Protein AF-0000000067843555 (afdb_homodimer)

Secondary structure (DSSP, 8-state):
----S--HHHHHHHH---GGG-EE--S-S-SSPPPPPPPPHHHHHSPP-SSSSHHHHHHHHHT-SSEEEESSHHHHHHHGGGGS-S-EEEEESS--THHHHHHHHTT-EEEEE-HHHHHHHGGG-SEEEEESS-TTT-----HHHHHHHHHHHHTTT-EEEEE-TT-TT-GGG--GGGTTSTTEEEEEEHHHHTT-GGG--EEEE--HHHHHHHHHHH-S--S-HHHHHHHHHHHT-HHHHHHHHHHHHHHHHHHHHHHHHTT---SEEETTEEEEE-TTHHHHHHHHHTTTEE-EEETTTTEEEEE--SSHHHHHHHHHHHHHHHHHH-/----S--HHHHHHHH---GGG-EE--S-S-SSPPPPPPPPHHHHHSPP-SSSSHHHHHHHHHT-SSEEEESSHHHHHHHGGGGS-S-EEEEESS--THHHHHHHHTT-EEEEE-HHHHHHHGGG-SEEEEESS-TTT-----HHHHHHHHHHHHTTT-EEEEE-TTGGG-GGG--GGGTTSTTEEEEEEHHHHTT-GGG--EEEE--HHHHHHHHHHH-S--S-HHHHHHHHHHHT-HHHHHHHHHHHHHHHHHHHHHHHHTT---SEEETTEEEEE-TTHHHHHHHHHTTTEE-EEETTTTEEEEE--SSHHHHHHHHHHHHHHHHHH-

Sequence (660 aa):
MLEHGGRLLRAVQQYGIPREQWLDLSSGIAPWPFPVPPIPVDAWARLPETEDGLEDAARAYYGARQLLPVAGSQAAIQALPLLRTTARVGVLTPCYAEHPYAWQRAGHQLLALDEAQVEAALDGLDVLVLVNPNNPTGQRVSRERLLAWHARLAARGGWLLVDEAFMDNTPADSVVDCAERPGLIVLRSFGKFFGLAGVRLGFVAAEHSLLLRLAELLGPWTVNGPTRVLAQASLSDETAQRAQAQRCAAASQRLAHVLRSAGLAPSGGCDLFQYVRSEHAARLHEFLARRGILVRLFEQPAAVRLGLPACAADEQRLAQALAAYQKETAMLEHGGRLLRAVQQYGIPREQWLDLSSGIAPWPFPVPPIPVDAWARLPETEDGLEDAARAYYGARQLLPVAGSQAAIQALPLLRTTARVGVLTPCYAEHPYAWQRAGHQLLALDEAQVEAALDGLDVLVLVNPNNPTGQRVSRERLLAWHARLAARGGWLLVDEAFMDNTPADSVVDCAERPGLIVLRSFGKFFGLAGVRLGFVAAEHSLLLRLAELLGPWTVNGPTRVLAQASLSDETAQRAQAQRCAAASQRLAHVLRSAGLAPSGGCDLFQYVRSEHAARLHEFLARRGILVRLFEQPAAVRLGLPACAADEQRLAQALAAYQKETA

Foldseek 3Di:
DDDAFPVLVVLCVVQVPDSVQFAGFADLAQQDADDQDDADPCLVVDFDDPPPQLQVLVCVLLVFPDKDKFLACLLVLQQVLLVDDAWEEEEEPDADPSNVVNNVVNPHHYDYDHPVCCVVCLLVGQEYEAEACGVPFRDHDALVVQVVSQVNNVVVQGAYEYEDQPCLLPSVRDPNNVQLPRRYKYKYGPCHLNVNVVQRIIMIHHHPVSSVVSDVRSDPRRHGRSSSVRSSVSSPCVVVSVVSSVVLQVQQVLLQVLCVVLVFHFSHDDSFKTKGQDPCLVVLQVLCSSSNYHWHFDVVRTITMTGGGNDPVSSVSVSVSSNVVSVVVD/DDDAFPVLVVLCVVQVDDSVQFAGFADLAQQDADDQDDADPCLVVDFDDPPPQLQVLVCVLLVFPDKDKFLACLLVLQQVLLVDDAWEEEEEPDADPSNVVNNVVNPHHYDYDHPVCCVVCLLRGQEYEAEACGVPFRDHDALVVQVVSQVNNVVPQGAYEYEDQPCLLPSVRDPNNVQLPRRYKYKYGPCHLNVNVVQRIIMIHHHPVSSVVSDVRSDPRRHGRSSSVRSSVSSPCVVVSVVSSVVLQVQQVLLQVLCVVLVFHFSHDDSFKTKGQDPCLVVLQVLCSSSNYHWHFDVVRTITMTGGGNDPVSSVSVSVSSNVVSVVVD

Nearest PDB structures (foldseek):
  1uu1-assembly1_A  TM=8.199E-01  e=1.561E-18  Thermotoga maritima
  3fkd-assembly2_B  TM=8.463E-01  e=7.974E-18  Porphyromonas gingivalis
  3cq5-assembly2_C  TM=8.116E-01  e=1.473E-18  unclassified
  3fkd-assembly1_D  TM=8.065E-01  e=1.467E-16  Porphyromonas gingivalis
  1uu0-assembly2_C  TM=7.820E-01  e=4.186E-16  Thermotoga maritima

InterPro domains:
  IPR004839 Aminotransferase, class I/classII, large domain [PF00155] (54-311)
  IPR005860 L-threonine-O-3-phosphate decarboxylase [TIGR01140] (4-323)
  IPR015421 Pyridoxal phosphate-dependent transferase, major domain [G3DSA:3.40.640.10] (34-237)
  IPR015422 Pyridoxal phosphate-dependent transferase, small domain [G3DSA:3.90.1150.10] (23-299)
  IPR015424 Pyridoxal phosphate-dependent transferase [SSF53383] (3-323)

Structure (mmCIF, N/CA/C/O backbone):
data_AF-0000000067843555-model_v1
#
loop_
_entity.id
_entity.type
_entity.pdbx_description
1 polymer 'threonine-phosphate decarboxylase'
#
loop_
_atom_site.group_PDB
_atom_site.id
_atom_site.type_symbol
_atom_site.label_atom_id
_atom_site.label_alt_id
_atom_site.label_comp_id
_atom_site.label_asym_id
_atom_site.label_entity_id
_atom_site.label_seq_id
_atom_site.pdbx_PDB_ins_code
_atom_site.Cartn_x
_atom_site.Cartn_y
_atom_site.Cartn_z
_atom_site.occupancy
_atom_site.B_iso_or_equiv
_atom_site.auth_seq_id
_atom_site.auth_comp_id
_atom_site.auth_asym_id
_atom_site.auth_atom_id
_atom_site.pdbx_PDB_model_num
ATOM 1 N N . MET A 1 1 ? -11.102 -4.434 -13.625 1 67.75 1 MET A N 1
ATOM 2 C CA . MET A 1 1 ? -10.203 -5.242 -12.805 1 67.75 1 MET A CA 1
ATOM 3 C C . MET A 1 1 ? -10.297 -6.715 -13.18 1 67.75 1 MET A C 1
ATOM 5 O O . MET A 1 1 ? -11.383 -7.219 -13.477 1 67.75 1 MET A O 1
ATOM 9 N N . LEU A 1 2 ? -9.07 -7.293 -13.234 1 77.88 2 LEU A N 1
ATOM 10 C CA . LEU A 1 2 ? -8.961 -8.703 -13.578 1 77.88 2 LEU A CA 1
ATOM 11 C C . LEU A 1 2 ? -9.484 -9.586 -12.445 1 77.88 2 LEU A C 1
ATOM 13 O O . LEU A 1 2 ? -9.508 -9.156 -11.289 1 77.88 2 LEU A O 1
ATOM 17 N N . GLU A 1 3 ? -10.016 -10.688 -12.797 1 77.06 3 GLU A N 1
ATOM 18 C CA . GLU A 1 3 ? -10.438 -11.664 -11.797 1 77.06 3 GLU A CA 1
ATOM 19 C C . GLU A 1 3 ? -9.234 -12.414 -11.219 1 77.06 3 GLU A C 1
ATOM 21 O O . GLU A 1 3 ? -8.312 -12.781 -11.945 1 77.06 3 GLU A O 1
ATOM 26 N N . HIS A 1 4 ? -9.273 -12.531 -9.883 1 81.31 4 HIS A N 1
ATOM 27 C CA . HIS A 1 4 ? -8.188 -13.219 -9.195 1 81.31 4 HIS A CA 1
ATOM 28 C C . HIS A 1 4 ? -8.711 -14.359 -8.336 1 81.31 4 HIS A C 1
ATOM 30 O O . HIS A 1 4 ? -9.922 -14.461 -8.102 1 81.31 4 HIS A O 1
ATOM 36 N N . GLY A 1 5 ? -7.816 -15.234 -8.023 1 79.25 5 GLY A N 1
ATOM 37 C CA . GLY A 1 5 ? -8.148 -16.234 -7.031 1 79.25 5 GLY A CA 1
ATOM 38 C C . GLY A 1 5 ? -8.305 -15.672 -5.633 1 79.25 5 GLY A C 1
ATOM 39 O O . GLY A 1 5 ? -7.961 -14.516 -5.387 1 79.25 5 GLY A O 1
ATOM 40 N N . GLY A 1 6 ? -8.922 -16.531 -4.762 1 80.81 6 GLY A N 1
ATOM 41 C CA . GLY A 1 6 ? -9.023 -16.156 -3.365 1 80.81 6 GLY A CA 1
ATOM 42 C C . GLY A 1 6 ? -10.258 -15.312 -3.064 1 80.81 6 GLY A C 1
ATOM 43 O O . GLY A 1 6 ? -10.398 -14.789 -1.96 1 80.81 6 GLY A O 1
ATOM 44 N N . ARG A 1 7 ? -11.125 -15.344 -4.035 1 83 7 ARG A N 1
ATOM 45 C CA . ARG A 1 7 ? -12.336 -14.555 -3.812 1 83 7 ARG A CA 1
ATOM 46 C C . ARG A 1 7 ? -13.383 -15.367 -3.061 1 83 7 ARG A C 1
ATOM 48 O O . ARG A 1 7 ? -14.461 -15.633 -3.59 1 83 7 ARG A O 1
ATOM 55 N N . LEU A 1 8 ? -13.023 -15.578 -1.836 1 88.25 8 LEU A N 1
ATOM 56 C CA . LEU A 1 8 ? -13.828 -16.453 -0.982 1 88.25 8 LEU A CA 1
ATOM 57 C C . LEU A 1 8 ? -15.172 -15.805 -0.653 1 88.25 8 LEU A C 1
ATOM 59 O O . LEU A 1 8 ? -16.203 -16.484 -0.64 1 88.25 8 LEU A O 1
ATOM 63 N N . LEU A 1 9 ? -15.148 -14.477 -0.426 1 87.5 9 LEU A N 1
ATOM 64 C CA . LEU A 1 9 ? -16.391 -13.797 -0.094 1 87.5 9 LEU A CA 1
ATOM 65 C C . LEU A 1 9 ? -17.391 -13.891 -1.247 1 87.5 9 LEU A C 1
ATOM 67 O O . LEU A 1 9 ? -18.594 -14.055 -1.024 1 87.5 9 LEU A O 1
ATOM 71 N N . ARG A 1 10 ? -16.891 -13.812 -2.408 1 88.12 10 ARG A N 1
ATOM 72 C CA . ARG A 1 10 ? -17.75 -13.977 -3.572 1 88.12 10 ARG A CA 1
ATOM 73 C C . ARG A 1 10 ? -18.344 -15.383 -3.619 1 88.12 10 ARG A C 1
ATOM 75 O O . ARG A 1 10 ? -19.531 -15.562 -3.924 1 88.12 10 ARG A O 1
ATOM 82 N N . ALA A 1 11 ? -17.531 -16.391 -3.367 1 91.81 11 ALA A N 1
ATOM 83 C CA . ALA A 1 11 ? -17.984 -17.766 -3.359 1 91.81 11 ALA A CA 1
ATOM 84 C C . ALA A 1 11 ? -19.047 -18 -2.285 1 91.81 11 ALA A C 1
ATOM 86 O O . ALA A 1 11 ? -20.047 -18.688 -2.518 1 91.81 11 ALA A O 1
ATOM 87 N N . VAL A 1 12 ? -18.812 -17.391 -1.133 1 93.38 12 VAL A N 1
ATOM 88 C CA . VAL A 1 12 ? -19.75 -17.484 -0.026 1 93.38 12 VAL A CA 1
ATOM 89 C C . VAL A 1 12 ? -21.125 -16.969 -0.47 1 93.38 12 VAL A C 1
ATOM 91 O O . VAL A 1 12 ? -22.141 -17.609 -0.238 1 93.38 12 VAL A O 1
ATOM 94 N N . GLN A 1 13 ? -21.125 -15.867 -1.104 1 92.31 13 GLN A N 1
ATOM 95 C CA . GLN A 1 13 ? -22.375 -15.266 -1.56 1 92.31 13 GLN A CA 1
ATOM 96 C C . GLN A 1 13 ? -23 -16.078 -2.688 1 92.31 13 GLN A C 1
ATOM 98 O O . GLN A 1 13 ? -24.203 -16.344 -2.672 1 92.31 13 GLN A O 1
ATOM 103 N N . GLN A 1 14 ? -22.281 -16.516 -3.615 1 93.62 14 GLN A N 1
ATOM 104 C CA . GLN A 1 14 ? -22.75 -17.188 -4.816 1 93.62 14 GLN A CA 1
ATOM 105 C C . GLN A 1 14 ? -23.359 -18.547 -4.484 1 93.62 14 GLN A C 1
ATOM 107 O O . GLN A 1 14 ? -24.391 -18.938 -5.047 1 93.62 14 GLN A O 1
ATOM 112 N N . TYR A 1 15 ? -22.766 -19.281 -3.549 1 96.31 15 TYR A N 1
ATOM 113 C CA . TYR A 1 15 ? -23.172 -20.656 -3.34 1 96.31 15 TYR A CA 1
ATOM 114 C C . TYR A 1 15 ? -23.938 -20.812 -2.031 1 96.31 15 TYR A C 1
ATOM 116 O O . TYR A 1 15 ? -24.469 -21.891 -1.732 1 96.31 15 TYR A O 1
ATOM 124 N N . GLY A 1 16 ? -23.922 -19.766 -1.219 1 96.38 16 GLY A N 1
ATOM 125 C CA . GLY A 1 16 ? -24.703 -19.781 0.008 1 96.38 16 GLY A CA 1
ATOM 126 C C . GLY A 1 16 ? -24.109 -20.672 1.08 1 96.38 16 GLY A C 1
ATOM 127 O O . GLY A 1 16 ? -24.828 -21.203 1.927 1 96.38 16 GLY A O 1
ATOM 128 N N . ILE A 1 17 ? -22.891 -21 0.956 1 97 17 ILE A N 1
ATOM 129 C CA . ILE A 1 17 ? -22.156 -21.781 1.954 1 97 17 ILE A CA 1
ATOM 130 C C . ILE A 1 17 ? -21.422 -20.844 2.9 1 97 17 ILE A C 1
ATOM 132 O O . ILE A 1 17 ? -20.703 -19.938 2.455 1 97 17 ILE A O 1
ATOM 136 N N . PRO A 1 18 ? -21.594 -21.062 4.207 1 96.06 18 PRO A N 1
ATOM 137 C CA . PRO A 1 18 ? -20.906 -20.172 5.16 1 96.06 18 PRO A CA 1
ATOM 138 C C . PRO A 1 18 ? -19.391 -20.188 5 1 96.06 18 PRO A C 1
ATOM 140 O O . PRO A 1 18 ? -18.812 -21.234 4.691 1 96.06 18 PRO A O 1
ATOM 143 N N . ARG A 1 19 ? -18.797 -19.062 5.238 1 93.12 19 ARG A N 1
ATOM 144 C CA . ARG A 1 19 ? -17.375 -18.844 5.039 1 93.12 19 ARG A CA 1
ATOM 145 C C . ARG A 1 19 ? -16.547 -19.922 5.734 1 93.12 19 ARG A C 1
ATOM 147 O O . ARG A 1 19 ? -15.578 -20.438 5.168 1 93.12 19 ARG A O 1
ATOM 154 N N . GLU A 1 20 ? -16.922 -20.328 6.902 1 93.25 20 GLU A N 1
ATOM 155 C CA . GLU A 1 20 ? -16.172 -21.219 7.754 1 93.25 20 GLU A CA 1
ATOM 156 C C . GLU A 1 20 ? -16.203 -22.656 7.215 1 93.25 20 GLU A C 1
ATOM 158 O O . GLU A 1 20 ? -15.422 -23.5 7.648 1 93.25 20 GLU A O 1
ATOM 163 N N . GLN A 1 21 ? -17.047 -22.906 6.266 1 95.94 21 GLN A N 1
ATOM 164 C CA . GLN A 1 21 ? -17.203 -24.25 5.742 1 95.94 21 GLN A CA 1
ATOM 165 C C . GLN A 1 21 ? -16.469 -24.422 4.418 1 95.94 21 GLN A C 1
ATOM 167 O O . GLN A 1 21 ? -16.5 -25.5 3.828 1 95.94 21 GLN A O 1
ATOM 172 N N . TRP A 1 22 ? -15.812 -23.422 4.035 1 96.69 22 TRP A N 1
ATOM 173 C CA . TRP A 1 22 ? -15.117 -23.484 2.756 1 96.69 22 TRP A CA 1
ATOM 174 C C . TRP A 1 22 ? -13.703 -24.031 2.932 1 96.69 22 TRP A C 1
ATOM 176 O O . TRP A 1 22 ? -13.016 -23.688 3.896 1 96.69 22 TRP A O 1
ATOM 186 N N . LEU A 1 23 ? -13.312 -24.922 2.039 1 97.69 23 LEU A N 1
ATOM 187 C CA . LEU A 1 23 ? -11.914 -25.25 1.776 1 97.69 23 LEU A CA 1
ATOM 188 C C . LEU A 1 23 ? -11.391 -24.484 0.573 1 97.69 23 LEU A C 1
ATOM 190 O O . LEU A 1 23 ? -11.719 -24.797 -0.571 1 97.69 23 LEU A O 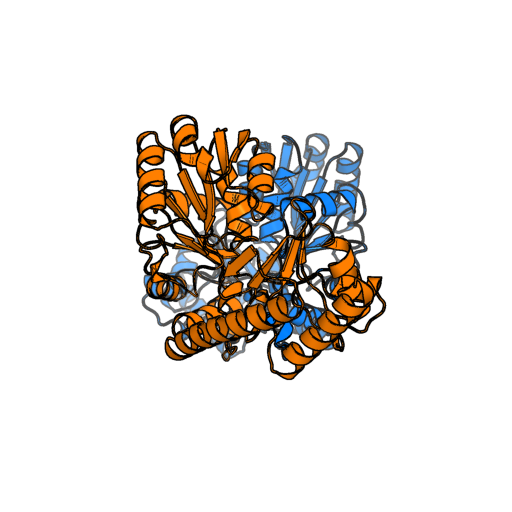1
ATOM 194 N N . ASP A 1 24 ? -10.625 -23.453 0.823 1 96.94 24 ASP A N 1
ATOM 195 C CA . ASP A 1 24 ? -10.125 -22.594 -0.251 1 96.94 24 ASP A CA 1
ATOM 196 C C . ASP A 1 24 ? -8.781 -23.094 -0.77 1 96.94 24 ASP A C 1
ATOM 198 O O . ASP A 1 24 ? -7.758 -22.953 -0.098 1 96.94 24 ASP A O 1
ATOM 202 N N . LEU A 1 25 ? -8.781 -23.672 -1.912 1 98.06 25 LEU A N 1
ATOM 203 C CA . LEU A 1 25 ? -7.582 -24.141 -2.6 1 98.06 25 LEU A CA 1
ATOM 204 C C . LEU A 1 25 ? -7.332 -23.328 -3.871 1 98.06 25 LEU A C 1
ATOM 206 O O . LEU A 1 25 ? -6.688 -23.828 -4.801 1 98.06 25 LEU A O 1
ATOM 210 N N . SER A 1 26 ? -7.93 -22.156 -3.902 1 96.5 26 SER A N 1
ATOM 211 C CA . SER A 1 26 ? -7.918 -21.406 -5.145 1 96.5 26 SER A CA 1
ATOM 212 C C . SER A 1 26 ? -6.68 -20.516 -5.242 1 96.5 26 SER A C 1
ATOM 214 O O . SER A 1 26 ? -6.418 -19.906 -6.285 1 96.5 26 SER A O 1
ATOM 216 N N . SER A 1 27 ? -5.965 -20.531 -4.129 1 91.94 27 SER A N 1
ATOM 217 C CA . SER A 1 27 ? -4.789 -19.672 -4.133 1 91.94 27 SER A CA 1
ATOM 218 C C . SER A 1 27 ? -3.504 -20.5 -4.125 1 91.94 27 SER A C 1
ATOM 220 O O . SER A 1 27 ? -3.52 -21.672 -3.777 1 91.94 27 SER A O 1
ATOM 222 N N . GLY A 1 28 ? -2.418 -20.203 -4.789 1 95.62 28 GLY A N 1
ATOM 223 C CA . GLY A 1 28 ? -1.102 -20.812 -4.715 1 95.62 28 GLY A CA 1
ATOM 224 C C . GLY A 1 28 ? -0.281 -20.328 -3.537 1 95.62 28 GLY A C 1
ATOM 225 O O . GLY A 1 28 ? 0.924 -20.094 -3.664 1 95.62 28 GLY A O 1
ATOM 226 N N . ILE A 1 29 ? -0.987 -20.172 -2.299 1 97.81 29 ILE A N 1
ATOM 227 C CA . ILE A 1 29 ? -0.351 -19.672 -1.082 1 97.81 29 ILE A CA 1
ATOM 228 C C . ILE A 1 29 ? -0.157 -20.828 -0.097 1 97.81 29 ILE A C 1
ATOM 230 O O . ILE A 1 29 ? -1.049 -21.656 0.076 1 97.81 29 ILE A O 1
ATOM 234 N N . ALA A 1 30 ? 1.048 -20.922 0.501 1 98.69 30 ALA A N 1
ATOM 235 C CA . ALA A 1 30 ? 1.253 -21.922 1.544 1 98.69 30 ALA A CA 1
ATOM 236 C C . ALA A 1 30 ? 0.198 -21.797 2.639 1 98.69 30 ALA A C 1
ATOM 238 O O . ALA A 1 30 ? -0.02 -20.719 3.18 1 98.69 30 ALA A O 1
ATOM 239 N N . PRO A 1 31 ? -0.479 -22.906 2.965 1 98.06 31 PRO A N 1
ATOM 240 C CA . PRO A 1 31 ? -1.595 -22.797 3.908 1 98.06 31 PRO A CA 1
ATOM 241 C C . PRO A 1 31 ? -1.134 -22.719 5.359 1 98.06 31 PRO A C 1
ATOM 243 O O . PRO A 1 31 ? -1.962 -22.641 6.273 1 98.06 31 PRO A O 1
ATOM 246 N N . TRP A 1 32 ? 0.145 -22.719 5.637 1 98.44 32 TRP A N 1
ATOM 247 C CA . TRP A 1 32 ? 0.722 -22.609 6.973 1 98.44 32 TRP A CA 1
ATOM 248 C C . TRP A 1 32 ? 1.45 -21.281 7.148 1 98.44 32 TRP A C 1
ATOM 250 O O . TRP A 1 32 ? 2.662 -21.203 6.938 1 98.44 32 TRP A O 1
ATOM 260 N N . PRO A 1 33 ? 0.768 -20.25 7.574 1 98.62 33 PRO A N 1
ATOM 261 C CA . PRO A 1 33 ? 1.437 -18.969 7.723 1 98.62 33 PRO A CA 1
ATOM 262 C C . PRO A 1 33 ? 2.549 -18.984 8.766 1 98.62 33 PRO A C 1
ATOM 264 O O . PRO A 1 33 ? 2.424 -19.656 9.789 1 98.62 33 PRO A O 1
ATOM 267 N N . PHE A 1 34 ? 3.619 -18.297 8.461 1 98.69 34 PHE A N 1
ATOM 268 C CA . PHE A 1 34 ? 4.652 -18.078 9.461 1 98.69 34 PHE A CA 1
ATOM 269 C C . PHE A 1 34 ? 4.09 -17.344 10.672 1 98.69 34 PHE A C 1
ATOM 271 O O . PHE A 1 34 ? 3.117 -16.594 10.547 1 98.69 34 PHE A O 1
ATOM 278 N N . PRO A 1 35 ? 4.656 -17.578 11.836 1 97.31 35 PRO A N 1
ATOM 279 C CA . PRO A 1 35 ? 4.164 -16.906 13.031 1 97.31 35 PRO A CA 1
ATOM 280 C C . PRO A 1 35 ? 4.305 -15.383 12.953 1 97.31 35 PRO A C 1
ATOM 282 O O . PRO A 1 35 ? 5.305 -14.883 12.43 1 97.31 35 PRO A O 1
ATOM 285 N N . VAL A 1 36 ? 3.305 -14.695 13.406 1 97.75 36 VAL A N 1
ATOM 286 C CA . VAL A 1 36 ? 3.375 -13.25 13.539 1 97.75 36 VAL A CA 1
ATOM 287 C C . VAL A 1 36 ? 4.062 -12.883 14.852 1 97.75 36 VAL A C 1
ATOM 289 O O . VAL A 1 36 ? 3.561 -13.203 15.938 1 97.75 36 VAL A O 1
ATOM 292 N N . PRO A 1 37 ? 5.18 -12.242 14.758 1 97.81 37 PRO A N 1
ATOM 293 C CA . PRO A 1 37 ? 5.848 -11.82 15.992 1 97.81 37 PRO A CA 1
ATOM 294 C C . PRO A 1 37 ? 5.125 -10.68 16.688 1 97.81 37 PRO A C 1
ATOM 296 O O . PRO A 1 37 ? 4.223 -10.062 16.125 1 97.81 37 PRO A O 1
ATOM 299 N N . PRO A 1 38 ? 5.48 -10.5 18 1 97.06 38 PRO A N 1
ATOM 300 C CA . PRO A 1 38 ? 5.012 -9.242 18.562 1 97.06 38 PRO A CA 1
ATOM 301 C C . PRO A 1 38 ? 5.445 -8.023 17.75 1 97.06 38 PRO A C 1
ATOM 303 O O . PRO A 1 38 ? 6.617 -7.914 17.375 1 97.06 38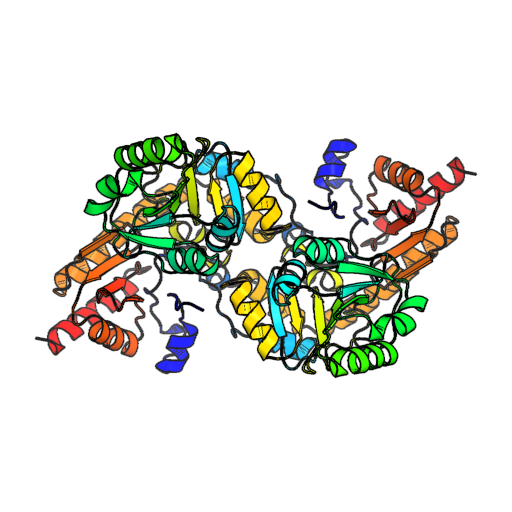 PRO A O 1
ATOM 306 N N . ILE A 1 39 ? 4.535 -7.199 17.422 1 98.06 39 ILE A N 1
ATOM 307 C CA . ILE A 1 39 ? 4.824 -5.988 16.672 1 98.06 39 ILE A CA 1
ATOM 308 C C . ILE A 1 39 ? 4.824 -4.781 17.594 1 98.06 39 ILE A C 1
ATOM 310 O O . ILE A 1 39 ? 3.818 -4.496 18.25 1 98.06 39 ILE A O 1
ATOM 314 N N . PRO A 1 40 ? 5.938 -4.082 17.656 1 97.31 40 PRO A N 1
ATOM 315 C CA . PRO A 1 40 ? 5.992 -2.904 18.531 1 97.31 40 PRO A CA 1
ATOM 316 C C . PRO A 1 40 ? 4.977 -1.835 18.141 1 97.31 40 PRO A C 1
ATOM 318 O O . PRO A 1 40 ? 4.707 -1.636 16.953 1 97.31 40 PRO A O 1
ATOM 321 N N . VAL A 1 41 ? 4.484 -1.129 19.109 1 97 41 VAL A N 1
ATOM 322 C CA . VAL A 1 41 ? 3.471 -0.095 18.906 1 97 41 VAL A CA 1
ATOM 323 C C . VAL A 1 41 ? 3.98 0.946 17.922 1 97 41 VAL A C 1
ATOM 325 O O . VAL A 1 41 ? 3.209 1.473 17.109 1 97 41 VAL A O 1
ATOM 328 N N . ASP A 1 42 ? 5.258 1.259 17.922 1 95.94 42 ASP A N 1
ATOM 329 C CA . ASP A 1 42 ? 5.848 2.271 17.047 1 95.94 42 ASP A CA 1
ATOM 330 C C . ASP A 1 42 ? 5.66 1.904 15.57 1 95.94 42 ASP A C 1
ATOM 332 O O . ASP A 1 42 ? 5.516 2.783 14.719 1 95.94 42 ASP A O 1
ATOM 336 N N . ALA A 1 43 ? 5.664 0.607 15.273 1 97.56 43 ALA A N 1
ATOM 337 C CA . ALA A 1 43 ? 5.496 0.161 13.891 1 97.56 43 ALA A CA 1
ATOM 338 C C . ALA A 1 43 ? 4.105 0.512 13.367 1 97.56 43 ALA A C 1
ATOM 340 O O . ALA A 1 43 ? 3.932 0.764 12.172 1 97.56 43 ALA A O 1
ATOM 341 N N . TRP A 1 44 ? 3.121 0.494 14.273 1 98.44 44 TRP A N 1
ATOM 342 C CA . TRP A 1 44 ? 1.756 0.87 13.922 1 98.44 44 TRP A CA 1
ATOM 343 C C . TRP A 1 44 ? 1.592 2.387 13.922 1 98.44 44 TRP A C 1
ATOM 345 O O . TRP A 1 44 ? 0.871 2.938 13.086 1 98.44 44 TRP A O 1
ATOM 355 N N . ALA A 1 45 ? 2.301 3.078 14.781 1 97.69 45 ALA A N 1
ATOM 356 C CA . ALA A 1 45 ? 2.006 4.465 15.141 1 97.69 45 ALA A CA 1
ATOM 357 C C . ALA A 1 45 ? 2.801 5.434 14.273 1 97.69 45 ALA A C 1
ATOM 359 O O . ALA A 1 45 ? 2.32 6.52 13.945 1 97.69 45 ALA A O 1
ATOM 360 N N . ARG A 1 46 ? 3.986 5.098 13.906 1 95.94 46 ARG A N 1
ATOM 361 C CA . ARG A 1 46 ? 4.883 6.027 13.227 1 95.94 46 ARG A CA 1
ATOM 362 C C . ARG A 1 46 ? 4.93 5.742 11.727 1 95.94 46 ARG A C 1
ATOM 364 O O . ARG A 1 46 ? 4.742 4.602 11.297 1 95.94 46 ARG A O 1
ATOM 371 N N . LEU A 1 47 ? 5.223 6.781 10.992 1 95.75 47 LEU A N 1
ATOM 372 C CA . LEU A 1 47 ? 5.469 6.59 9.57 1 95.75 47 LEU A CA 1
ATOM 373 C C . LEU A 1 47 ? 6.633 5.629 9.344 1 95.75 47 LEU A C 1
ATOM 375 O O . LEU A 1 47 ? 7.652 5.707 10.039 1 95.75 47 LEU A O 1
ATOM 379 N N . PRO A 1 48 ? 6.441 4.73 8.406 1 96.06 48 PRO A N 1
ATOM 380 C CA . PRO A 1 48 ? 7.539 3.793 8.148 1 96.06 48 PRO A CA 1
ATOM 381 C C . PRO A 1 48 ? 8.781 4.477 7.574 1 96.06 48 PRO A C 1
ATOM 383 O O . PRO A 1 48 ? 8.664 5.508 6.906 1 96.06 48 PRO A O 1
ATOM 386 N N . GLU A 1 49 ? 9.867 3.957 7.867 1 92.88 49 GLU A N 1
ATOM 387 C CA . GLU A 1 49 ? 11.133 4.43 7.316 1 92.88 49 GLU A CA 1
ATOM 388 C C . GLU A 1 49 ? 11.852 3.318 6.547 1 92.88 49 GLU A C 1
ATOM 390 O O . GLU A 1 49 ? 11.68 2.137 6.859 1 92.88 49 GLU A O 1
ATOM 395 N N . THR A 1 50 ? 12.555 3.693 5.559 1 91.19 50 THR A N 1
ATOM 396 C CA . THR A 1 50 ? 13.375 2.74 4.824 1 91.19 50 THR A CA 1
ATOM 397 C C . THR A 1 50 ? 14.68 2.461 5.57 1 91.19 50 THR A C 1
ATOM 399 O O . THR A 1 50 ? 15.062 3.215 6.465 1 91.19 50 THR A O 1
ATOM 402 N N . GLU A 1 51 ? 15.328 1.371 5.215 1 91.31 51 GLU A N 1
ATOM 403 C CA . GLU A 1 51 ? 16.594 0.938 5.789 1 91.31 51 GLU A CA 1
ATOM 404 C C . GLU A 1 51 ? 16.484 0.754 7.301 1 91.31 51 GLU A C 1
ATOM 406 O O . GLU A 1 51 ? 17.391 1.13 8.047 1 91.31 51 GLU A O 1
ATOM 411 N N . ASP A 1 52 ? 15.352 0.316 7.723 1 94.19 52 ASP A N 1
ATOM 412 C CA . ASP A 1 52 ? 15.094 0.004 9.125 1 94.19 52 ASP A CA 1
ATOM 413 C C . ASP A 1 52 ? 15.523 -1.423 9.461 1 94.19 52 ASP A C 1
ATOM 415 O O . ASP A 1 52 ? 15.328 -1.89 10.578 1 94.19 52 ASP A O 1
ATOM 419 N N . GLY A 1 53 ? 16.047 -2.105 8.492 1 96.69 53 GLY A N 1
ATOM 420 C CA . GLY A 1 53 ? 16.453 -3.49 8.672 1 96.69 53 GLY A CA 1
ATOM 421 C C . GLY A 1 53 ? 15.805 -4.434 7.676 1 96.69 53 GLY A C 1
ATOM 422 O O . GLY A 1 53 ? 16.328 -5.512 7.395 1 96.69 53 GLY A O 1
ATOM 423 N N . LEU A 1 54 ? 14.672 -4.055 7.09 1 98.31 54 LEU A N 1
ATOM 424 C CA . LEU A 1 54 ? 13.938 -4.914 6.168 1 98.31 54 LEU A CA 1
ATOM 425 C C . LEU A 1 54 ? 14.758 -5.195 4.918 1 98.31 54 LEU A C 1
ATOM 427 O O . LEU A 1 54 ? 14.867 -6.348 4.488 1 98.31 54 LEU A O 1
ATOM 431 N N . GLU A 1 55 ? 15.328 -4.129 4.355 1 98.25 55 GLU A N 1
ATOM 432 C CA . GLU A 1 55 ? 16.109 -4.289 3.135 1 98.25 55 GLU A CA 1
ATOM 433 C C . GLU A 1 55 ? 17.297 -5.223 3.363 1 98.25 55 GLU A C 1
ATOM 435 O O . GLU A 1 55 ? 17.578 -6.09 2.535 1 98.25 55 GLU A O 1
ATOM 440 N N . ASP A 1 56 ? 17.938 -5.09 4.492 1 98.19 56 ASP A N 1
ATOM 441 C CA . ASP A 1 56 ? 19.062 -5.961 4.82 1 98.19 56 ASP A CA 1
ATOM 442 C C . ASP A 1 56 ? 18.609 -7.414 4.949 1 98.19 56 ASP A C 1
ATOM 444 O O . ASP A 1 56 ? 19.266 -8.32 4.426 1 98.19 56 ASP A O 1
ATOM 448 N N . ALA A 1 57 ? 17.547 -7.637 5.652 1 98.62 57 ALA A N 1
ATOM 449 C CA . ALA A 1 57 ? 17.016 -8.984 5.816 1 98.62 57 ALA A CA 1
ATOM 450 C C . ALA A 1 57 ? 16.656 -9.602 4.469 1 98.62 57 ALA A C 1
ATOM 452 O O . ALA A 1 57 ? 16.938 -10.773 4.223 1 98.62 57 ALA A O 1
ATOM 453 N N . ALA A 1 58 ? 16.062 -8.82 3.615 1 98.69 58 ALA A N 1
ATOM 454 C CA . ALA A 1 58 ? 15.648 -9.305 2.299 1 98.69 58 ALA A CA 1
ATOM 455 C C . ALA A 1 58 ? 16.859 -9.625 1.427 1 98.69 58 ALA A C 1
ATOM 457 O O . ALA A 1 58 ? 16.875 -10.648 0.739 1 98.69 58 ALA A O 1
ATOM 458 N N . ARG A 1 59 ? 17.828 -8.719 1.408 1 98.31 59 ARG A N 1
ATOM 459 C CA . ARG A 1 59 ? 19.047 -8.977 0.642 1 98.31 59 ARG A CA 1
ATOM 460 C C . ARG A 1 59 ? 19.719 -10.266 1.09 1 98.31 59 ARG A C 1
ATOM 462 O O . ARG A 1 59 ? 20.172 -11.062 0.26 1 98.31 59 ARG A O 1
ATOM 469 N N . ALA A 1 60 ? 19.797 -10.445 2.371 1 98.25 60 ALA A N 1
ATOM 470 C CA . ALA A 1 60 ? 20.391 -11.656 2.916 1 98.25 60 ALA A CA 1
ATOM 471 C C . ALA A 1 60 ? 19.594 -12.891 2.523 1 98.25 60 ALA A C 1
ATOM 473 O O . ALA A 1 60 ? 20.172 -13.914 2.135 1 98.25 60 ALA A O 1
ATOM 474 N N . TYR A 1 61 ? 18.359 -12.859 2.586 1 98.69 61 TYR A N 1
ATOM 475 C CA . TYR A 1 61 ? 17.484 -14 2.307 1 98.69 61 TYR A CA 1
ATOM 476 C C . TYR A 1 61 ? 17.531 -14.367 0.829 1 98.69 61 TYR A C 1
ATOM 478 O O . TYR A 1 61 ? 17.688 -15.547 0.479 1 98.69 61 TYR A O 1
ATOM 486 N N . TYR A 1 62 ? 17.375 -13.359 -0.056 1 98.38 62 TYR A N 1
ATOM 487 C CA . TYR A 1 62 ? 17.234 -13.617 -1.485 1 98.38 62 TYR A CA 1
ATOM 488 C C . TYR A 1 62 ? 18.609 -13.727 -2.152 1 98.38 62 TYR A C 1
ATOM 490 O O . TYR A 1 62 ? 18.719 -14.25 -3.262 1 98.38 62 TYR A O 1
ATOM 498 N N . GLY A 1 63 ? 19.594 -13.195 -1.525 1 97.75 63 GLY A N 1
ATOM 499 C CA . GLY A 1 63 ? 20.922 -13.172 -2.125 1 97.75 63 GLY A CA 1
ATOM 500 C C . GLY A 1 63 ? 21.062 -12.117 -3.209 1 97.75 63 GLY A C 1
ATOM 501 O O . GLY A 1 63 ? 21.828 -12.305 -4.16 1 97.75 63 GLY A O 1
ATOM 502 N N . ALA A 1 64 ? 20.266 -11.133 -3.197 1 97.69 64 ALA A N 1
ATOM 503 C CA . ALA A 1 64 ? 20.328 -10.023 -4.145 1 97.69 64 ALA A CA 1
ATOM 504 C C . ALA A 1 64 ? 21.172 -8.883 -3.586 1 97.69 64 ALA A C 1
ATOM 506 O O . ALA A 1 64 ? 21.125 -8.594 -2.389 1 97.69 64 ALA A O 1
ATOM 507 N N . ARG A 1 65 ? 21.891 -8.203 -4.383 1 96.38 65 ARG A N 1
ATOM 508 C CA . ARG A 1 65 ? 22.719 -7.078 -3.949 1 96.38 65 ARG A CA 1
ATOM 509 C C . ARG A 1 65 ? 21.875 -5.836 -3.703 1 96.38 65 ARG A C 1
ATOM 511 O O . ARG A 1 65 ? 22.109 -5.09 -2.752 1 96.38 65 ARG A O 1
ATOM 518 N N . GLN A 1 66 ? 20.984 -5.66 -4.613 1 96.81 66 GLN A N 1
ATOM 519 C CA . GLN A 1 66 ? 20.078 -4.516 -4.535 1 96.81 66 GLN A CA 1
ATOM 520 C C . GLN A 1 66 ? 18.625 -4.945 -4.684 1 96.81 66 GLN A C 1
ATOM 522 O O . GLN A 1 66 ? 18.312 -5.816 -5.5 1 96.81 66 GLN A O 1
ATOM 527 N N . LEU A 1 67 ? 17.797 -4.395 -3.836 1 97.88 67 LEU A N 1
ATOM 528 C CA . LEU A 1 67 ? 16.375 -4.711 -3.953 1 97.88 67 LEU A CA 1
ATOM 529 C C . LEU A 1 67 ? 15.523 -3.584 -3.385 1 97.88 67 LEU A C 1
ATOM 531 O O . LEU A 1 67 ? 16.016 -2.74 -2.635 1 97.88 67 LEU A O 1
ATOM 535 N N . LEU A 1 68 ? 14.312 -3.48 -3.766 1 98.62 68 LEU A N 1
ATOM 536 C CA . LEU A 1 68 ? 13.305 -2.514 -3.334 1 98.62 68 LEU A CA 1
ATOM 537 C C . LEU A 1 68 ? 12.062 -3.223 -2.816 1 98.62 68 LEU A C 1
ATOM 539 O O . LEU A 1 68 ? 11.422 -3.98 -3.551 1 98.62 68 LEU A O 1
ATOM 543 N N . PRO A 1 69 ? 11.781 -3.084 -1.46 1 98.69 69 PRO A N 1
ATOM 544 C CA . PRO A 1 69 ? 10.469 -3.564 -1.014 1 98.69 69 PRO A CA 1
ATOM 545 C C . PRO A 1 69 ? 9.312 -2.801 -1.653 1 98.69 69 PRO A C 1
ATOM 547 O O . PRO A 1 69 ? 9.398 -1.584 -1.835 1 98.69 69 PRO A O 1
ATOM 550 N N . VAL A 1 70 ? 8.297 -3.5 -2.023 1 98.44 70 VAL A N 1
ATOM 551 C CA . VAL A 1 70 ? 7.125 -2.898 -2.654 1 98.44 70 VAL A CA 1
ATOM 552 C C . VAL A 1 70 ? 5.852 -3.488 -2.049 1 98.44 70 VAL A C 1
ATOM 554 O O . VAL A 1 70 ? 5.895 -4.531 -1.391 1 98.44 70 VAL A O 1
ATOM 557 N N . ALA A 1 71 ? 4.707 -2.838 -2.186 1 97.56 71 ALA A N 1
ATOM 558 C CA . ALA A 1 71 ? 3.412 -3.258 -1.65 1 97.56 71 ALA A CA 1
ATOM 559 C C . ALA A 1 71 ? 2.844 -4.43 -2.447 1 97.56 71 ALA A C 1
ATOM 561 O O . ALA A 1 71 ? 1.829 -4.289 -3.133 1 97.56 71 ALA A O 1
ATOM 562 N N . GLY A 1 72 ? 3.463 -5.566 -2.209 1 97.25 72 GLY A N 1
ATOM 563 C CA . GLY A 1 72 ? 3.182 -6.672 -3.107 1 97.25 72 GLY A CA 1
ATOM 564 C C . GLY A 1 72 ? 3.863 -6.535 -4.457 1 97.25 72 GLY A C 1
ATOM 565 O O . GLY A 1 72 ? 4.023 -5.422 -4.965 1 97.25 72 GLY A O 1
ATOM 566 N N . SER A 1 73 ? 4.191 -7.684 -5.051 1 97.06 73 SER A N 1
ATOM 567 C CA . SER A 1 73 ? 4.793 -7.602 -6.379 1 97.06 73 SER A CA 1
ATOM 568 C C . SER A 1 73 ? 3.846 -6.934 -7.371 1 97.06 73 SER A C 1
ATOM 570 O O . SER A 1 73 ? 4.281 -6.449 -8.414 1 97.06 73 SER A O 1
ATOM 572 N N . GLN A 1 74 ? 2.576 -6.883 -7.004 1 96.06 74 GLN A N 1
ATOM 573 C CA . GLN A 1 74 ? 1.558 -6.238 -7.828 1 96.06 74 GLN A CA 1
ATOM 574 C C . GLN A 1 74 ? 1.941 -4.797 -8.148 1 96.06 74 GLN A C 1
ATOM 576 O O . GLN A 1 74 ? 1.765 -4.336 -9.273 1 96.06 74 GLN A O 1
ATOM 581 N N . ALA A 1 75 ? 2.463 -4.078 -7.133 1 97.38 75 ALA A N 1
ATOM 582 C CA . ALA A 1 75 ? 2.857 -2.686 -7.332 1 97.38 75 ALA A CA 1
ATOM 583 C C . ALA A 1 75 ? 3.932 -2.568 -8.406 1 97.38 75 ALA A C 1
ATOM 585 O O . ALA A 1 75 ? 3.887 -1.66 -9.242 1 97.38 75 ALA A O 1
ATOM 586 N N . ALA A 1 76 ? 4.875 -3.457 -8.414 1 98.31 76 ALA A N 1
ATOM 587 C CA . ALA A 1 76 ? 5.953 -3.447 -9.398 1 98.31 76 ALA A CA 1
ATOM 588 C C . ALA A 1 76 ? 5.43 -3.82 -10.789 1 98.31 76 ALA A C 1
ATOM 590 O O . ALA A 1 76 ? 5.836 -3.23 -11.789 1 98.31 76 ALA A O 1
ATOM 591 N N . ILE A 1 77 ? 4.547 -4.801 -10.828 1 98.5 77 ILE A N 1
ATOM 592 C CA . ILE A 1 77 ? 3.955 -5.258 -12.078 1 98.5 77 ILE A CA 1
ATOM 593 C C . ILE A 1 77 ? 3.264 -4.086 -12.781 1 98.5 77 ILE A C 1
ATOM 595 O O . ILE A 1 77 ? 3.375 -3.93 -14 1 98.5 77 ILE A O 1
ATOM 599 N N . GLN A 1 78 ? 2.646 -3.252 -12.039 1 97.69 78 GLN A N 1
ATOM 600 C CA . GLN A 1 78 ? 1.903 -2.121 -12.586 1 97.69 78 GLN A CA 1
ATOM 601 C C . GLN A 1 78 ? 2.84 -0.976 -12.961 1 97.69 78 GLN A C 1
ATOM 603 O O . GLN A 1 78 ? 2.566 -0.222 -13.891 1 97.69 78 GLN A O 1
ATOM 608 N N . ALA A 1 79 ? 3.938 -0.797 -12.227 1 98.19 79 ALA A N 1
ATOM 609 C CA . ALA A 1 79 ? 4.766 0.4 -12.336 1 98.19 79 ALA A CA 1
ATOM 610 C C . ALA A 1 79 ? 5.855 0.223 -13.391 1 98.19 79 ALA A C 1
ATOM 612 O O . ALA A 1 79 ? 6.191 1.167 -14.109 1 98.19 79 ALA A O 1
ATOM 613 N N . LEU A 1 80 ? 6.387 -0.967 -13.539 1 98.69 80 LEU A N 1
ATOM 614 C CA . LEU A 1 80 ? 7.578 -1.198 -14.352 1 98.69 80 LEU A CA 1
ATOM 615 C C . LEU A 1 80 ? 7.32 -0.822 -15.805 1 98.69 80 LEU A C 1
ATOM 617 O O . LEU A 1 80 ? 8.164 -0.198 -16.453 1 98.69 80 LEU A O 1
ATOM 621 N N . PRO A 1 81 ? 6.133 -1.122 -16.359 1 98.62 81 PRO A N 1
ATOM 622 C CA . PRO A 1 81 ? 5.887 -0.754 -17.75 1 98.62 81 PRO A CA 1
ATOM 623 C C . PRO A 1 81 ? 6 0.75 -18 1 98.62 81 PRO A C 1
ATOM 625 O O . PRO A 1 81 ? 6.309 1.177 -19.109 1 98.62 81 PRO A O 1
ATOM 628 N N . LEU A 1 82 ? 5.793 1.533 -16.984 1 97.56 82 LEU A N 1
ATOM 629 C CA . LEU A 1 82 ? 5.781 2.986 -17.109 1 97.56 82 LEU A CA 1
ATOM 630 C C . LEU A 1 82 ? 7.203 3.537 -17.156 1 97.56 82 LEU A C 1
ATOM 632 O O . LEU A 1 82 ? 7.406 4.719 -17.438 1 97.56 82 LEU A O 1
ATOM 636 N N . LEU A 1 83 ? 8.164 2.734 -16.906 1 98 83 LEU A N 1
ATOM 637 C CA . LEU A 1 83 ? 9.555 3.182 -16.844 1 98 83 LEU A CA 1
ATOM 638 C C . LEU A 1 83 ? 10.258 2.963 -18.172 1 98 83 LEU A C 1
ATOM 640 O O . LEU A 1 83 ? 11.477 3.133 -18.266 1 98 83 LEU A O 1
ATOM 644 N N . ARG A 1 84 ? 9.508 2.543 -19.125 1 96.12 84 ARG A N 1
ATOM 645 C CA . ARG A 1 84 ? 10.039 2.342 -20.469 1 96.12 84 ARG A CA 1
ATOM 646 C C . ARG A 1 84 ? 9.172 3.031 -21.516 1 96.12 84 ARG A C 1
ATOM 648 O O . ARG A 1 84 ? 7.949 3.084 -21.375 1 96.12 84 ARG A O 1
ATOM 655 N N . THR A 1 85 ? 9.828 3.572 -22.484 1 95.5 85 THR A N 1
ATOM 656 C CA . THR A 1 85 ? 9.086 4.078 -23.641 1 95.5 85 THR A CA 1
ATOM 657 C C . THR A 1 85 ? 8.453 2.932 -24.422 1 95.5 85 THR A C 1
ATOM 659 O O . THR A 1 85 ? 8.75 1.763 -24.172 1 95.5 85 THR A O 1
ATOM 662 N N . THR A 1 86 ? 7.617 3.213 -25.328 1 96.25 86 THR A N 1
ATOM 663 C CA . THR A 1 86 ? 6.898 2.197 -26.078 1 96.25 86 THR A CA 1
ATOM 664 C C . THR A 1 86 ? 7.855 1.115 -26.578 1 96.25 86 THR A C 1
ATOM 666 O O . THR A 1 86 ? 8.883 1.42 -27.188 1 96.25 86 THR A O 1
ATOM 669 N N . ALA A 1 87 ? 7.457 -0.081 -26.312 1 97.75 87 ALA A N 1
ATOM 670 C CA . ALA A 1 87 ? 8.336 -1.219 -26.562 1 97.75 87 ALA A CA 1
ATOM 671 C C . ALA A 1 87 ? 7.555 -2.414 -27.094 1 97.75 87 ALA A C 1
ATOM 673 O O . ALA A 1 87 ? 6.328 -2.475 -26.953 1 97.75 87 ALA A O 1
ATOM 674 N N . ARG A 1 88 ? 8.312 -3.279 -27.781 1 98.5 88 ARG A N 1
ATOM 675 C CA . ARG A 1 88 ? 7.805 -4.605 -28.125 1 98.5 88 ARG A CA 1
ATOM 676 C C . ARG A 1 88 ? 8.062 -5.59 -26.984 1 98.5 88 ARG A C 1
ATOM 678 O O . ARG A 1 88 ? 9.211 -5.883 -26.656 1 98.5 88 ARG A O 1
ATOM 685 N N . VAL A 1 89 ? 6.988 -6.055 -26.391 1 98.81 89 VAL A N 1
ATOM 686 C CA . VAL A 1 89 ? 7.074 -6.863 -25.188 1 98.81 89 VAL A CA 1
ATOM 687 C C . VAL A 1 89 ? 6.57 -8.273 -25.469 1 98.81 89 VAL A C 1
ATOM 689 O O . VAL A 1 89 ? 5.402 -8.469 -25.812 1 98.81 89 VAL A O 1
ATOM 692 N N . GLY A 1 90 ? 7.492 -9.281 -25.391 1 98.75 90 GLY A N 1
ATOM 693 C CA . GLY A 1 90 ? 7.066 -10.672 -25.391 1 98.75 90 GLY A CA 1
ATOM 694 C C . GLY A 1 90 ? 6.637 -11.156 -24.016 1 98.75 90 GLY A C 1
ATOM 695 O O . GLY A 1 90 ? 7.297 -10.867 -23.016 1 98.75 90 GLY A O 1
ATOM 696 N N . VAL A 1 91 ? 5.523 -11.812 -23.953 1 98.44 91 VAL A N 1
ATOM 697 C CA . VAL A 1 91 ? 5.039 -12.414 -22.703 1 98.44 91 VAL A CA 1
ATOM 698 C C . VAL A 1 91 ? 4.844 -13.914 -22.891 1 98.44 91 VAL A C 1
ATOM 700 O O . VAL A 1 91 ? 4.137 -14.344 -23.812 1 98.44 91 VAL A O 1
ATOM 703 N N . LEU A 1 92 ? 5.52 -14.656 -22.094 1 97.31 92 LEU A N 1
ATOM 704 C CA . LEU A 1 92 ? 5.262 -16.094 -22.109 1 97.31 92 LEU A CA 1
ATOM 705 C C . LEU A 1 92 ? 3.869 -16.406 -21.562 1 97.31 92 LEU A C 1
ATOM 707 O O . LEU A 1 92 ? 3.537 -16.016 -20.438 1 97.31 92 LEU A O 1
ATOM 711 N N . THR A 1 93 ? 3.039 -17.094 -22.328 1 94.69 93 THR A N 1
ATOM 712 C CA . THR A 1 93 ? 1.655 -17.375 -21.969 1 94.69 93 THR A CA 1
ATOM 713 C C . THR A 1 93 ? 1.413 -18.875 -21.906 1 94.69 93 THR A C 1
ATOM 715 O O . THR A 1 93 ? 2.09 -19.656 -22.594 1 94.69 93 THR A O 1
ATOM 718 N N . PRO A 1 94 ? 0.46 -19.391 -21.172 1 94.06 94 PRO A N 1
ATOM 719 C CA . PRO A 1 94 ? -0.331 -18.594 -20.234 1 94.06 94 PRO A CA 1
ATOM 720 C C . PRO A 1 94 ? 0.483 -18.109 -19.031 1 94.06 94 PRO A C 1
ATOM 722 O O . PRO A 1 94 ? 1.554 -18.656 -18.75 1 94.06 94 PRO A O 1
ATOM 725 N N . CYS A 1 95 ? 0.106 -17 -18.469 1 94.06 95 CYS A N 1
ATOM 726 C CA . CYS A 1 95 ? 0.765 -16.516 -17.266 1 94.06 95 CYS A CA 1
ATOM 727 C C . CYS A 1 95 ? -0.191 -15.695 -16.406 1 94.06 95 CYS A C 1
ATOM 729 O O . CYS A 1 95 ? -1.388 -15.633 -16.703 1 94.06 95 CYS A O 1
ATOM 731 N N . TYR A 1 96 ? 0.298 -15.242 -15.305 1 94.44 96 TYR A N 1
ATOM 732 C CA . TYR A 1 96 ? -0.447 -14.32 -14.461 1 94.44 96 TYR A CA 1
ATOM 733 C C . TYR A 1 96 ? -0.934 -13.117 -15.258 1 94.44 96 TYR A C 1
ATOM 735 O O . TYR A 1 96 ? -0.128 -12.336 -15.766 1 94.44 96 TYR A O 1
ATOM 743 N N . ALA A 1 97 ? -2.168 -12.844 -15.312 1 93.75 97 ALA A N 1
ATOM 744 C CA . ALA A 1 97 ? -2.832 -11.969 -16.281 1 93.75 97 ALA A CA 1
ATOM 745 C C . ALA A 1 97 ? -2.486 -10.508 -16.031 1 93.75 97 ALA A C 1
ATOM 747 O O . ALA A 1 97 ? -2.633 -9.664 -16.922 1 93.75 97 ALA A O 1
ATOM 748 N N . GLU A 1 98 ? -2.02 -10.18 -14.836 1 94.69 98 GLU A N 1
ATOM 749 C CA . GLU A 1 98 ? -1.674 -8.797 -14.508 1 94.69 98 GLU A CA 1
ATOM 750 C C . GLU A 1 98 ? -0.484 -8.32 -15.336 1 94.69 98 GLU A C 1
ATOM 752 O O . GLU A 1 98 ? -0.331 -7.117 -15.57 1 94.69 98 GLU A O 1
ATOM 757 N N . HIS A 1 99 ? 0.354 -9.227 -15.789 1 97.56 99 HIS A N 1
ATOM 758 C CA . HIS A 1 99 ? 1.541 -8.828 -16.547 1 97.56 99 HIS A CA 1
ATOM 759 C C . HIS A 1 99 ? 1.168 -8.273 -17.906 1 97.56 99 HIS A C 1
ATOM 761 O O . HIS A 1 99 ? 1.398 -7.098 -18.203 1 97.56 99 HIS A O 1
ATOM 767 N N . PRO A 1 100 ? 0.516 -9.133 -18.781 1 97.19 100 PRO A N 1
ATOM 768 C CA . PRO A 1 100 ? 0.134 -8.539 -20.062 1 97.19 100 PRO A CA 1
ATOM 769 C C . PRO A 1 100 ? -0.817 -7.355 -19.922 1 97.19 100 PRO A C 1
ATOM 771 O O . PRO A 1 100 ? -0.726 -6.383 -20.672 1 97.19 100 PRO A O 1
ATOM 774 N N . TYR A 1 101 ? -1.691 -7.387 -18.938 1 96.31 101 TYR A N 1
ATOM 775 C CA . TYR A 1 101 ? -2.643 -6.305 -18.703 1 96.31 101 TYR A CA 1
ATOM 776 C C . TYR A 1 101 ? -1.92 -4.992 -18.438 1 96.31 101 TYR A C 1
ATOM 778 O O . TYR A 1 101 ? -2.246 -3.963 -19.031 1 96.31 101 TYR A O 1
ATOM 786 N N . ALA A 1 102 ? -0.945 -4.965 -17.562 1 97.31 102 ALA A N 1
ATOM 787 C CA . ALA A 1 102 ? -0.221 -3.758 -17.172 1 97.31 102 ALA A CA 1
ATOM 788 C C . ALA A 1 102 ? 0.573 -3.189 -18.344 1 97.31 102 ALA A C 1
ATOM 790 O O . ALA A 1 102 ? 0.593 -1.976 -18.562 1 97.31 102 ALA A O 1
ATOM 791 N N . TRP A 1 103 ? 1.229 -4.027 -19.094 1 98.12 103 TRP A N 1
ATOM 792 C CA . TRP A 1 103 ? 2.025 -3.576 -20.234 1 98.12 103 TRP A CA 1
ATOM 793 C C . TRP A 1 103 ? 1.132 -3.012 -21.328 1 98.12 103 TRP A C 1
ATOM 795 O O . TRP A 1 103 ? 1.462 -1.996 -21.953 1 98.12 103 TRP A O 1
ATOM 805 N N . GLN A 1 104 ? 0.01 -3.691 -21.547 1 97.06 104 GLN A N 1
ATOM 806 C CA . GLN A 1 104 ? -0.949 -3.197 -22.531 1 97.06 104 GLN A CA 1
ATOM 807 C C . GLN A 1 104 ? -1.511 -1.84 -22.109 1 97.06 104 GLN A C 1
ATOM 809 O O . GLN A 1 104 ? -1.602 -0.923 -22.938 1 97.06 104 GLN A O 1
ATOM 814 N N . ARG A 1 105 ? -1.844 -1.722 -20.891 1 95 105 ARG A N 1
ATOM 815 C CA . ARG A 1 105 ? -2.406 -0.485 -20.359 1 95 105 ARG A CA 1
ATOM 816 C C . ARG A 1 105 ? -1.427 0.673 -20.516 1 95 105 ARG A C 1
ATOM 818 O O . ARG A 1 105 ? -1.837 1.814 -20.734 1 95 105 ARG A O 1
ATOM 825 N N . ALA A 1 106 ? -0.165 0.428 -20.422 1 96.56 106 ALA A N 1
ATOM 826 C CA . ALA A 1 106 ? 0.875 1.45 -20.5 1 96.56 106 ALA A CA 1
ATOM 827 C C . ALA A 1 106 ? 1.182 1.795 -21.969 1 96.56 106 ALA A C 1
ATOM 829 O O . ALA A 1 106 ? 2.008 2.668 -22.234 1 96.56 106 ALA A O 1
ATOM 830 N N . GLY A 1 107 ? 0.595 1.033 -22.969 1 97.12 107 GLY A N 1
ATOM 831 C CA . GLY A 1 107 ? 0.698 1.417 -24.359 1 97.12 107 GLY A CA 1
ATOM 832 C C . GLY A 1 107 ? 1.765 0.646 -25.125 1 97.12 107 GLY A C 1
ATOM 833 O O . GLY A 1 107 ? 2.135 1.018 -26.234 1 97.12 107 GLY A O 1
ATOM 834 N N . HIS A 1 108 ? 2.244 -0.443 -24.578 1 98.5 108 HIS A N 1
ATOM 835 C CA . HIS A 1 108 ? 3.271 -1.246 -25.219 1 98.5 108 HIS A CA 1
ATOM 836 C C . HIS A 1 108 ? 2.654 -2.262 -26.188 1 98.5 108 HIS A C 1
ATOM 838 O O . HIS A 1 108 ? 1.453 -2.535 -26.109 1 98.5 108 HIS A O 1
ATOM 844 N N . GLN A 1 109 ? 3.445 -2.713 -27.094 1 98.31 109 GLN A N 1
ATOM 845 C CA . GLN A 1 109 ? 3.02 -3.758 -28.016 1 98.31 109 GLN A CA 1
ATOM 846 C C . GLN A 1 109 ? 3.316 -5.145 -27.453 1 98.31 109 GLN A C 1
ATOM 848 O O . GLN A 1 109 ? 4.473 -5.473 -27.188 1 98.31 109 GLN A O 1
ATOM 853 N N . LEU A 1 110 ? 2.328 -5.953 -27.406 1 98.19 110 LEU A N 1
ATOM 854 C CA . LEU A 1 110 ? 2.477 -7.262 -26.766 1 98.19 110 LEU A CA 1
ATOM 855 C C . LEU A 1 110 ? 2.543 -8.367 -27.812 1 98.19 110 LEU A C 1
ATOM 857 O O . LEU A 1 110 ? 1.836 -8.312 -28.828 1 98.19 110 LEU A O 1
ATOM 861 N N . LEU A 1 111 ? 3.359 -9.289 -27.531 1 98.12 111 LEU A N 1
ATOM 862 C CA . LEU A 1 111 ? 3.455 -10.539 -28.281 1 98.12 111 LEU A CA 1
ATOM 863 C C . LEU A 1 111 ? 3.377 -11.742 -27.344 1 98.12 111 LEU A C 1
ATOM 865 O O . LEU A 1 111 ? 4.27 -11.953 -26.516 1 98.12 111 LEU A O 1
ATOM 869 N N . ALA A 1 112 ? 2.307 -12.516 -27.484 1 97.5 112 ALA A N 1
ATOM 870 C CA . ALA A 1 112 ? 2.191 -13.758 -26.719 1 97.5 112 ALA A CA 1
ATOM 871 C C . ALA A 1 112 ? 3.092 -14.844 -27.297 1 97.5 112 ALA A C 1
ATOM 873 O O . ALA A 1 112 ? 3.092 -15.078 -28.516 1 97.5 112 ALA A O 1
ATOM 874 N N . LEU A 1 113 ? 3.877 -15.445 -26.422 1 97.75 113 LEU A N 1
ATOM 875 C CA . LEU A 1 113 ? 4.848 -16.438 -26.875 1 97.75 113 LEU A CA 1
ATOM 876 C C . LEU A 1 113 ? 4.734 -17.719 -26.062 1 97.75 113 LEU A C 1
ATOM 878 O O . LEU A 1 113 ? 4.531 -17.672 -24.844 1 97.75 113 LEU A O 1
ATOM 882 N N . ASP A 1 114 ? 4.859 -18.797 -26.734 1 94.75 114 ASP A N 1
ATOM 883 C CA . ASP A 1 114 ? 5.215 -20.031 -26.031 1 94.75 114 ASP A CA 1
ATOM 884 C C . ASP A 1 114 ? 6.727 -20.156 -25.859 1 94.75 114 ASP A C 1
ATOM 886 O O . ASP A 1 114 ? 7.492 -19.469 -26.531 1 94.75 114 ASP A O 1
ATOM 890 N N . GLU A 1 115 ? 7.051 -20.984 -24.938 1 94.44 115 GLU A N 1
ATOM 891 C CA . GLU A 1 115 ? 8.469 -21.109 -24.609 1 94.44 115 GLU A CA 1
ATOM 892 C C . GLU A 1 115 ? 9.289 -21.438 -25.844 1 94.44 115 GLU A C 1
ATOM 894 O O . GLU A 1 115 ? 10.391 -20.906 -26.031 1 94.44 115 GLU A O 1
ATOM 899 N N . ALA A 1 116 ? 8.828 -22.219 -26.703 1 94.69 116 ALA A N 1
ATOM 900 C CA . ALA A 1 116 ? 9.547 -22.672 -27.891 1 94.69 116 ALA A CA 1
ATOM 901 C C . ALA A 1 116 ? 9.766 -21.531 -28.875 1 94.69 116 ALA A C 1
ATOM 903 O O . ALA A 1 116 ? 10.633 -21.609 -29.75 1 94.69 116 ALA A O 1
ATOM 904 N N . GLN A 1 117 ? 9 -20.516 -28.766 1 97.44 117 GLN A N 1
ATOM 905 C CA . GLN A 1 117 ? 9.047 -19.406 -29.719 1 97.44 117 GLN A CA 1
ATOM 906 C C . GLN A 1 117 ? 9.992 -18.312 -29.234 1 97.44 117 GLN A C 1
ATOM 908 O O . GLN A 1 117 ? 10.352 -17.406 -30 1 97.44 117 GLN A O 1
ATOM 913 N N . VAL A 1 118 ? 10.406 -18.375 -28 1 97.44 118 VAL A N 1
ATOM 914 C CA . VAL A 1 118 ? 11.102 -17.266 -27.359 1 97.44 118 VAL A CA 1
ATOM 915 C C . VAL A 1 118 ? 12.422 -17 -28.078 1 97.44 118 VAL A C 1
ATOM 917 O O . VAL A 1 118 ? 12.703 -15.859 -28.453 1 97.44 118 VAL A O 1
ATOM 920 N N . GLU A 1 119 ? 13.18 -17.984 -28.328 1 96.44 119 GLU A N 1
ATOM 921 C CA . GLU A 1 119 ? 14.508 -17.812 -28.906 1 96.44 119 GLU A CA 1
ATOM 922 C C . GLU A 1 119 ? 14.438 -17.109 -30.25 1 96.44 119 GLU A C 1
ATOM 924 O O . GLU A 1 119 ? 15.25 -16.219 -30.547 1 96.44 119 GLU A O 1
ATOM 929 N N . ALA A 1 120 ? 13.531 -17.531 -31 1 96.81 120 ALA A N 1
ATOM 930 C CA . ALA A 1 120 ? 13.391 -16.969 -32.344 1 96.81 120 ALA A CA 1
ATOM 931 C C . ALA A 1 120 ? 12.898 -15.531 -32.281 1 96.81 120 ALA A C 1
ATOM 933 O O . ALA A 1 120 ? 13.172 -14.734 -33.188 1 96.81 120 ALA A O 1
ATOM 934 N N . ALA A 1 121 ? 12.219 -15.18 -31.219 1 97.44 121 ALA A N 1
ATOM 935 C CA . ALA A 1 121 ? 11.57 -13.875 -31.141 1 97.44 121 ALA A CA 1
ATOM 936 C C . ALA A 1 121 ? 12.469 -12.859 -30.438 1 97.44 121 ALA A C 1
ATOM 938 O O . ALA A 1 121 ? 12.25 -11.648 -30.547 1 97.44 121 ALA A O 1
ATOM 939 N N . LEU A 1 122 ? 13.477 -13.25 -29.781 1 97.44 122 LEU A N 1
ATOM 940 C CA . LEU A 1 122 ? 14.234 -12.453 -28.828 1 97.44 122 LEU A CA 1
ATOM 941 C C . LEU A 1 122 ? 14.82 -11.219 -29.5 1 97.44 122 LEU A C 1
ATOM 943 O O . LEU A 1 122 ? 14.812 -10.133 -28.922 1 97.44 122 LEU A O 1
ATOM 947 N N . ASP A 1 123 ? 15.297 -11.352 -30.688 1 96.12 123 ASP A N 1
ATOM 948 C CA . ASP A 1 123 ? 16 -10.258 -31.344 1 96.12 123 ASP A CA 1
ATOM 949 C C . ASP A 1 123 ? 15.023 -9.156 -31.766 1 96.12 123 ASP A C 1
ATOM 951 O O . ASP A 1 123 ? 15.438 -8.039 -32.062 1 96.12 123 ASP A O 1
ATOM 955 N N . GLY A 1 124 ? 13.781 -9.461 -31.797 1 96.94 124 GLY A N 1
ATOM 956 C CA . GLY A 1 124 ? 12.766 -8.477 -32.125 1 96.94 124 GLY A CA 1
ATOM 957 C C . GLY A 1 124 ? 12.07 -7.883 -30.922 1 96.94 124 GLY A C 1
ATOM 958 O O . GLY A 1 124 ? 11.172 -7.055 -31.062 1 96.94 124 GLY A O 1
ATOM 959 N N . LEU A 1 125 ? 12.484 -8.281 -29.75 1 98.38 125 LEU A N 1
ATOM 960 C CA . LEU A 1 125 ? 11.828 -7.844 -28.516 1 98.38 125 LEU A CA 1
ATOM 961 C C . LEU A 1 125 ? 12.672 -6.801 -27.797 1 98.38 125 LEU A C 1
ATOM 963 O O . LEU A 1 125 ? 13.906 -6.855 -27.828 1 98.38 125 LEU A O 1
ATOM 967 N N . ASP A 1 126 ? 12.008 -5.828 -27.125 1 98.69 126 ASP A N 1
ATOM 968 C CA . ASP A 1 126 ? 12.648 -4.914 -26.188 1 98.69 126 ASP A CA 1
ATOM 969 C C . ASP A 1 126 ? 12.578 -5.457 -24.766 1 98.69 126 ASP A C 1
ATOM 971 O O . ASP A 1 126 ? 13.43 -5.145 -23.938 1 98.69 126 ASP A O 1
ATOM 975 N N . VAL A 1 127 ? 11.531 -6.199 -24.5 1 98.88 127 VAL A N 1
ATOM 976 C CA . VAL A 1 127 ? 11.281 -6.754 -23.172 1 98.88 127 VAL A CA 1
ATOM 977 C C . VAL A 1 127 ? 10.734 -8.172 -23.297 1 98.88 127 VAL A C 1
ATOM 979 O O . VAL A 1 127 ? 9.914 -8.453 -24.172 1 98.88 127 VAL A O 1
ATOM 982 N N . LEU A 1 128 ? 11.195 -9.055 -22.531 1 98.88 128 LEU A N 1
ATOM 983 C CA . LEU A 1 128 ? 10.594 -10.375 -22.328 1 98.88 128 LEU A CA 1
ATOM 984 C C . LEU A 1 128 ? 10.125 -10.531 -20.891 1 98.88 128 LEU A C 1
ATOM 986 O O . LEU A 1 128 ? 10.883 -10.273 -19.953 1 98.88 128 LEU A O 1
ATOM 990 N N . VAL A 1 129 ? 8.859 -10.891 -20.688 1 98.88 129 VAL A N 1
ATOM 991 C CA . VAL A 1 129 ? 8.242 -11.086 -19.375 1 98.88 129 VAL A CA 1
ATOM 992 C C . VAL A 1 129 ? 7.855 -12.555 -19.203 1 98.88 129 VAL A C 1
ATOM 994 O O . VAL A 1 129 ? 7.211 -13.141 -20.078 1 98.88 129 VAL A O 1
ATOM 997 N N . LEU A 1 130 ? 8.211 -13.141 -18.141 1 98.38 130 LEU A N 1
ATOM 998 C CA . LEU A 1 130 ? 7.715 -14.477 -17.844 1 98.38 130 LEU A CA 1
ATOM 999 C C . LEU A 1 130 ? 7.613 -14.688 -16.328 1 98.38 130 LEU A C 1
ATOM 1001 O O . LEU A 1 130 ? 8.297 -14.016 -15.562 1 98.38 130 LEU A O 1
ATOM 1005 N N . VAL A 1 131 ? 6.754 -15.539 -15.961 1 98.44 131 VAL A N 1
ATOM 1006 C CA . VAL A 1 131 ? 6.594 -16.031 -14.594 1 98.44 131 VAL A CA 1
ATOM 1007 C C . VAL A 1 131 ? 7.301 -17.375 -14.445 1 98.44 131 VAL A C 1
ATOM 1009 O O . VAL A 1 131 ? 7.094 -18.281 -15.25 1 98.44 131 VAL A O 1
ATOM 1012 N N . ASN A 1 132 ? 8.172 -17.5 -13.438 1 98.5 132 ASN A N 1
ATOM 1013 C CA . ASN A 1 132 ? 9.023 -18.672 -13.297 1 98.5 132 ASN A CA 1
ATOM 1014 C C . ASN A 1 132 ? 9.258 -19.016 -11.828 1 98.5 132 ASN A C 1
ATOM 1016 O O . ASN A 1 132 ? 10.016 -18.344 -11.133 1 98.5 132 ASN A O 1
ATOM 1020 N N . PRO A 1 133 ? 8.68 -20.188 -11.32 1 98 133 PRO A N 1
ATOM 1021 C CA . PRO A 1 133 ? 7.77 -21.109 -11.977 1 98 133 PRO A CA 1
ATOM 1022 C C . PRO A 1 133 ? 6.492 -20.438 -12.477 1 98 133 PRO A C 1
ATOM 1024 O O . PRO A 1 133 ? 5.984 -19.516 -11.836 1 98 133 PRO A O 1
ATOM 1027 N N . ASN A 1 134 ? 6.059 -20.953 -13.578 1 97.69 134 ASN A N 1
ATOM 1028 C CA . ASN A 1 134 ? 4.93 -20.344 -14.266 1 97.69 134 ASN A CA 1
ATOM 1029 C C . ASN A 1 134 ? 3.635 -20.5 -13.469 1 97.69 134 ASN A C 1
ATOM 1031 O O . ASN A 1 134 ? 3.41 -21.531 -12.844 1 97.69 134 ASN A O 1
ATOM 1035 N N . ASN A 1 135 ? 2.855 -19.531 -13.375 1 96 135 ASN A N 1
ATOM 1036 C CA . ASN A 1 135 ? 1.46 -19.547 -12.953 1 96 135 ASN A CA 1
ATOM 1037 C C . ASN A 1 135 ? 0.512 -19.406 -14.141 1 96 135 ASN A C 1
ATOM 1039 O O . ASN A 1 135 ? 0.438 -18.344 -14.758 1 96 135 ASN A O 1
ATOM 1043 N N . PRO A 1 136 ? -0.077 -20.469 -14.562 1 96.12 136 PRO A N 1
ATOM 1044 C CA . PRO A 1 136 ? -0.586 -21.5 -13.664 1 96.12 136 PRO A CA 1
ATOM 1045 C C . PRO A 1 136 ? 0.095 -22.859 -13.875 1 96.12 136 PRO A C 1
ATOM 1047 O O . PRO A 1 136 ? -0.156 -23.797 -13.125 1 96.12 136 PRO A O 1
ATOM 1050 N N . THR A 1 137 ? 1.026 -22.984 -14.766 1 96.62 137 THR A N 1
ATOM 1051 C CA . THR A 1 137 ? 1.428 -24.297 -15.242 1 96.62 137 THR A CA 1
ATOM 1052 C C . THR A 1 137 ? 2.488 -24.906 -14.32 1 96.62 137 THR A C 1
ATOM 1054 O O . THR A 1 137 ? 2.699 -26.125 -14.32 1 96.62 137 THR A O 1
ATOM 1057 N N . GLY A 1 138 ? 3.213 -24.047 -13.68 1 97.12 138 GLY A N 1
ATOM 1058 C CA . GLY A 1 138 ? 4.305 -24.516 -12.844 1 97.12 138 GLY A CA 1
ATOM 1059 C C . GLY A 1 138 ? 5.574 -24.812 -13.617 1 97.12 138 GLY A C 1
ATOM 1060 O O . GLY A 1 138 ? 6.605 -25.141 -13.031 1 97.12 138 GLY A O 1
ATOM 1061 N N . GLN A 1 139 ? 5.516 -24.641 -14.883 1 95.62 139 GLN A N 1
ATOM 1062 C CA . GLN A 1 139 ? 6.684 -24.891 -15.727 1 95.62 139 GLN A CA 1
ATOM 1063 C C . GLN A 1 139 ? 7.836 -23.953 -15.367 1 95.62 139 GLN A C 1
ATOM 1065 O O . GLN A 1 139 ? 7.617 -22.797 -15.023 1 95.62 139 GLN A O 1
ATOM 1070 N N . ARG A 1 140 ? 9.086 -24.547 -15.523 1 97.12 140 ARG A N 1
ATOM 1071 C CA . ARG A 1 140 ? 10.273 -23.781 -15.172 1 97.12 140 ARG A CA 1
ATOM 1072 C C . ARG A 1 140 ? 11.211 -23.656 -16.375 1 97.12 140 ARG A C 1
ATOM 1074 O O . ARG A 1 140 ? 11.414 -24.609 -17.109 1 97.12 140 ARG A O 1
ATOM 1081 N N . VAL A 1 141 ? 11.68 -22.5 -16.609 1 97.94 141 VAL A N 1
ATOM 1082 C CA . VAL A 1 141 ? 12.805 -22.25 -17.5 1 97.94 141 VAL A CA 1
ATOM 1083 C C . VAL A 1 141 ? 14.109 -22.266 -16.703 1 97.94 141 VAL A C 1
ATOM 1085 O O . VAL A 1 141 ? 14.188 -21.656 -15.625 1 97.94 141 VAL A O 1
ATOM 1088 N N . SER A 1 142 ? 15.094 -22.953 -17.188 1 97.94 142 SER A N 1
ATOM 1089 C CA . SER A 1 142 ? 16.344 -23.109 -16.438 1 97.94 142 SER A CA 1
ATOM 1090 C C . SER A 1 142 ? 17.062 -21.781 -16.266 1 97.94 142 SER A C 1
ATOM 1092 O O . SER A 1 142 ? 16.891 -20.859 -17.078 1 97.94 142 SER A O 1
ATOM 1094 N N . ARG A 1 143 ? 17.797 -21.703 -15.219 1 98.06 143 ARG A N 1
ATOM 1095 C CA . ARG A 1 143 ? 18.625 -20.531 -14.938 1 98.06 143 ARG A CA 1
ATOM 1096 C C . ARG A 1 143 ? 19.531 -20.203 -16.125 1 98.06 143 ARG A C 1
ATOM 1098 O O . ARG A 1 143 ? 19.641 -19.047 -16.516 1 98.06 143 ARG A O 1
ATOM 1105 N N . GLU A 1 144 ? 20.141 -21.188 -16.672 1 97.88 144 GLU A N 1
ATOM 1106 C CA . GLU A 1 144 ? 21.062 -21.016 -17.797 1 97.88 144 GLU A CA 1
ATOM 1107 C C . GLU A 1 144 ? 20.344 -20.406 -19 1 97.88 144 GLU A C 1
ATOM 1109 O O . GLU A 1 144 ? 20.859 -19.469 -19.625 1 97.88 144 GLU A O 1
ATOM 1114 N N . ARG A 1 145 ? 19.234 -20.906 -19.281 1 98.12 145 ARG A N 1
ATOM 1115 C CA . ARG A 1 145 ? 18.453 -20.391 -20.406 1 98.12 145 ARG A CA 1
ATOM 1116 C C . ARG A 1 145 ? 18 -18.969 -20.172 1 98.12 145 ARG A C 1
ATOM 1118 O O . ARG A 1 145 ? 18.094 -18.125 -21.062 1 98.12 145 ARG A O 1
ATOM 1125 N N . LEU A 1 146 ? 17.547 -18.641 -19 1 98.69 146 LEU A N 1
ATOM 1126 C CA . LEU A 1 146 ? 17.125 -17.297 -18.656 1 98.69 146 LEU A CA 1
ATOM 1127 C C . LEU A 1 146 ? 18.266 -16.297 -18.812 1 98.69 146 LEU A C 1
ATOM 1129 O O . LEU A 1 146 ? 18.078 -15.227 -19.391 1 98.69 146 LEU A O 1
ATOM 1133 N N . LEU A 1 147 ? 19.422 -16.672 -18.312 1 98.62 147 LEU A N 1
ATOM 1134 C CA . LEU A 1 147 ? 20.578 -15.766 -18.375 1 98.62 147 LEU A CA 1
ATOM 1135 C C . LEU A 1 147 ? 21.047 -15.586 -19.812 1 98.62 147 LEU A C 1
ATOM 1137 O O . LEU A 1 147 ? 21.516 -14.508 -20.188 1 98.62 147 LEU A O 1
ATOM 1141 N N . ALA A 1 148 ? 20.906 -16.641 -20.609 1 98.44 148 ALA A N 1
ATOM 1142 C CA . ALA A 1 148 ? 21.203 -16.516 -22.031 1 98.44 148 ALA A CA 1
ATOM 1143 C C . ALA A 1 148 ? 20.25 -15.562 -22.719 1 98.44 148 ALA A C 1
ATOM 1145 O O . ALA A 1 148 ? 20.656 -14.727 -23.531 1 98.44 148 ALA A O 1
ATOM 1146 N N . TRP A 1 149 ? 18.922 -15.742 -22.453 1 98.62 149 TRP A N 1
ATOM 1147 C CA . TRP A 1 149 ? 17.922 -14.82 -23 1 98.62 149 TRP A CA 1
ATOM 1148 C C . TRP A 1 149 ? 18.219 -13.391 -22.578 1 98.62 149 TRP A C 1
ATOM 1150 O O . TRP A 1 149 ? 18.125 -12.469 -23.391 1 98.62 149 TRP A O 1
ATOM 1160 N N . HIS A 1 150 ? 18.594 -13.18 -21.297 1 98.75 150 HIS A N 1
ATOM 1161 C CA . HIS A 1 150 ? 18.922 -11.859 -20.781 1 98.75 150 HIS A CA 1
ATOM 1162 C C . HIS A 1 150 ? 20.078 -11.234 -21.547 1 98.75 150 HIS A C 1
ATOM 1164 O O . HIS A 1 150 ? 20.016 -10.055 -21.922 1 98.75 150 HIS A O 1
ATOM 1170 N N . ALA A 1 151 ? 21.125 -11.992 -21.703 1 98.19 151 ALA A N 1
ATOM 1171 C CA . ALA A 1 151 ? 22.312 -11.477 -22.391 1 98.19 151 ALA A CA 1
ATOM 1172 C C . ALA A 1 151 ? 21.969 -10.961 -23.781 1 98.19 151 ALA A C 1
ATOM 1174 O O . ALA A 1 151 ? 22.453 -9.906 -24.203 1 98.19 151 ALA A O 1
ATOM 1175 N N . ARG A 1 152 ? 21.172 -11.648 -24.469 1 97.88 152 ARG A N 1
ATOM 1176 C CA . ARG A 1 152 ? 20.766 -11.266 -25.828 1 97.88 152 ARG A CA 1
ATOM 1177 C C . ARG A 1 152 ? 19.922 -10.008 -25.812 1 97.88 152 ARG A C 1
ATOM 1179 O O . ARG A 1 152 ? 20.094 -9.125 -26.656 1 97.88 152 ARG A O 1
ATOM 1186 N N . LEU A 1 153 ? 19.016 -9.922 -24.875 1 98.25 153 LEU A N 1
ATOM 1187 C CA . LEU A 1 153 ? 18.172 -8.734 -24.719 1 98.25 153 LEU A CA 1
ATOM 1188 C C . LEU A 1 153 ? 19 -7.523 -24.312 1 98.25 153 LEU A C 1
ATOM 1190 O O . LEU A 1 153 ? 18.859 -6.445 -24.906 1 98.25 153 LEU A O 1
ATOM 1194 N N . ALA A 1 154 ? 19.859 -7.723 -23.328 1 96.88 154 ALA A N 1
ATOM 1195 C CA . ALA A 1 154 ? 20.641 -6.645 -22.734 1 96.88 154 ALA A CA 1
ATOM 1196 C C . ALA A 1 154 ? 21.594 -6.027 -23.766 1 96.88 154 ALA A C 1
ATOM 1198 O O . ALA A 1 154 ? 21.906 -4.836 -23.703 1 96.88 154 ALA A O 1
ATOM 1199 N N . ALA A 1 155 ? 22.047 -6.809 -24.672 1 95.69 155 ALA A N 1
ATOM 1200 C CA . ALA A 1 155 ? 22.953 -6.344 -25.719 1 95.69 155 ALA A CA 1
ATOM 1201 C C . ALA A 1 155 ? 22.344 -5.195 -26.516 1 95.69 155 ALA A C 1
ATOM 1203 O O . ALA A 1 155 ? 23.062 -4.383 -27.094 1 95.69 155 ALA A O 1
ATOM 1204 N N . ARG A 1 156 ? 21.078 -5.066 -26.484 1 95 156 ARG A N 1
ATOM 1205 C CA . ARG A 1 156 ? 20.406 -4.004 -27.219 1 95 156 ARG A CA 1
ATOM 1206 C C . ARG A 1 156 ? 19.594 -3.117 -26.281 1 95 156 ARG A C 1
ATOM 1208 O O . ARG A 1 156 ? 18.625 -2.48 -26.703 1 95 156 ARG A O 1
ATOM 1215 N N . GLY A 1 157 ? 19.875 -3.199 -25.031 1 96.25 157 GLY A N 1
ATOM 1216 C CA . GLY A 1 157 ? 19.234 -2.338 -24.062 1 96.25 157 GLY A CA 1
ATOM 1217 C C . GLY A 1 157 ? 17.875 -2.861 -23.609 1 96.25 157 GLY A C 1
ATOM 1218 O O . GLY A 1 157 ? 17.047 -2.098 -23.125 1 96.25 157 GLY A O 1
ATOM 1219 N N . GLY A 1 158 ? 17.609 -4.172 -23.844 1 98.19 158 GLY A N 1
ATOM 1220 C CA . GLY A 1 158 ? 16.328 -4.773 -23.516 1 98.19 158 GLY A CA 1
ATOM 1221 C C . GLY A 1 158 ? 16.266 -5.246 -22.078 1 98.19 158 GLY A C 1
ATOM 1222 O O . GLY A 1 158 ? 17.234 -5.156 -21.328 1 98.19 158 GLY A O 1
ATOM 1223 N N . TRP A 1 159 ? 15.031 -5.621 -21.656 1 98.81 159 TRP A N 1
ATOM 1224 C CA . TRP A 1 159 ? 14.773 -6.109 -20.312 1 98.81 159 TRP A CA 1
ATOM 1225 C C . TRP A 1 159 ? 14.352 -7.574 -20.328 1 98.81 159 TRP A C 1
ATOM 1227 O O . TRP A 1 159 ? 13.609 -7.996 -21.219 1 98.81 159 TRP A O 1
ATOM 1237 N N . LEU A 1 160 ? 14.828 -8.336 -19.469 1 98.94 160 LEU A N 1
ATOM 1238 C CA . LEU A 1 160 ? 14.203 -9.594 -19.062 1 98.94 160 LEU A CA 1
ATOM 1239 C C . LEU A 1 160 ? 13.555 -9.445 -17.688 1 98.94 160 LEU A C 1
ATOM 1241 O O . LEU A 1 160 ? 14.242 -9.195 -16.688 1 98.94 160 LEU A O 1
ATOM 1245 N N . LEU A 1 161 ? 12.281 -9.516 -17.625 1 98.94 161 LEU A N 1
ATOM 1246 C CA . LEU A 1 161 ? 11.523 -9.477 -16.375 1 98.94 161 LEU A CA 1
ATOM 1247 C C . LEU A 1 161 ? 11.086 -10.875 -15.969 1 98.94 161 LEU A C 1
ATOM 1249 O O . LEU A 1 161 ? 10.289 -11.508 -16.656 1 98.94 161 LEU A O 1
ATOM 1253 N N . VAL A 1 162 ? 11.562 -11.344 -14.875 1 98.94 162 VAL A N 1
ATOM 1254 C CA . VAL A 1 162 ? 11.242 -12.68 -14.375 1 98.94 162 VAL A CA 1
ATOM 1255 C C . VAL A 1 162 ? 10.469 -12.57 -13.062 1 98.94 162 VAL A C 1
ATOM 1257 O O . VAL A 1 162 ? 11.023 -12.148 -12.039 1 98.94 162 VAL A O 1
ATOM 1260 N N . ASP A 1 163 ? 9.25 -12.914 -13.102 1 98.88 163 ASP A N 1
ATOM 1261 C CA . ASP A 1 163 ? 8.445 -12.992 -11.883 1 98.88 163 ASP A CA 1
ATOM 1262 C C . ASP A 1 163 ? 8.641 -14.328 -11.18 1 98.88 163 ASP A C 1
ATOM 1264 O O . ASP A 1 163 ? 8.133 -15.359 -11.633 1 98.88 163 ASP A O 1
ATOM 1268 N N . GLU A 1 164 ? 9.289 -14.281 -10.07 1 98.81 164 GLU A N 1
ATOM 1269 C CA . GLU A 1 164 ? 9.617 -15.477 -9.297 1 98.81 164 GLU A CA 1
ATOM 1270 C C . GLU A 1 164 ? 8.766 -15.578 -8.039 1 98.81 164 GLU A C 1
ATOM 1272 O O . GLU A 1 164 ? 9.266 -15.914 -6.969 1 98.81 164 GLU A O 1
ATOM 1277 N N . ALA A 1 165 ? 7.508 -15.328 -8.172 1 98.25 165 ALA A N 1
ATOM 1278 C CA . ALA A 1 165 ? 6.574 -15.344 -7.047 1 98.25 165 ALA A CA 1
ATOM 1279 C C . ALA A 1 165 ? 6.566 -16.703 -6.352 1 98.25 165 ALA A C 1
ATOM 1281 O O . ALA A 1 165 ? 6.336 -16.781 -5.145 1 98.25 165 ALA A O 1
ATOM 1282 N N . PHE A 1 166 ? 6.891 -17.781 -7.07 1 98.31 166 PHE A N 1
ATOM 1283 C CA . PHE A 1 166 ? 6.77 -19.141 -6.523 1 98.31 166 PHE A CA 1
ATOM 1284 C C . PHE A 1 166 ? 8.141 -19.781 -6.359 1 98.31 166 PHE A C 1
ATOM 1286 O O . PHE A 1 166 ? 8.25 -21 -6.246 1 98.31 166 PHE A O 1
ATOM 1293 N N . MET A 1 167 ? 9.203 -19 -6.285 1 98.5 167 MET A N 1
ATOM 1294 C CA . MET A 1 167 ? 10.562 -19.516 -6.383 1 98.5 167 MET A CA 1
ATOM 1295 C C . MET A 1 167 ? 11.109 -19.875 -5 1 98.5 167 MET A C 1
ATOM 1297 O O . MET A 1 167 ? 12.141 -20.531 -4.891 1 98.5 167 MET A O 1
ATOM 1301 N N . ASP A 1 168 ? 10.492 -19.438 -3.898 1 98.44 168 ASP A N 1
ATOM 1302 C CA . ASP A 1 168 ? 11.055 -19.578 -2.561 1 98.44 168 ASP A CA 1
ATOM 1303 C C . ASP A 1 168 ? 11.219 -21.047 -2.189 1 98.44 168 ASP A C 1
ATOM 1305 O O . ASP A 1 168 ? 12.086 -21.406 -1.389 1 98.44 168 ASP A O 1
ATOM 1309 N N . ASN A 1 169 ? 10.461 -21.891 -2.801 1 97.94 169 ASN A N 1
ATOM 1310 C CA . ASN A 1 169 ? 10.555 -23.328 -2.516 1 97.94 169 ASN A CA 1
ATOM 1311 C C . ASN A 1 169 ? 11.766 -23.953 -3.203 1 97.94 169 ASN A C 1
ATOM 1313 O O . ASN A 1 169 ? 12.203 -25.047 -2.82 1 97.94 169 ASN A O 1
ATOM 1317 N N . THR A 1 170 ? 12.25 -23.312 -4.273 1 96.69 170 THR A N 1
ATOM 1318 C CA . THR A 1 170 ? 13.383 -23.812 -5.047 1 96.69 170 THR A CA 1
ATOM 1319 C C . THR A 1 170 ? 14.383 -22.688 -5.324 1 96.69 170 THR A C 1
ATOM 1321 O O . THR A 1 170 ? 14.672 -22.391 -6.484 1 96.69 170 THR A O 1
ATOM 1324 N N . PRO A 1 171 ? 14.992 -22.141 -4.281 1 96 171 PRO A N 1
ATOM 1325 C CA . PRO A 1 171 ? 15.797 -20.922 -4.418 1 96 171 PRO A CA 1
ATOM 1326 C C . PRO A 1 171 ? 17.016 -21.125 -5.316 1 96 171 PRO A C 1
ATOM 1328 O O . PRO A 1 171 ? 17.531 -20.172 -5.895 1 96 171 PRO A O 1
ATOM 1331 N N . ALA A 1 172 ? 17.5 -22.375 -5.504 1 95.38 172 ALA A N 1
ATOM 1332 C CA . ALA A 1 172 ? 18.672 -22.656 -6.32 1 95.38 172 ALA A CA 1
ATOM 1333 C C . ALA A 1 172 ? 18.406 -22.344 -7.793 1 95.38 172 ALA A C 1
ATOM 1335 O O . ALA A 1 172 ? 19.344 -22.141 -8.562 1 95.38 172 ALA A O 1
ATOM 1336 N N . ASP A 1 173 ? 17.172 -22.266 -8.18 1 97.44 173 ASP A N 1
ATOM 1337 C CA . ASP A 1 173 ? 16.797 -22.047 -9.578 1 97.44 173 ASP A CA 1
ATOM 1338 C C . ASP A 1 173 ? 16.625 -20.562 -9.867 1 97.44 173 ASP A C 1
ATOM 1340 O O . ASP A 1 173 ? 16.406 -20.172 -11.023 1 97.44 173 ASP A O 1
ATOM 1344 N N . SER A 1 174 ? 16.734 -19.719 -8.891 1 98.56 174 SER A N 1
ATOM 1345 C CA . SER A 1 174 ? 16.484 -18.281 -9.031 1 98.56 174 SER A CA 1
ATOM 1346 C C . SER A 1 174 ? 17.641 -17.578 -9.75 1 98.56 174 SER A C 1
ATOM 1348 O O . SER A 1 174 ? 18.781 -18.031 -9.68 1 98.56 174 SER A O 1
ATOM 1350 N N . VAL A 1 175 ? 17.297 -16.531 -10.445 1 98.81 175 VAL A N 1
ATOM 1351 C CA . VAL A 1 175 ? 18.328 -15.695 -11.055 1 98.81 175 VAL A CA 1
ATOM 1352 C C . VAL A 1 175 ? 18.438 -14.375 -10.305 1 98.81 175 VAL A C 1
ATOM 1354 O O . VAL A 1 175 ? 19.047 -13.422 -10.797 1 98.81 175 VAL A O 1
ATOM 1357 N N . VAL A 1 176 ? 17.922 -14.281 -9.094 1 98.81 176 VAL A N 1
ATOM 1358 C CA . VAL A 1 176 ? 17.828 -13.039 -8.344 1 98.81 176 VAL A CA 1
ATOM 1359 C C . VAL A 1 176 ? 19.219 -12.555 -7.965 1 98.81 176 VAL A C 1
ATOM 1361 O O . VAL A 1 176 ? 19.469 -11.352 -7.859 1 98.81 176 VAL A O 1
ATOM 1364 N N . ASP A 1 177 ? 20.141 -13.453 -7.793 1 98.25 177 ASP A N 1
ATOM 1365 C CA . ASP A 1 177 ? 21.516 -13.109 -7.43 1 98.25 177 ASP A CA 1
ATOM 1366 C C . ASP A 1 177 ? 22.219 -12.383 -8.57 1 98.25 177 ASP A C 1
ATOM 1368 O O . ASP A 1 177 ? 23.281 -11.773 -8.367 1 98.25 177 ASP A O 1
ATOM 1372 N N . CYS A 1 178 ? 21.656 -12.398 -9.797 1 98.5 178 CYS A N 1
ATOM 1373 C CA . CYS A 1 178 ? 22.25 -11.758 -10.969 1 98.5 178 CYS A CA 1
ATOM 1374 C C . CYS A 1 178 ? 21.5 -10.477 -11.328 1 98.5 178 CYS A C 1
ATOM 1376 O O . CYS A 1 178 ? 21.812 -9.844 -12.336 1 98.5 178 CYS A O 1
ATOM 1378 N N . ALA A 1 179 ? 20.578 -10.086 -10.477 1 98.5 179 ALA A N 1
ATOM 1379 C CA . ALA A 1 179 ? 19.625 -9.047 -10.852 1 98.5 179 ALA A CA 1
ATOM 1380 C C . ALA A 1 179 ? 20.281 -7.68 -10.922 1 98.5 179 ALA A C 1
ATOM 1382 O O . ALA A 1 179 ? 19.719 -6.727 -11.461 1 98.5 179 ALA A O 1
ATOM 1383 N N . GLU A 1 180 ? 21.5 -7.535 -10.43 1 97.5 180 GLU A N 1
ATOM 1384 C CA . GLU A 1 180 ? 22.219 -6.266 -10.531 1 97.5 180 GLU A CA 1
ATOM 1385 C C . GLU A 1 180 ? 22.609 -5.973 -11.977 1 97.5 180 GLU A C 1
ATOM 1387 O O . GLU A 1 180 ? 22.969 -4.844 -12.312 1 97.5 180 GLU A O 1
ATOM 1392 N N . ARG A 1 181 ? 22.625 -7.051 -12.852 1 97.81 181 ARG A N 1
ATOM 1393 C CA . ARG A 1 181 ? 22.969 -6.871 -14.266 1 97.81 181 ARG A CA 1
ATOM 1394 C C . ARG A 1 181 ? 21.922 -5.992 -14.961 1 97.81 181 ARG A C 1
ATOM 1396 O O . ARG A 1 181 ? 20.719 -6.176 -14.773 1 97.81 181 ARG A O 1
ATOM 1403 N N . PRO A 1 182 ? 22.438 -5.066 -15.734 1 97.88 182 PRO A N 1
ATOM 1404 C CA . PRO A 1 182 ? 21.484 -4.184 -16.422 1 97.88 182 PRO A CA 1
ATOM 1405 C C . PRO A 1 182 ? 20.469 -4.949 -17.266 1 97.88 182 PRO A C 1
ATOM 1407 O O . PRO A 1 182 ? 20.828 -5.879 -17.984 1 97.88 182 PRO A O 1
ATOM 1410 N N . GLY A 1 183 ? 19.25 -4.621 -17.062 1 98.31 183 GLY A N 1
ATOM 1411 C CA . GLY A 1 183 ? 18.188 -5.184 -17.875 1 98.31 183 GLY A CA 1
ATOM 1412 C C . GLY A 1 183 ? 17.547 -6.422 -17.266 1 98.31 183 GLY A C 1
ATOM 1413 O O . GLY A 1 183 ? 16.547 -6.922 -17.781 1 98.31 183 GLY A O 1
ATOM 1414 N N . LEU A 1 184 ? 18.125 -6.965 -16.234 1 98.88 184 LEU A N 1
ATOM 1415 C CA . LEU A 1 184 ? 17.516 -8.094 -15.547 1 98.88 184 LEU A CA 1
ATOM 1416 C C . LEU A 1 184 ? 16.688 -7.613 -14.359 1 98.88 184 LEU A C 1
ATOM 1418 O O . LEU A 1 184 ? 17.203 -6.949 -13.461 1 98.88 184 LEU A O 1
ATOM 1422 N N . ILE A 1 185 ? 15.422 -7.871 -14.359 1 98.94 185 ILE A N 1
ATOM 1423 C CA . ILE A 1 185 ? 14.5 -7.496 -13.289 1 98.94 185 ILE A CA 1
ATOM 1424 C C . ILE A 1 185 ? 13.836 -8.75 -12.719 1 98.94 185 ILE A C 1
ATOM 1426 O O . ILE A 1 185 ? 13.227 -9.523 -13.461 1 98.94 185 ILE A O 1
ATOM 1430 N N . VAL A 1 186 ? 13.961 -8.992 -11.422 1 98.94 186 VAL A N 1
ATOM 1431 C CA . VAL A 1 186 ? 13.398 -10.172 -10.773 1 98.94 186 VAL A CA 1
ATOM 1432 C C . VAL A 1 186 ? 12.398 -9.742 -9.695 1 98.94 186 VAL A C 1
ATOM 1434 O O . VAL A 1 186 ? 12.727 -8.914 -8.836 1 98.94 186 VAL A O 1
ATOM 1437 N N . LEU A 1 187 ? 11.219 -10.219 -9.773 1 98.88 187 LEU A N 1
ATOM 1438 C CA . LEU A 1 187 ? 10.195 -9.969 -8.766 1 98.88 187 LEU A CA 1
ATOM 1439 C C . LEU A 1 187 ? 10.086 -11.148 -7.801 1 98.88 187 LEU A C 1
ATOM 1441 O O . LEU A 1 187 ? 10.18 -12.305 -8.219 1 98.88 187 LEU A O 1
ATOM 1445 N N . ARG A 1 188 ? 9.922 -10.867 -6.57 1 98.69 188 ARG A N 1
ATOM 1446 C CA . ARG A 1 188 ? 9.664 -11.859 -5.531 1 98.69 188 ARG A CA 1
ATOM 1447 C C . ARG A 1 188 ? 8.398 -11.516 -4.754 1 98.69 188 ARG A C 1
ATOM 1449 O O . ARG A 1 188 ? 8.172 -10.352 -4.414 1 98.69 188 ARG A O 1
ATOM 1456 N N . SER A 1 189 ? 7.586 -12.484 -4.5 1 97.88 189 SER A N 1
ATOM 1457 C CA . SER A 1 189 ? 6.383 -12.344 -3.688 1 97.88 189 SER A CA 1
ATOM 1458 C C . SER A 1 189 ? 6.586 -12.945 -2.297 1 97.88 189 SER A C 1
ATOM 1460 O O . SER A 1 189 ? 6.918 -14.117 -2.162 1 97.88 189 SER A O 1
ATOM 1462 N N . PHE A 1 190 ? 6.383 -12.188 -1.309 1 98.5 190 PHE A N 1
ATOM 1463 C CA . PHE A 1 190 ? 6.555 -12.617 0.075 1 98.5 190 PHE A CA 1
ATOM 1464 C C . PHE A 1 190 ? 5.398 -13.5 0.518 1 98.5 190 PHE A C 1
ATOM 1466 O O . PHE A 1 190 ? 5.605 -14.5 1.208 1 98.5 190 PHE A O 1
ATOM 1473 N N . GLY A 1 191 ? 4.273 -13.289 0.079 1 97.94 191 GLY A N 1
ATOM 1474 C CA . GLY A 1 191 ? 3.043 -13.828 0.63 1 97.94 191 GLY A CA 1
ATOM 1475 C C . GLY A 1 191 ? 2.826 -15.289 0.277 1 97.94 191 GLY A C 1
ATOM 1476 O O . GLY A 1 191 ? 2.074 -15.992 0.954 1 97.94 191 GLY A O 1
ATOM 1477 N N . LYS A 1 192 ? 3.51 -15.812 -0.839 1 98.31 192 LYS A N 1
ATOM 1478 C CA . LYS A 1 192 ? 3.246 -17.156 -1.33 1 98.31 192 LYS A CA 1
ATOM 1479 C C . LYS A 1 192 ? 3.873 -18.203 -0.417 1 98.31 192 LYS A C 1
ATOM 1481 O O . LYS A 1 192 ? 3.164 -18.922 0.301 1 98.31 192 LYS A O 1
ATOM 1486 N N . PHE A 1 193 ? 5.137 -18.234 -0.287 1 98.75 193 PHE A N 1
ATOM 1487 C CA . PHE A 1 193 ? 5.906 -19.219 0.462 1 98.75 193 PHE A CA 1
ATOM 1488 C C . PHE A 1 193 ? 5.68 -19.062 1.96 1 98.75 193 PHE A C 1
ATOM 1490 O O . PHE A 1 193 ? 5.512 -20.047 2.678 1 98.75 193 PHE A O 1
ATOM 1497 N N . PHE A 1 194 ? 5.586 -17.812 2.422 1 98.88 194 PHE A N 1
ATOM 1498 C CA . PHE A 1 194 ? 5.504 -17.531 3.852 1 98.88 194 PHE A CA 1
ATOM 1499 C C . PHE A 1 194 ? 4.062 -17.641 4.34 1 98.88 194 PHE A C 1
ATOM 1501 O O . PHE A 1 194 ? 3.807 -17.594 5.547 1 98.88 194 PHE A O 1
ATOM 1508 N N . GLY A 1 195 ? 3.109 -17.797 3.418 1 98.62 195 GLY A N 1
ATOM 1509 C CA . GLY A 1 195 ? 1.709 -17.922 3.789 1 98.62 195 GLY A CA 1
ATOM 1510 C C . GLY A 1 195 ? 1.141 -16.641 4.395 1 98.62 195 GLY A C 1
ATOM 1511 O O . GLY A 1 195 ? 0.345 -16.703 5.332 1 98.62 195 GLY A O 1
ATOM 1512 N N . LEU A 1 196 ? 1.623 -15.57 3.957 1 98.62 196 LEU A N 1
ATOM 1513 C CA . LEU A 1 196 ? 1.259 -14.273 4.52 1 98.62 196 LEU A CA 1
ATOM 1514 C C . LEU A 1 196 ? 0.873 -13.297 3.42 1 98.62 196 LEU A C 1
ATOM 1516 O O . LEU A 1 196 ? 1.399 -12.18 3.363 1 98.62 196 LEU A O 1
ATOM 1520 N N . ALA A 1 197 ? -0.07 -13.719 2.568 1 98.06 197 ALA A N 1
ATOM 1521 C CA . ALA A 1 197 ? -0.457 -12.922 1.409 1 98.06 197 ALA A CA 1
ATOM 1522 C C . ALA A 1 197 ? -1.157 -11.633 1.839 1 98.06 197 ALA A C 1
ATOM 1524 O O . ALA A 1 197 ? -1.156 -10.648 1.104 1 98.06 197 ALA A O 1
ATOM 1525 N N . GLY A 1 198 ? -1.707 -11.602 3.055 1 98.12 198 GLY A N 1
ATOM 1526 C CA . GLY A 1 198 ? -2.465 -10.461 3.529 1 98.12 198 GLY A CA 1
ATOM 1527 C C . GLY A 1 198 ? -1.594 -9.258 3.852 1 98.12 198 GLY A C 1
ATOM 1528 O O . GLY A 1 198 ? -2.092 -8.141 3.975 1 98.12 198 GLY A O 1
ATOM 1529 N N . VAL A 1 199 ? -0.283 -9.445 3.998 1 98.31 199 VAL A N 1
ATOM 1530 C CA . VAL A 1 199 ? 0.597 -8.367 4.434 1 98.31 199 VAL A CA 1
ATOM 1531 C C . VAL A 1 199 ? 0.956 -7.48 3.244 1 98.31 199 VAL A C 1
ATOM 1533 O O . VAL A 1 199 ? 1.444 -6.359 3.42 1 98.31 199 VAL A O 1
ATOM 1536 N N . ARG A 1 200 ? 0.756 -8.016 1.985 1 98.12 200 ARG A N 1
ATOM 1537 C CA . ARG A 1 200 ? 0.971 -7.285 0.74 1 98.12 200 ARG A CA 1
ATOM 1538 C C . ARG A 1 200 ? 2.402 -6.77 0.649 1 98.12 200 ARG A C 1
ATOM 1540 O O . ARG A 1 200 ? 2.627 -5.559 0.552 1 98.12 200 ARG A O 1
ATOM 1547 N N . LEU A 1 201 ? 3.312 -7.684 0.607 1 98.75 201 LEU A N 1
ATOM 1548 C CA . LEU A 1 201 ? 4.73 -7.367 0.499 1 98.75 201 LEU A CA 1
ATOM 1549 C C . LEU A 1 201 ? 5.367 -8.117 -0.664 1 98.75 201 LEU A C 1
ATOM 1551 O O . LEU A 1 201 ? 5.047 -9.289 -0.905 1 98.75 201 LEU A O 1
ATOM 1555 N N . GLY A 1 202 ? 6.164 -7.488 -1.401 1 98.62 202 GLY A N 1
ATOM 1556 C CA . GLY A 1 202 ? 7.027 -8.055 -2.424 1 98.62 202 GLY A CA 1
ATOM 1557 C C . GLY A 1 202 ? 8.367 -7.348 -2.533 1 98.62 202 GLY A C 1
ATOM 1558 O O . GLY A 1 202 ? 8.648 -6.418 -1.777 1 98.62 202 GLY A O 1
ATOM 1559 N N . PHE A 1 203 ? 9.188 -7.816 -3.424 1 98.88 203 PHE A N 1
ATOM 1560 C CA . PHE A 1 203 ? 10.508 -7.227 -3.648 1 98.88 203 PHE A CA 1
ATOM 1561 C C . PHE A 1 203 ? 10.844 -7.207 -5.133 1 98.88 203 PHE A C 1
ATOM 1563 O O . PHE A 1 203 ? 10.406 -8.078 -5.887 1 98.88 203 PHE A O 1
ATOM 1570 N N . VAL A 1 204 ? 11.555 -6.215 -5.504 1 98.94 204 VAL A N 1
ATOM 1571 C CA . VAL A 1 204 ? 12.125 -6.109 -6.844 1 98.94 204 VAL A CA 1
ATOM 1572 C C . VAL A 1 204 ? 13.648 -6.059 -6.762 1 98.94 204 VAL A C 1
ATOM 1574 O O . VAL A 1 204 ? 14.203 -5.223 -6.051 1 98.94 204 VAL A O 1
ATOM 1577 N N . ALA A 1 205 ? 14.297 -6.969 -7.363 1 98.88 205 ALA A N 1
ATOM 1578 C CA . ALA A 1 205 ? 15.742 -6.926 -7.531 1 98.88 205 ALA A CA 1
ATOM 1579 C C . ALA A 1 205 ? 16.109 -6.512 -8.953 1 98.88 205 ALA A C 1
ATOM 1581 O O . ALA A 1 205 ? 15.578 -7.051 -9.922 1 98.88 205 ALA A O 1
ATOM 1582 N N . ALA A 1 206 ? 16.969 -5.605 -9.141 1 98.81 206 ALA A N 1
ATOM 1583 C CA . ALA A 1 206 ? 17.406 -5.043 -10.414 1 98.81 206 ALA A CA 1
ATOM 1584 C C . ALA A 1 206 ? 18.625 -4.141 -10.219 1 98.81 206 ALA A C 1
ATOM 1586 O O . ALA A 1 206 ? 19.141 -4.027 -9.109 1 98.81 206 ALA A O 1
ATOM 1587 N N . GLU A 1 207 ? 19.094 -3.607 -11.32 1 98.38 207 GLU A N 1
ATOM 1588 C CA . GLU A 1 207 ? 20.156 -2.619 -11.219 1 98.38 207 GLU A CA 1
ATOM 1589 C C . GLU A 1 207 ? 19.703 -1.388 -10.445 1 98.38 207 GLU A C 1
ATOM 1591 O O . GLU A 1 207 ? 18.531 -1.023 -10.484 1 98.38 207 GLU A O 1
ATOM 1596 N N . HIS A 1 208 ? 20.625 -0.718 -9.812 1 97.81 208 HIS A N 1
ATOM 1597 C CA . HIS A 1 208 ? 20.375 0.35 -8.859 1 97.81 208 HIS A CA 1
ATOM 1598 C C . HIS A 1 208 ? 19.609 1.499 -9.508 1 97.81 208 HIS A C 1
ATOM 1600 O O . HIS A 1 208 ? 18.656 2.027 -8.922 1 97.81 208 HIS A O 1
ATOM 1606 N N . SER A 1 209 ? 20 1.931 -10.641 1 97.94 209 SER A N 1
ATOM 1607 C CA . SER A 1 209 ? 19.391 3.068 -11.312 1 97.94 209 SER A CA 1
ATOM 1608 C C . SER A 1 209 ? 17.906 2.814 -11.578 1 97.94 209 SER A C 1
ATOM 1610 O O . SER A 1 209 ? 17.078 3.719 -11.438 1 97.94 209 SER A O 1
ATOM 1612 N N . LEU A 1 210 ? 17.547 1.604 -12.008 1 98.31 210 LEU A N 1
ATOM 1613 C CA . LEU A 1 210 ? 16.156 1.265 -12.258 1 98.31 210 LEU A CA 1
ATOM 1614 C C . LEU A 1 210 ? 15.352 1.267 -10.961 1 98.31 210 LEU A C 1
ATOM 1616 O O . LEU A 1 210 ? 14.211 1.736 -10.93 1 98.31 210 LEU A O 1
ATOM 1620 N N . LEU A 1 211 ? 15.945 0.73 -9.883 1 98.62 211 LEU A N 1
ATOM 1621 C CA . LEU A 1 211 ? 15.258 0.684 -8.594 1 98.62 211 LEU A CA 1
ATOM 1622 C C . LEU A 1 211 ? 14.969 2.09 -8.078 1 98.62 211 LEU A C 1
ATOM 1624 O O . LEU A 1 211 ? 13.914 2.332 -7.484 1 98.62 211 LEU A O 1
ATOM 1628 N N . LEU A 1 212 ? 15.898 2.992 -8.281 1 97.94 212 LEU A N 1
ATOM 1629 C CA . LEU A 1 212 ? 15.688 4.379 -7.875 1 97.94 212 LEU A CA 1
ATOM 1630 C C . LEU A 1 212 ? 14.508 4.988 -8.625 1 97.94 212 LEU A C 1
ATOM 1632 O O . LEU A 1 212 ? 13.672 5.668 -8.016 1 97.94 212 LEU A O 1
ATOM 1636 N N . ARG A 1 213 ? 14.469 4.746 -9.906 1 98 213 ARG A N 1
ATOM 1637 C CA . ARG A 1 213 ? 13.367 5.27 -10.711 1 98 213 ARG A CA 1
ATOM 1638 C C . ARG A 1 213 ? 12.039 4.641 -10.297 1 98 213 ARG A C 1
ATOM 1640 O O . ARG A 1 213 ? 11.008 5.312 -10.273 1 98 213 ARG A O 1
ATOM 1647 N N . LEU A 1 214 ? 12.094 3.354 -10.039 1 98.5 214 LEU A N 1
ATOM 1648 C CA . LEU A 1 214 ? 10.891 2.666 -9.578 1 98.5 214 LEU A CA 1
ATOM 1649 C C . LEU A 1 214 ? 10.414 3.232 -8.25 1 98.5 214 LEU A C 1
ATOM 1651 O O . LEU A 1 214 ? 9.219 3.469 -8.062 1 98.5 214 LEU A O 1
ATOM 1655 N N . ALA A 1 215 ? 11.328 3.414 -7.301 1 97.56 215 ALA A N 1
ATOM 1656 C CA . ALA A 1 215 ? 11 3.98 -5.996 1 97.56 215 ALA A CA 1
ATOM 1657 C C . ALA A 1 215 ? 10.367 5.359 -6.137 1 97.56 215 ALA A C 1
ATOM 1659 O O . ALA A 1 215 ? 9.391 5.676 -5.449 1 97.56 215 ALA A O 1
ATOM 1660 N N . GLU A 1 216 ? 10.953 6.156 -6.984 1 95.81 216 GLU A N 1
ATOM 1661 C CA . GLU A 1 216 ? 10.422 7.492 -7.234 1 95.81 216 GLU A CA 1
ATOM 1662 C C . GLU A 1 216 ? 8.992 7.426 -7.781 1 95.81 216 GLU A C 1
ATOM 1664 O O . GLU A 1 216 ? 8.133 8.211 -7.379 1 95.81 216 GLU A O 1
ATOM 1669 N N . LEU A 1 217 ? 8.789 6.508 -8.695 1 96.44 217 LEU A N 1
ATOM 1670 C CA . LEU A 1 217 ? 7.469 6.352 -9.305 1 96.44 217 LEU A CA 1
ATOM 1671 C C . LEU A 1 217 ? 6.445 5.883 -8.273 1 96.44 217 LEU A C 1
ATOM 1673 O O . LEU A 1 217 ? 5.316 6.371 -8.25 1 96.44 217 LEU A O 1
ATOM 1677 N N . LEU A 1 218 ? 6.82 4.934 -7.426 1 96.56 218 LEU A N 1
ATOM 1678 C CA . LEU A 1 218 ? 5.902 4.344 -6.453 1 96.56 218 LEU A CA 1
ATOM 1679 C C . LEU A 1 218 ? 5.605 5.328 -5.328 1 96.56 218 LEU A C 1
ATOM 1681 O O . LEU A 1 218 ? 4.539 5.266 -4.707 1 96.56 218 LEU A O 1
ATOM 1685 N N . GLY A 1 219 ? 6.574 6.23 -5.027 1 94.06 219 GLY A N 1
ATOM 1686 C CA . GLY A 1 219 ? 6.363 7.207 -3.973 1 94.06 219 GLY A CA 1
ATOM 1687 C C . GLY A 1 219 ? 6.727 6.684 -2.596 1 94.06 219 GLY A C 1
ATOM 1688 O O . GLY A 1 219 ? 7.23 5.566 -2.463 1 94.06 219 GLY A O 1
ATOM 1689 N N . PRO A 1 220 ? 6.453 7.48 -1.581 1 93.25 220 PRO A N 1
ATOM 1690 C CA . PRO A 1 220 ? 6.895 7.148 -0.226 1 93.25 220 PRO A CA 1
ATOM 1691 C C . PRO A 1 220 ? 5.938 6.195 0.489 1 93.25 220 PRO A C 1
ATOM 1693 O O . PRO A 1 220 ? 4.75 6.145 0.16 1 93.25 220 PRO A O 1
ATOM 1696 N N . TRP A 1 221 ? 6.457 5.41 1.477 1 95.19 221 TRP A N 1
ATOM 1697 C CA . TRP A 1 221 ? 5.734 4.625 2.473 1 95.19 221 TRP A CA 1
ATOM 1698 C C . TRP A 1 221 ? 4.891 3.541 1.81 1 95.19 221 TRP A C 1
ATOM 1700 O O . TRP A 1 221 ? 3.727 3.348 2.164 1 95.19 221 TRP A O 1
ATOM 1710 N N . THR A 1 222 ? 5.488 2.893 0.877 1 94.44 222 THR A N 1
ATOM 1711 C CA . THR A 1 222 ? 4.738 1.888 0.132 1 94.44 222 THR A CA 1
ATOM 1712 C C . THR A 1 222 ? 4.453 0.668 1.005 1 94.44 222 THR A C 1
ATOM 1714 O O . THR A 1 222 ? 3.432 0.001 0.835 1 94.44 222 THR A O 1
ATOM 1717 N N . VAL A 1 223 ? 5.34 0.33 1.904 1 97.75 223 VAL A N 1
ATOM 1718 C CA . VAL A 1 223 ? 5.184 -0.824 2.783 1 97.75 223 VAL A CA 1
ATOM 1719 C C . VAL A 1 223 ? 4.941 -0.354 4.215 1 97.75 223 VAL A C 1
ATOM 1721 O O . VAL A 1 223 ? 5.734 0.414 4.766 1 97.75 223 VAL A O 1
ATOM 1724 N N . ASN A 1 224 ? 3.898 -0.837 4.824 1 98 224 ASN A N 1
ATOM 1725 C CA . ASN A 1 224 ? 3.525 -0.322 6.137 1 98 224 ASN A CA 1
ATOM 1726 C C . ASN A 1 224 ? 4.426 -0.878 7.234 1 98 224 ASN A C 1
ATOM 1728 O O . ASN A 1 224 ? 5.188 -1.819 7 1 98 224 ASN A O 1
ATOM 1732 N N . GLY A 1 225 ? 4.387 -0.261 8.367 1 98.38 225 GLY A N 1
ATOM 1733 C CA . GLY A 1 225 ? 5.289 -0.548 9.477 1 98.38 225 GLY A CA 1
ATOM 1734 C C . GLY A 1 225 ? 5.172 -1.973 9.984 1 98.38 225 GLY A C 1
ATOM 1735 O O . GLY A 1 225 ? 6.168 -2.699 10.039 1 98.38 225 GLY A O 1
ATOM 1736 N N . PRO A 1 226 ? 3.951 -2.434 10.336 1 98.69 226 PRO A N 1
ATOM 1737 C CA . PRO A 1 226 ? 3.795 -3.795 10.859 1 98.69 226 PRO A CA 1
ATOM 1738 C C . PRO A 1 226 ? 4.312 -4.859 9.891 1 98.69 226 PRO A C 1
ATOM 1740 O O . PRO A 1 226 ? 4.934 -5.836 10.32 1 98.69 226 PRO A O 1
ATOM 1743 N N . THR A 1 227 ? 4.07 -4.668 8.617 1 98.69 227 THR A N 1
ATOM 1744 C CA . THR A 1 227 ? 4.555 -5.598 7.602 1 98.69 227 THR A CA 1
ATOM 1745 C C . THR A 1 227 ? 6.082 -5.648 7.602 1 98.69 227 THR A C 1
ATOM 1747 O O . THR A 1 227 ? 6.668 -6.727 7.492 1 98.69 227 THR A O 1
ATOM 1750 N N . ARG A 1 228 ? 6.707 -4.504 7.723 1 98.69 228 ARG A N 1
ATOM 1751 C CA . ARG A 1 228 ? 8.164 -4.441 7.723 1 98.69 228 ARG A CA 1
ATOM 1752 C C . ARG A 1 228 ? 8.742 -5.219 8.898 1 98.69 228 ARG A C 1
ATOM 1754 O O . ARG A 1 228 ? 9.727 -5.945 8.75 1 98.69 228 ARG A O 1
ATOM 1761 N N . VAL A 1 229 ? 8.094 -5.141 10.086 1 98.5 229 VAL A N 1
ATOM 1762 C CA . VAL A 1 229 ? 8.547 -5.852 11.281 1 98.5 229 VAL A CA 1
ATOM 1763 C C . VAL A 1 229 ? 8.352 -7.355 11.086 1 98.5 229 VAL A C 1
ATOM 1765 O O . VAL A 1 229 ? 9.289 -8.133 11.297 1 98.5 229 VAL A O 1
ATOM 1768 N N . LEU A 1 230 ? 7.191 -7.73 10.648 1 98.62 230 LEU A N 1
ATOM 1769 C CA . LEU A 1 230 ? 6.859 -9.141 10.453 1 98.62 230 LEU A CA 1
ATOM 1770 C C . LEU A 1 230 ? 7.789 -9.781 9.43 1 98.62 230 LEU A C 1
ATOM 1772 O O . LEU A 1 230 ? 8.273 -10.898 9.633 1 98.62 230 LEU A O 1
ATOM 1776 N N . ALA A 1 231 ? 8.039 -9.094 8.375 1 98.75 231 ALA A N 1
ATOM 1777 C CA . ALA A 1 231 ? 8.844 -9.633 7.277 1 98.75 231 ALA A CA 1
ATOM 1778 C C . ALA A 1 231 ? 10.289 -9.867 7.723 1 98.75 231 ALA A C 1
ATOM 1780 O O . ALA A 1 231 ? 10.914 -10.852 7.328 1 98.75 231 ALA A O 1
ATOM 1781 N N . GLN A 1 232 ? 10.828 -8.922 8.531 1 98.62 232 GLN A N 1
ATOM 1782 C CA . GLN A 1 232 ? 12.188 -9.102 9.031 1 98.62 232 GLN A CA 1
ATOM 1783 C C . GLN A 1 232 ? 12.32 -10.406 9.812 1 98.62 232 GLN A C 1
ATOM 1785 O O . GLN A 1 232 ? 13.281 -11.156 9.617 1 98.62 232 GLN A O 1
ATOM 1790 N N . ALA A 1 233 ? 11.336 -10.68 10.625 1 98.62 233 ALA A N 1
ATOM 1791 C CA . ALA A 1 233 ? 11.344 -11.898 11.43 1 98.62 233 ALA A CA 1
ATOM 1792 C C . ALA A 1 233 ? 11.25 -13.141 10.539 1 98.62 233 ALA A C 1
ATOM 1794 O O . ALA A 1 233 ? 11.992 -14.109 10.734 1 98.62 233 ALA A O 1
ATOM 1795 N N . SER A 1 234 ? 10.375 -13.148 9.57 1 98.75 234 SER A N 1
ATOM 1796 C CA . SER A 1 234 ? 10.164 -14.281 8.68 1 98.75 234 SER A CA 1
ATOM 1797 C C . SER A 1 234 ? 11.391 -14.539 7.809 1 98.75 234 SER A C 1
ATOM 1799 O O . SER A 1 234 ? 11.781 -15.688 7.609 1 98.75 234 SER A O 1
ATOM 1801 N N . LEU A 1 235 ? 12 -13.461 7.324 1 98.75 235 LEU A N 1
ATOM 1802 C CA . LEU A 1 235 ? 13.117 -13.555 6.391 1 98.75 235 LEU A CA 1
ATOM 1803 C C . LEU A 1 235 ? 14.383 -14.023 7.102 1 98.75 235 LEU A C 1
ATOM 1805 O O . LEU A 1 235 ? 15.336 -14.477 6.457 1 98.75 235 LEU A O 1
ATOM 1809 N N . SER A 1 236 ? 14.406 -13.945 8.406 1 98.25 236 SER A N 1
ATOM 1810 C CA . SER A 1 236 ? 15.594 -14.32 9.164 1 98.25 236 SER A CA 1
ATOM 1811 C C . SER A 1 236 ? 15.43 -15.688 9.812 1 98.25 236 SER A C 1
ATOM 1813 O O . SER A 1 236 ? 16.344 -16.188 10.477 1 98.25 236 SER A O 1
ATOM 1815 N N . ASP A 1 237 ? 14.32 -16.328 9.672 1 98.25 237 ASP A N 1
ATOM 1816 C CA . ASP A 1 237 ? 14.023 -17.594 10.336 1 98.25 237 ASP A CA 1
ATOM 1817 C C . ASP A 1 237 ? 14.352 -18.781 9.43 1 98.25 237 ASP A C 1
ATOM 1819 O O . ASP A 1 237 ? 13.445 -19.422 8.891 1 98.25 237 ASP A O 1
ATOM 1823 N N . GLU A 1 238 ? 15.547 -19.156 9.43 1 97.75 238 GLU A N 1
ATOM 1824 C CA . GLU A 1 238 ? 16.031 -20.203 8.531 1 97.75 238 GLU A CA 1
ATOM 1825 C C . GLU A 1 238 ? 15.391 -21.562 8.859 1 97.75 238 GLU A C 1
ATOM 1827 O O . GLU A 1 238 ? 15.086 -22.344 7.953 1 97.75 238 GLU A O 1
ATOM 1832 N N . THR A 1 239 ? 15.219 -21.781 10.102 1 98.25 239 THR A N 1
ATOM 1833 C CA . THR A 1 239 ? 14.633 -23.047 10.531 1 98.25 239 THR A CA 1
ATOM 1834 C C . THR A 1 239 ? 13.203 -23.188 10.008 1 98.25 239 THR A C 1
ATOM 1836 O O . THR A 1 239 ? 12.844 -24.203 9.414 1 98.25 239 THR A O 1
ATOM 1839 N N . ALA A 1 240 ? 12.406 -22.156 10.188 1 98.25 240 ALA A N 1
ATOM 1840 C CA . ALA A 1 240 ? 11.031 -22.172 9.711 1 98.25 240 ALA A CA 1
ATOM 1841 C C . ALA A 1 240 ? 10.977 -22.266 8.188 1 98.25 240 ALA A C 1
ATOM 1843 O O . ALA A 1 240 ? 10.078 -22.891 7.629 1 98.25 240 ALA A O 1
ATOM 1844 N N . GLN A 1 241 ? 11.914 -21.656 7.535 1 98.5 241 GLN A N 1
ATOM 1845 C CA . GLN A 1 241 ? 11.984 -21.672 6.078 1 98.5 241 GLN A CA 1
ATOM 1846 C C . GLN A 1 241 ? 12.234 -23.078 5.562 1 98.5 241 GLN A C 1
ATOM 1848 O O . GLN A 1 241 ? 11.562 -23.547 4.633 1 98.5 241 GLN A O 1
ATOM 1853 N N . ARG A 1 242 ? 13.156 -23.781 6.156 1 98.06 242 ARG A N 1
ATOM 1854 C CA . ARG A 1 242 ? 13.445 -25.156 5.762 1 98.06 242 ARG A CA 1
ATOM 1855 C C . ARG A 1 242 ? 12.242 -26.047 5.988 1 98.06 242 ARG A C 1
ATOM 1857 O O . ARG A 1 242 ? 11.898 -26.875 5.129 1 98.06 242 ARG A O 1
ATOM 1864 N N . ALA A 1 243 ? 11.625 -25.859 7.117 1 98.38 243 ALA A N 1
ATOM 1865 C CA . ALA A 1 243 ? 10.438 -26.656 7.434 1 98.38 243 ALA A CA 1
ATOM 1866 C C . ALA A 1 243 ? 9.32 -26.391 6.422 1 98.38 243 ALA A C 1
ATOM 1868 O O . ALA A 1 243 ? 8.625 -27.328 6 1 98.38 243 ALA A O 1
ATOM 1869 N N . GLN A 1 244 ? 9.148 -25.156 6.074 1 98.69 244 GLN A N 1
ATOM 1870 C CA . GLN A 1 244 ? 8.109 -24.766 5.121 1 98.69 244 GLN A CA 1
ATOM 1871 C C . GLN A 1 244 ? 8.375 -25.375 3.748 1 98.69 244 GLN A C 1
ATOM 1873 O O . GLN A 1 244 ? 7.457 -25.875 3.096 1 98.69 244 GLN A O 1
ATOM 1878 N N . ALA A 1 245 ? 9.602 -25.312 3.277 1 98.44 245 ALA A N 1
ATOM 1879 C CA . ALA A 1 245 ? 9.969 -25.875 1.985 1 98.44 245 ALA A CA 1
ATOM 1880 C C . ALA A 1 245 ? 9.664 -27.375 1.946 1 98.44 245 ALA A C 1
ATOM 1882 O O . ALA A 1 245 ? 9.102 -27.875 0.972 1 98.44 245 ALA A O 1
ATOM 1883 N N . GLN A 1 246 ? 9.992 -28.031 2.996 1 98.31 246 GLN A N 1
ATOM 1884 C CA . GLN A 1 246 ? 9.781 -29.469 3.072 1 98.31 246 GLN A CA 1
ATOM 1885 C C . GLN A 1 246 ? 8.289 -29.797 3.111 1 98.31 246 GLN A C 1
ATOM 1887 O O . GLN A 1 246 ? 7.84 -30.719 2.414 1 98.31 246 GLN A O 1
ATOM 1892 N N . ARG A 1 247 ? 7.562 -29.047 3.887 1 98 247 ARG A N 1
ATOM 1893 C CA . ARG A 1 247 ? 6.141 -29.359 4.035 1 98 247 ARG A CA 1
ATOM 1894 C C . ARG A 1 247 ? 5.383 -29.047 2.746 1 98 247 ARG A C 1
ATOM 1896 O O . ARG A 1 247 ? 4.461 -29.781 2.373 1 98 247 ARG A O 1
ATOM 1903 N N . CYS A 1 248 ? 5.754 -27.969 2.115 1 98.69 248 CYS A N 1
ATOM 1904 C CA . CYS A 1 248 ? 5.129 -27.656 0.837 1 98.69 248 CYS A CA 1
ATOM 1905 C C . CYS A 1 248 ? 5.391 -28.75 -0.189 1 98.69 248 CYS A C 1
ATOM 1907 O O . CYS A 1 248 ? 4.473 -29.188 -0.884 1 98.69 248 CYS A O 1
ATOM 1909 N N . ALA A 1 249 ? 6.637 -29.203 -0.279 1 98.38 249 ALA A N 1
ATOM 1910 C CA . ALA A 1 249 ? 7.004 -30.25 -1.229 1 98.38 249 ALA A CA 1
ATOM 1911 C C . ALA A 1 249 ? 6.215 -31.531 -0.966 1 98.38 249 ALA A C 1
ATOM 1913 O O . ALA A 1 249 ? 5.68 -32.156 -1.895 1 98.38 249 ALA A O 1
ATOM 1914 N N . ALA A 1 250 ? 6.145 -31.891 0.255 1 98.44 250 ALA A N 1
ATOM 1915 C CA . ALA A 1 250 ? 5.43 -33.125 0.631 1 98.44 250 ALA A CA 1
ATOM 1916 C C . ALA A 1 250 ? 3.938 -33 0.328 1 98.44 250 ALA A C 1
ATOM 1918 O O . ALA A 1 250 ? 3.326 -33.906 -0.201 1 98.44 250 ALA A O 1
ATOM 1919 N N . ALA A 1 251 ? 3.352 -31.859 0.73 1 98.62 251 ALA A N 1
ATOM 1920 C CA . ALA A 1 251 ? 1.927 -31.625 0.499 1 98.62 251 ALA A CA 1
ATOM 1921 C C . ALA A 1 251 ? 1.609 -31.609 -0.994 1 98.62 251 ALA A C 1
ATOM 1923 O O . ALA A 1 251 ? 0.567 -32.125 -1.419 1 98.62 251 ALA A O 1
ATOM 1924 N N . SER A 1 252 ? 2.486 -30.969 -1.742 1 98.56 252 SER A N 1
ATOM 1925 C CA . SER A 1 252 ? 2.303 -30.922 -3.189 1 98.56 252 SER A CA 1
ATOM 1926 C C . SER A 1 252 ? 2.305 -32.344 -3.787 1 98.56 252 SER A C 1
ATOM 1928 O O . SER A 1 252 ? 1.488 -32.656 -4.656 1 98.56 252 SER A O 1
ATOM 1930 N N . GLN A 1 253 ? 3.195 -33.188 -3.342 1 98.12 253 GLN A N 1
ATOM 1931 C CA . GLN A 1 253 ? 3.26 -34.562 -3.811 1 98.12 253 GLN A CA 1
ATOM 1932 C C . GLN A 1 253 ? 1.991 -35.312 -3.441 1 98.12 253 GLN A C 1
ATOM 1934 O O . GLN A 1 253 ? 1.461 -36.094 -4.254 1 98.12 253 GLN A O 1
ATOM 1939 N N . ARG A 1 254 ? 1.547 -35.125 -2.234 1 98.38 254 ARG A N 1
ATOM 1940 C CA . ARG A 1 254 ? 0.314 -35.781 -1.811 1 98.38 254 ARG A CA 1
ATOM 1941 C C . ARG A 1 254 ? -0.87 -35.312 -2.652 1 98.38 254 ARG A C 1
ATOM 1943 O O . ARG A 1 254 ? -1.713 -36.125 -3.047 1 98.38 254 ARG A O 1
ATOM 1950 N N . LEU A 1 255 ? -0.938 -34.031 -2.879 1 98.69 255 LEU A N 1
ATOM 1951 C CA . LEU A 1 255 ? -2.008 -33.469 -3.705 1 98.69 255 LEU A CA 1
ATOM 1952 C C . LEU A 1 255 ? -1.99 -34.094 -5.098 1 98.69 255 LEU A C 1
ATOM 1954 O O . LEU A 1 255 ? -3.037 -34.469 -5.629 1 98.69 255 LEU A O 1
ATOM 1958 N N . ALA A 1 256 ? -0.814 -34.188 -5.699 1 98.56 256 ALA A N 1
ATOM 1959 C CA . ALA A 1 256 ? -0.671 -34.812 -7.016 1 98.56 256 ALA A CA 1
ATOM 1960 C C . ALA A 1 256 ? -1.175 -36.25 -7 1 98.56 256 ALA A C 1
ATOM 1962 O O . ALA A 1 256 ? -1.835 -36.688 -7.945 1 98.56 256 ALA A O 1
ATOM 1963 N N . HIS A 1 257 ? -0.835 -36.938 -5.961 1 98 257 HIS A N 1
ATOM 1964 C CA . HIS A 1 257 ? -1.268 -38.344 -5.828 1 98 257 HIS A CA 1
ATOM 1965 C C . HIS A 1 257 ? -2.787 -38.438 -5.742 1 98 257 HIS A C 1
ATOM 1967 O O . HIS A 1 257 ? -3.396 -39.281 -6.398 1 98 257 HIS A O 1
ATOM 1973 N N . VAL A 1 258 ? -3.391 -37.562 -4.93 1 97.88 258 VAL A N 1
ATOM 1974 C CA . VAL A 1 258 ? -4.84 -37.531 -4.773 1 97.88 258 VAL A CA 1
ATOM 1975 C C . VAL A 1 258 ? -5.5 -37.25 -6.125 1 97.88 258 VAL A C 1
ATOM 1977 O O . VAL A 1 258 ? -6.48 -37.906 -6.484 1 97.88 258 VAL A O 1
ATOM 1980 N N . LEU A 1 259 ? -4.977 -36.344 -6.871 1 98.25 259 LEU A N 1
ATOM 1981 C CA . LEU A 1 259 ? -5.523 -35.969 -8.172 1 98.25 259 LEU A CA 1
ATOM 1982 C C . LEU A 1 259 ? -5.383 -37.125 -9.164 1 98.25 259 LEU A C 1
ATOM 1984 O O . LEU A 1 259 ? -6.332 -37.469 -9.875 1 98.25 259 LEU A O 1
ATOM 1988 N N . ARG A 1 260 ? -4.223 -37.781 -9.188 1 97.31 260 ARG A N 1
ATOM 1989 C CA . ARG A 1 260 ? -3.982 -38.906 -10.086 1 97.31 260 ARG A CA 1
ATOM 1990 C C . ARG A 1 260 ? -4.949 -40.031 -9.797 1 97.31 260 ARG A C 1
ATOM 1992 O O . ARG A 1 260 ? -5.469 -40.656 -10.719 1 97.31 260 ARG A O 1
ATOM 1999 N N . SER A 1 261 ? -5.148 -40.25 -8.57 1 95.81 261 SER A N 1
ATOM 2000 C CA . SER A 1 261 ? -6.027 -41.344 -8.148 1 95.81 261 SER A CA 1
ATOM 2001 C C . SER A 1 261 ? -7.465 -41.094 -8.594 1 95.81 261 SER A C 1
ATOM 2003 O O . SER A 1 261 ? -8.25 -42.031 -8.75 1 95.81 261 SER A O 1
ATOM 2005 N N . ALA A 1 262 ? -7.789 -39.875 -8.781 1 95.38 262 ALA A N 1
ATOM 2006 C CA . ALA A 1 262 ? -9.141 -39.5 -9.203 1 95.38 262 ALA A CA 1
ATOM 2007 C C . ALA A 1 262 ? -9.227 -39.375 -10.719 1 95.38 262 ALA A C 1
ATOM 2009 O O . ALA A 1 262 ? -10.227 -38.875 -11.25 1 95.38 262 ALA A O 1
ATOM 2010 N N . GLY A 1 263 ? -8.148 -39.75 -11.438 1 94.81 263 GLY A N 1
ATOM 2011 C CA . GLY A 1 263 ? -8.141 -39.688 -12.891 1 94.81 263 GLY A CA 1
ATOM 2012 C C . GLY A 1 263 ? -7.871 -38.281 -13.414 1 94.81 263 GLY A C 1
ATOM 2013 O O . GLY A 1 263 ? -8.219 -37.969 -14.555 1 94.81 263 GLY A O 1
ATOM 2014 N N . LEU A 1 264 ? -7.406 -37.438 -12.57 1 96.75 264 LEU A N 1
ATOM 2015 C CA . LEU A 1 264 ? -7.09 -36.062 -12.914 1 96.75 264 LEU A CA 1
ATOM 2016 C C . LEU A 1 264 ? -5.594 -35.781 -12.797 1 96.75 264 LEU A C 1
ATOM 2018 O O . LEU A 1 264 ? -5.176 -34.844 -12.117 1 96.75 264 LEU A O 1
ATOM 2022 N N . ALA A 1 265 ? -4.828 -36.531 -13.508 1 96.62 265 ALA A N 1
ATOM 2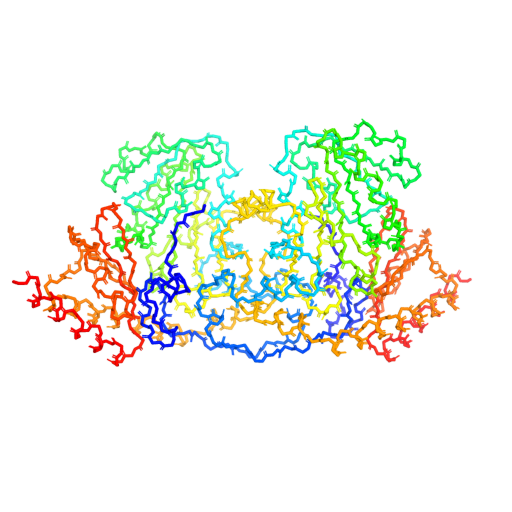023 C CA . ALA A 1 265 ? -3.377 -36.406 -13.453 1 96.62 265 ALA A CA 1
ATOM 2024 C C . ALA A 1 265 ? -2.955 -34.969 -13.742 1 96.62 265 ALA A C 1
ATOM 2026 O O . ALA A 1 265 ? -3.35 -34.375 -14.758 1 96.62 265 ALA A O 1
ATOM 2027 N N . PRO A 1 266 ? -2.127 -34.375 -12.867 1 98.12 266 PRO A N 1
ATOM 2028 C CA . PRO A 1 266 ? -1.682 -33 -13.102 1 98.12 266 PRO A CA 1
ATOM 2029 C C . PRO A 1 266 ? -0.875 -32.844 -14.391 1 98.12 266 PRO A C 1
ATOM 2031 O O . PRO A 1 266 ? -0.083 -33.75 -14.734 1 98.12 266 PRO A O 1
ATOM 2034 N N . SER A 1 267 ? -1.072 -31.766 -15.125 1 97.56 267 SER A N 1
ATOM 2035 C CA . SER A 1 267 ? -0.318 -31.406 -16.312 1 97.56 267 SER A CA 1
ATOM 2036 C C . SER A 1 267 ? 0.906 -30.562 -15.953 1 97.56 267 SER A C 1
ATOM 2038 O O . SER A 1 267 ? 1.743 -30.281 -16.812 1 97.56 267 SER A O 1
ATOM 2040 N N . GLY A 1 268 ? 0.966 -30.141 -14.766 1 97.19 268 GLY A N 1
ATOM 2041 C CA . GLY A 1 268 ? 2.049 -29.344 -14.227 1 97.19 268 GLY A CA 1
ATOM 2042 C C . GLY A 1 268 ? 1.819 -28.922 -12.789 1 97.19 268 GLY A C 1
ATOM 2043 O O . GLY A 1 268 ? 0.873 -29.391 -12.141 1 97.19 268 GLY A O 1
ATOM 2044 N N . GLY A 1 269 ? 2.766 -28.125 -12.312 1 97.38 269 GLY A N 1
ATOM 2045 C CA . GLY A 1 269 ? 2.674 -27.641 -10.945 1 97.38 269 GLY A CA 1
ATOM 2046 C C . GLY A 1 269 ? 4.02 -27.25 -10.359 1 97.38 269 GLY A C 1
ATOM 2047 O O . GLY A 1 269 ? 5.043 -27.312 -11.047 1 97.38 269 GLY A O 1
ATOM 2048 N N . CYS A 1 270 ? 3.945 -26.75 -9.141 1 97.94 270 CYS A N 1
ATOM 2049 C CA . CYS A 1 270 ? 5.105 -26.5 -8.297 1 97.94 270 CYS A CA 1
ATOM 2050 C C . CYS A 1 270 ? 4.816 -26.891 -6.852 1 97.94 270 CYS A C 1
ATOM 2052 O O . CYS A 1 270 ? 3.85 -27.609 -6.574 1 97.94 270 CYS A O 1
ATOM 2054 N N . ASP A 1 271 ? 5.617 -26.453 -5.969 1 98.31 271 ASP A N 1
ATOM 2055 C CA . ASP A 1 271 ? 5.512 -26.922 -4.59 1 98.31 271 ASP A CA 1
ATOM 2056 C C . ASP A 1 271 ? 4.34 -26.266 -3.873 1 98.31 271 ASP A C 1
ATOM 2058 O O . ASP A 1 271 ? 4.004 -26.641 -2.746 1 98.31 271 ASP A O 1
ATOM 2062 N N . LEU A 1 272 ? 3.625 -25.344 -4.578 1 98.69 272 LEU A N 1
ATOM 2063 C CA . LEU A 1 272 ? 2.547 -24.641 -3.896 1 98.69 272 LEU A CA 1
ATOM 2064 C C . LEU A 1 272 ? 1.201 -24.938 -4.551 1 98.69 272 LEU A C 1
ATOM 2066 O O . LEU A 1 272 ? 0.152 -24.562 -4.02 1 98.69 272 LEU A O 1
ATOM 2070 N N . PHE A 1 273 ? 1.218 -25.641 -5.688 1 98.69 273 PHE A N 1
ATOM 2071 C CA . PHE A 1 273 ? -0.05 -25.953 -6.332 1 98.69 273 PHE A CA 1
ATOM 2072 C C . PHE A 1 273 ? 0.134 -27.047 -7.391 1 98.69 273 PHE A C 1
ATOM 2074 O O . PHE A 1 273 ? 1.262 -27.344 -7.781 1 98.69 273 PHE A O 1
ATOM 2081 N N . GLN A 1 274 ? -0.958 -27.609 -7.809 1 98.75 274 GLN A N 1
ATOM 2082 C CA . GLN A 1 274 ? -1.041 -28.5 -8.961 1 98.75 274 GLN A CA 1
ATOM 2083 C C . GLN A 1 274 ? -1.979 -27.938 -10.023 1 98.75 274 GLN A C 1
ATOM 2085 O O . GLN A 1 274 ? -2.986 -27.312 -9.703 1 98.75 274 GLN A O 1
ATOM 2090 N N . TYR A 1 275 ? -1.61 -28.172 -11.211 1 98.5 275 TYR A N 1
ATOM 2091 C CA . TYR A 1 275 ? -2.326 -27.672 -12.383 1 98.5 275 TYR A CA 1
ATOM 2092 C C . TYR A 1 275 ? -2.893 -28.812 -13.203 1 98.5 275 TYR A C 1
ATOM 2094 O O . TYR A 1 275 ? -2.166 -29.75 -13.578 1 98.5 275 TYR A O 1
ATOM 2102 N N . VAL A 1 276 ? -4.211 -28.766 -13.484 1 98.31 276 VAL A N 1
ATOM 2103 C CA . VAL A 1 276 ? -4.887 -29.844 -14.211 1 98.31 276 VAL A CA 1
ATOM 2104 C C . VAL A 1 276 ? -5.594 -29.266 -15.43 1 98.31 276 VAL A C 1
ATOM 2106 O O . VAL A 1 276 ? -6.625 -28.594 -15.305 1 98.31 276 VAL A O 1
ATOM 2109 N N . ARG A 1 277 ? -5.098 -29.594 -16.562 1 97.06 277 ARG A N 1
ATOM 2110 C CA . ARG A 1 277 ? -5.805 -29.25 -17.781 1 97.06 277 ARG A CA 1
ATOM 2111 C C . ARG A 1 277 ? -6.938 -30.234 -18.047 1 97.06 277 ARG A C 1
ATOM 2113 O O . ARG A 1 277 ? -6.758 -31.453 -17.922 1 97.06 277 ARG A O 1
ATOM 2120 N N . SER A 1 278 ? -8.07 -29.688 -18.312 1 95.31 278 SER A N 1
ATOM 2121 C CA . SER A 1 278 ? -9.234 -30.516 -18.594 1 95.31 278 SER A CA 1
ATOM 2122 C C . SER A 1 278 ? -10.289 -29.734 -19.391 1 95.31 278 SER A C 1
ATOM 2124 O O . SER A 1 278 ? -10.609 -28.594 -19.047 1 95.31 278 SER A O 1
ATOM 2126 N N . GLU A 1 279 ? -10.828 -30.375 -20.406 1 94.44 279 GLU A N 1
ATOM 2127 C CA . GLU A 1 279 ? -11.93 -29.766 -21.141 1 94.44 279 GLU A CA 1
ATOM 2128 C C . GLU A 1 279 ? -13.156 -29.578 -20.25 1 94.44 279 GLU A C 1
ATOM 2130 O O . GLU A 1 279 ? -14.055 -28.797 -20.562 1 94.44 279 GLU A O 1
ATOM 2135 N N . HIS A 1 280 ? -13.117 -30.281 -19.172 1 95.5 280 HIS A N 1
ATOM 2136 C CA . HIS A 1 280 ? -14.25 -30.234 -18.25 1 95.5 280 HIS A CA 1
ATOM 2137 C C . HIS A 1 280 ? -13.906 -29.438 -17 1 95.5 280 HIS A C 1
ATOM 2139 O O . HIS A 1 280 ? -14.508 -29.641 -15.938 1 95.5 280 HIS A O 1
ATOM 2145 N N . ALA A 1 281 ? -12.945 -28.609 -17.109 1 97.44 281 ALA A N 1
ATOM 2146 C CA . ALA A 1 281 ? -12.461 -27.844 -15.961 1 97.44 281 ALA A CA 1
ATOM 2147 C C . ALA A 1 281 ? -13.594 -27.062 -15.297 1 97.44 281 ALA A C 1
ATOM 2149 O O . ALA A 1 281 ? -13.703 -27.016 -14.07 1 97.44 281 ALA A O 1
ATOM 2150 N N . ALA A 1 282 ? -14.43 -26.438 -16.078 1 97.62 282 ALA A N 1
ATOM 2151 C CA . ALA A 1 282 ? -15.539 -25.641 -15.555 1 97.62 282 ALA A CA 1
ATOM 2152 C C . ALA A 1 282 ? -16.5 -26.516 -14.758 1 97.62 282 ALA A C 1
ATOM 2154 O O . ALA A 1 282 ? -17 -26.094 -13.711 1 97.62 282 ALA A O 1
ATOM 2155 N N . ARG A 1 283 ? -16.797 -27.641 -15.273 1 97.44 283 ARG A N 1
ATOM 2156 C CA . ARG A 1 283 ? -17.688 -28.578 -14.594 1 97.44 283 ARG A CA 1
ATOM 2157 C C . ARG A 1 283 ? -17.078 -29.031 -13.273 1 97.44 283 ARG A C 1
ATOM 2159 O O . ARG A 1 283 ? -17.781 -29.125 -12.266 1 97.44 283 ARG A O 1
ATOM 2166 N N . LEU A 1 284 ? -15.836 -29.391 -13.367 1 97.88 284 LEU A N 1
ATOM 2167 C CA . LEU A 1 284 ? -15.141 -29.797 -12.156 1 97.88 284 LEU A CA 1
ATOM 2168 C C . LEU A 1 284 ? -15.156 -28.688 -11.117 1 97.88 284 LEU A C 1
ATOM 2170 O O . LEU A 1 284 ? -15.438 -28.938 -9.938 1 97.88 284 LEU A O 1
ATOM 2174 N N . HIS A 1 285 ? -14.852 -27.469 -11.523 1 98.12 285 HIS A N 1
ATOM 2175 C CA . HIS A 1 285 ? -14.867 -26.297 -10.648 1 98.12 285 HIS A CA 1
ATOM 2176 C C . HIS A 1 285 ? -16.219 -26.125 -9.977 1 98.12 285 HIS A C 1
ATOM 2178 O O . HIS A 1 285 ? -16.297 -25.953 -8.758 1 98.12 285 HIS A O 1
ATOM 2184 N N . GLU A 1 286 ? -17.266 -26.172 -10.719 1 97.94 286 GLU A N 1
ATOM 2185 C CA . GLU A 1 286 ? -18.625 -26.016 -10.203 1 97.94 286 GLU A CA 1
ATOM 2186 C C . GLU A 1 286 ? -18.969 -27.141 -9.219 1 97.94 286 GLU A C 1
ATOM 2188 O O . GLU A 1 286 ? -19.562 -26.891 -8.172 1 97.94 286 GLU A O 1
ATOM 2193 N N . PHE A 1 287 ? -18.609 -28.312 -9.602 1 98.12 287 PHE A N 1
ATOM 2194 C CA . PHE A 1 287 ? -18.891 -29.484 -8.766 1 98.12 287 PHE A CA 1
ATOM 2195 C C . PHE A 1 287 ? -18.234 -29.328 -7.395 1 98.12 287 PHE A C 1
ATOM 2197 O O . PHE A 1 287 ? -18.875 -29.578 -6.371 1 98.12 287 PHE A O 1
ATOM 2204 N N . LEU A 1 288 ? -16.984 -28.938 -7.395 1 98.38 288 LEU A N 1
ATOM 2205 C CA . LEU A 1 288 ? -16.25 -28.75 -6.148 1 98.38 288 LEU A CA 1
ATOM 2206 C C . LEU A 1 288 ? -16.812 -27.562 -5.363 1 98.38 288 LEU A C 1
ATOM 2208 O O . LEU A 1 288 ? -16.969 -27.656 -4.145 1 98.38 288 LEU A O 1
ATOM 2212 N N . ALA A 1 289 ? -17.125 -26.484 -6.051 1 98.19 289 ALA A N 1
ATOM 2213 C CA . ALA A 1 289 ? -17.641 -25.281 -5.402 1 98.19 289 ALA A CA 1
ATOM 2214 C C . ALA A 1 289 ? -18.953 -25.562 -4.684 1 98.19 289 ALA A C 1
ATOM 2216 O O . ALA A 1 289 ? -19.188 -25.078 -3.574 1 98.19 289 ALA A O 1
ATOM 2217 N N . ARG A 1 290 ? -19.766 -26.328 -5.285 1 97.81 290 ARG A N 1
ATOM 2218 C CA . ARG A 1 290 ? -21.047 -26.688 -4.691 1 97.81 290 ARG A CA 1
ATOM 2219 C C . ARG A 1 290 ? -20.859 -27.5 -3.41 1 97.81 290 ARG A C 1
ATOM 2221 O O . ARG A 1 290 ? -21.781 -27.625 -2.604 1 97.81 290 ARG A O 1
ATOM 2228 N N . ARG A 1 291 ? -19.703 -28.016 -3.246 1 97.62 291 ARG A N 1
ATOM 2229 C CA . ARG A 1 291 ? -19.375 -28.797 -2.057 1 97.62 291 ARG A CA 1
ATOM 2230 C C . ARG A 1 291 ? -18.484 -28 -1.103 1 97.62 291 ARG A C 1
ATOM 2232 O O . ARG A 1 291 ? -17.906 -28.562 -0.172 1 97.62 291 ARG A O 1
ATOM 2239 N N . GLY A 1 292 ? -18.281 -26.734 -1.354 1 97.81 292 GLY A N 1
ATOM 2240 C CA . GLY A 1 292 ? -17.531 -25.859 -0.467 1 97.81 292 GLY A CA 1
ATOM 2241 C C . GLY A 1 292 ? -16.031 -25.953 -0.673 1 97.81 292 GLY A C 1
ATOM 2242 O O . GLY A 1 292 ? -15.258 -25.672 0.244 1 97.81 292 GLY A O 1
ATOM 2243 N N . ILE A 1 293 ? -15.617 -26.453 -1.793 1 98.5 293 ILE A N 1
ATOM 2244 C CA . ILE A 1 293 ? -14.203 -26.484 -2.139 1 98.5 293 ILE A CA 1
ATOM 2245 C C . ILE A 1 293 ? -13.922 -25.531 -3.295 1 98.5 293 ILE A C 1
ATOM 2247 O O . ILE A 1 293 ? -14.422 -25.734 -4.406 1 98.5 293 ILE A O 1
ATOM 2251 N N . LEU A 1 294 ? -13.148 -24.516 -3.02 1 97.88 294 LEU A N 1
ATOM 2252 C CA . LEU A 1 294 ? -12.867 -23.484 -4.02 1 97.88 294 LEU A CA 1
ATOM 2253 C C . LEU A 1 294 ? -11.516 -23.75 -4.691 1 97.88 294 LEU A C 1
ATOM 2255 O O . LEU A 1 294 ? -10.508 -23.922 -4.008 1 97.88 294 LEU A O 1
ATOM 2259 N N . VAL A 1 295 ? -11.469 -23.875 -5.984 1 98.06 295 VAL A N 1
ATOM 2260 C CA . VAL A 1 295 ? -10.242 -24.016 -6.762 1 98.06 295 VAL A CA 1
ATOM 2261 C C . VAL A 1 295 ? -10.195 -22.922 -7.828 1 98.06 295 VAL A C 1
ATOM 2263 O O . VAL A 1 295 ? -11.188 -22.234 -8.07 1 98.06 295 VAL A O 1
ATOM 2266 N N . ARG A 1 296 ? -9.117 -22.672 -8.414 1 97.62 296 ARG A N 1
ATOM 2267 C CA . ARG A 1 296 ? -8.969 -21.641 -9.438 1 97.62 296 ARG A CA 1
ATOM 2268 C C . ARG A 1 296 ? -9.312 -22.188 -10.812 1 97.62 296 ARG A C 1
ATOM 2270 O O . ARG A 1 296 ? -8.766 -23.203 -11.242 1 97.62 296 ARG A O 1
ATOM 2277 N N . LEU A 1 297 ? -10.211 -21.516 -11.461 1 97.12 297 LEU A N 1
ATOM 2278 C CA . LEU A 1 297 ? -10.625 -21.906 -12.805 1 97.12 297 LEU A CA 1
ATOM 2279 C C . LEU A 1 297 ? -9.969 -21.031 -13.859 1 97.12 297 LEU A C 1
ATOM 2281 O O . LEU A 1 297 ? -9.891 -19.812 -13.688 1 97.12 297 LEU A O 1
ATOM 2285 N N . PHE A 1 298 ? -9.414 -21.625 -14.844 1 95.75 298 PHE A N 1
ATOM 2286 C CA . PHE A 1 298 ? -8.898 -20.938 -16.016 1 95.75 298 PHE A CA 1
ATOM 2287 C C . PHE A 1 298 ? -9.719 -21.297 -17.25 1 95.75 298 PHE A C 1
ATOM 2289 O O . PHE A 1 298 ? -10.109 -22.453 -17.422 1 95.75 298 PHE A O 1
ATOM 2296 N N . GLU A 1 299 ? -9.945 -20.375 -18.094 1 91.94 299 GLU A N 1
ATOM 2297 C CA . GLU A 1 299 ? -10.773 -20.609 -19.266 1 91.94 299 GLU A CA 1
ATOM 2298 C C . GLU A 1 299 ? -9.922 -21 -20.469 1 91.94 299 GLU A C 1
ATOM 2300 O O . GLU A 1 299 ? -10.336 -21.844 -21.281 1 91.94 299 GLU A O 1
ATOM 2305 N N . GLN A 1 300 ? -8.742 -20.328 -20.578 1 88.75 300 GLN A N 1
ATOM 2306 C CA . GLN A 1 300 ? -7.895 -20.594 -21.734 1 88.75 300 GLN A CA 1
ATOM 2307 C C . GLN A 1 300 ? -6.43 -20.734 -21.328 1 88.75 300 GLN A C 1
ATOM 2309 O O . GLN A 1 300 ? -5.781 -19.75 -20.969 1 88.75 300 GLN A O 1
ATOM 2314 N N . PRO A 1 301 ? -5.984 -21.984 -21.547 1 92.75 301 PRO A N 1
ATOM 2315 C CA . PRO A 1 301 ? -6.703 -23.234 -21.75 1 92.75 301 PRO A CA 1
ATOM 2316 C C . PRO A 1 301 ? -7.582 -23.625 -20.562 1 92.75 301 PRO A C 1
ATOM 2318 O O . PRO A 1 301 ? -7.34 -23.172 -19.453 1 92.75 301 PRO A O 1
ATOM 2321 N N . ALA A 1 302 ? -8.555 -24.359 -20.797 1 96.44 302 ALA A N 1
ATOM 2322 C CA . ALA A 1 302 ? -9.43 -24.812 -19.719 1 96.44 302 ALA A CA 1
ATOM 2323 C C . ALA A 1 302 ? -8.656 -25.656 -18.703 1 96.44 302 ALA A C 1
ATOM 2325 O O . ALA A 1 302 ? -8.047 -26.672 -19.062 1 96.44 302 ALA A O 1
ATOM 2326 N N . ALA A 1 303 ? -8.633 -25.266 -17.5 1 98 303 ALA A N 1
ATOM 2327 C CA . ALA A 1 303 ? -7.852 -25.922 -16.453 1 98 303 ALA A CA 1
ATOM 2328 C C . ALA A 1 303 ? -8.32 -25.484 -15.07 1 98 303 ALA A C 1
ATOM 2330 O O . ALA A 1 303 ? -9.055 -24.5 -14.938 1 98 303 ALA A O 1
ATOM 2331 N N . VAL A 1 304 ? -7.996 -26.281 -14.125 1 98.06 304 VAL A N 1
ATOM 2332 C CA . VAL A 1 304 ? -8.109 -25.875 -12.734 1 98.06 304 VAL A CA 1
ATOM 2333 C C . VAL A 1 304 ? -6.734 -25.938 -12.062 1 98.06 304 VAL A C 1
ATOM 2335 O O . VAL A 1 304 ? -5.887 -26.75 -12.453 1 98.06 304 VAL A O 1
ATOM 2338 N N . ARG A 1 305 ? -6.52 -25.062 -11.211 1 98.44 305 ARG A N 1
ATOM 2339 C CA . ARG A 1 305 ? -5.344 -25.094 -10.352 1 98.44 305 ARG A CA 1
ATOM 2340 C C . ARG A 1 305 ? -5.746 -25.219 -8.883 1 98.44 305 ARG A C 1
ATOM 2342 O O . ARG A 1 305 ? -6.652 -24.531 -8.422 1 98.44 305 ARG A O 1
ATOM 2349 N N . LEU A 1 306 ? -5.129 -26.125 -8.195 1 98.62 306 LEU A N 1
ATOM 2350 C CA . LEU A 1 306 ? -5.43 -26.406 -6.793 1 98.62 306 LEU A CA 1
ATOM 2351 C C . LEU A 1 306 ? -4.219 -26.125 -5.91 1 98.62 306 LEU A C 1
ATOM 2353 O O . LEU A 1 306 ? -3.131 -26.641 -6.156 1 98.62 306 LEU A O 1
ATOM 2357 N N . GLY A 1 307 ? -4.441 -25.281 -4.895 1 98.44 307 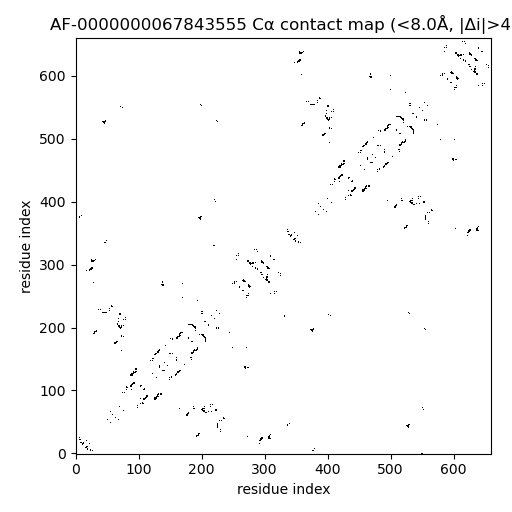GLY A N 1
ATOM 2358 C CA . GLY A 1 307 ? -3.43 -25.094 -3.867 1 98.44 307 GLY A CA 1
ATOM 2359 C C . GLY A 1 307 ? -3.361 -26.25 -2.883 1 98.44 307 GLY A C 1
ATOM 2360 O O . GLY A 1 307 ? -4.047 -27.266 -3.051 1 98.44 307 GLY A O 1
ATOM 2361 N N . LEU A 1 308 ? -2.611 -26.125 -1.892 1 98.69 308 LEU A N 1
ATOM 2362 C CA . LEU A 1 308 ? -2.295 -27.203 -0.968 1 98.69 308 LEU A CA 1
ATOM 2363 C C . LEU A 1 308 ? -3.32 -27.266 0.16 1 98.69 308 LEU A C 1
ATOM 2365 O O . LEU A 1 308 ? -3.66 -26.25 0.757 1 98.69 308 LEU A O 1
ATOM 2369 N N . PRO A 1 309 ? -3.855 -28.453 0.432 1 98.25 309 PRO A N 1
ATOM 2370 C CA . PRO A 1 309 ? -4.617 -28.609 1.674 1 98.25 309 PRO A CA 1
ATOM 2371 C C . PRO A 1 309 ? -3.746 -28.453 2.92 1 98.25 309 PRO A C 1
ATOM 2373 O O . PRO A 1 309 ? -2.6 -28.906 2.939 1 98.25 309 PRO A O 1
ATOM 2376 N N . ALA A 1 310 ? -4.258 -27.906 3.914 1 96.69 310 ALA A N 1
ATOM 2377 C CA . ALA A 1 310 ? -3.494 -27.547 5.105 1 96.69 310 ALA A CA 1
ATOM 2378 C C . ALA A 1 310 ? -3.258 -28.75 6 1 96.69 310 ALA A C 1
ATOM 2380 O O . ALA A 1 310 ? -2.275 -28.797 6.742 1 96.69 310 ALA A O 1
ATOM 2381 N N . CYS A 1 311 ? -4.18 -29.688 5.98 1 97.19 311 CYS A N 1
ATOM 2382 C CA . CYS A 1 311 ? -4.121 -30.812 6.906 1 97.19 311 CYS A CA 1
ATOM 2383 C C . CYS A 1 311 ? -4.738 -32.062 6.289 1 97.19 311 CYS A C 1
ATOM 2385 O O . CYS A 1 311 ? -5.281 -32 5.184 1 97.19 311 CYS A O 1
ATOM 2387 N N . ALA A 1 312 ? -4.645 -33.125 7.051 1 97.56 312 ALA A N 1
ATOM 2388 C CA . ALA A 1 312 ? -5.121 -34.406 6.57 1 97.56 312 ALA A CA 1
ATOM 2389 C C . ALA A 1 312 ? -6.629 -34.406 6.336 1 97.56 312 ALA A C 1
ATOM 2391 O O . ALA A 1 312 ? -7.125 -35.031 5.395 1 97.56 312 ALA A O 1
ATOM 2392 N N . ALA A 1 313 ? -7.324 -33.719 7.184 1 98.06 313 ALA A N 1
ATOM 2393 C CA . ALA A 1 313 ? -8.773 -33.594 7.039 1 98.06 313 ALA A CA 1
ATOM 2394 C C . ALA A 1 313 ? -9.148 -32.906 5.734 1 98.06 313 ALA A C 1
ATOM 2396 O O . ALA A 1 313 ? -10.102 -33.312 5.062 1 98.06 313 ALA A O 1
ATOM 2397 N N . ASP A 1 314 ? -8.438 -31.875 5.395 1 98.06 314 ASP A N 1
ATOM 2398 C CA . ASP A 1 314 ? -8.664 -31.156 4.145 1 98.06 314 ASP A CA 1
ATOM 2399 C C . ASP A 1 314 ? -8.344 -32.031 2.939 1 98.06 314 ASP A C 1
ATOM 2401 O O . ASP A 1 314 ? -9.062 -32 1.938 1 98.06 314 ASP A O 1
ATOM 2405 N N . GLU A 1 315 ? -7.27 -32.812 3.029 1 98 315 GLU A N 1
ATOM 2406 C CA . GLU A 1 315 ? -6.891 -33.75 1.969 1 98 315 GLU A CA 1
ATOM 2407 C C . GLU A 1 315 ? -7.977 -34.781 1.735 1 98 315 GLU A C 1
ATOM 2409 O O . GLU A 1 315 ? -8.328 -35.094 0.591 1 98 315 GLU A O 1
ATOM 2414 N N . GLN A 1 316 ? -8.453 -35.25 2.834 1 98 316 GLN A N 1
ATOM 2415 C CA . GLN A 1 316 ? -9.5 -36.25 2.758 1 98 316 GLN A CA 1
ATOM 2416 C C . GLN A 1 316 ? -10.781 -35.688 2.15 1 98 316 GLN A C 1
ATOM 2418 O O . GLN A 1 316 ? -11.43 -36.344 1.342 1 98 316 GLN A O 1
ATOM 2423 N N . ARG A 1 317 ? -11.117 -34.562 2.568 1 98.38 317 ARG A N 1
ATOM 2424 C CA . ARG A 1 317 ? -12.297 -33.875 2.031 1 98.38 317 ARG A CA 1
ATOM 2425 C C . ARG A 1 317 ? -12.195 -33.719 0.519 1 98.38 317 ARG A C 1
ATOM 2427 O O . ARG A 1 317 ? -13.156 -34 -0.207 1 98.38 317 ARG A O 1
ATOM 2434 N N . LEU A 1 318 ? -11.094 -33.281 0.077 1 98.62 318 LEU A N 1
ATOM 2435 C CA . LEU A 1 318 ? -10.859 -33.125 -1.355 1 98.62 318 LEU A CA 1
ATOM 2436 C C . LEU A 1 318 ? -10.93 -34.469 -2.062 1 98.62 318 LEU A C 1
ATOM 2438 O O . LEU A 1 318 ? -11.57 -34.594 -3.107 1 98.62 318 LEU A O 1
ATOM 2442 N N . ALA A 1 319 ? -10.266 -35.5 -1.516 1 98.38 319 ALA A N 1
ATOM 2443 C CA . ALA A 1 319 ? -10.242 -36.812 -2.105 1 98.38 319 ALA A CA 1
ATOM 2444 C C . ALA A 1 319 ? -11.656 -37.375 -2.268 1 98.38 319 ALA A C 1
ATOM 2446 O O . ALA A 1 319 ? -11.984 -37.969 -3.303 1 98.38 319 ALA A O 1
ATOM 2447 N N . GLN A 1 320 ? -12.414 -37.188 -1.252 1 98.25 320 GLN A N 1
ATOM 2448 C CA . GLN A 1 320 ? -13.789 -37.656 -1.285 1 98.25 320 GLN A CA 1
ATOM 2449 C C . GLN A 1 320 ? -14.602 -36.938 -2.365 1 98.25 320 GLN A C 1
ATOM 2451 O O . GLN A 1 320 ? -15.375 -37.594 -3.09 1 98.25 320 GLN A O 1
ATOM 2456 N N . ALA A 1 321 ? -14.461 -35.656 -2.404 1 98.44 321 ALA A N 1
ATOM 2457 C CA . ALA A 1 321 ? -15.164 -34.906 -3.424 1 98.44 321 ALA A CA 1
ATOM 2458 C C . ALA A 1 321 ? -14.75 -35.344 -4.824 1 98.44 321 ALA A C 1
ATOM 2460 O O . ALA A 1 321 ? -15.594 -35.438 -5.719 1 98.44 321 ALA A O 1
ATOM 2461 N N . LEU A 1 322 ? -13.477 -35.594 -5.035 1 98.06 322 LEU A N 1
ATOM 2462 C CA . LEU A 1 322 ? -12.969 -36 -6.344 1 98.06 322 LEU A CA 1
ATOM 2463 C C . LEU A 1 322 ? -13.43 -37.406 -6.699 1 98.06 322 LEU A C 1
ATOM 2465 O O . LEU A 1 322 ? -13.719 -37.688 -7.863 1 98.06 322 LEU A O 1
ATOM 2469 N N . ALA A 1 323 ? -13.469 -38.219 -5.723 1 96.81 323 ALA A N 1
ATOM 2470 C CA . ALA A 1 323 ? -14 -39.562 -5.953 1 96.81 323 ALA A CA 1
ATOM 2471 C C . ALA A 1 323 ? -15.461 -39.531 -6.398 1 96.81 323 ALA A C 1
ATOM 2473 O O . ALA A 1 323 ? -15.867 -40.25 -7.297 1 96.81 323 ALA A O 1
ATOM 2474 N N . ALA A 1 324 ? -16.188 -38.688 -5.734 1 97.12 324 ALA A N 1
ATOM 2475 C CA . ALA A 1 324 ? -17.578 -38.5 -6.117 1 97.12 324 ALA A CA 1
ATOM 2476 C C . ALA A 1 324 ? -17.703 -37.938 -7.539 1 97.12 324 ALA A C 1
ATOM 2478 O O . ALA A 1 324 ? -18.594 -38.344 -8.289 1 97.12 324 ALA A O 1
ATOM 2479 N N . TYR A 1 325 ? -16.875 -37.062 -7.855 1 96.75 325 TYR A N 1
ATOM 2480 C CA . TYR A 1 325 ? -16.875 -36.5 -9.203 1 96.75 325 TYR A CA 1
ATOM 2481 C C . TYR A 1 325 ? -16.609 -37.594 -10.242 1 96.75 325 TYR A C 1
ATOM 2483 O O . TYR A 1 325 ? -17.266 -37.625 -11.281 1 96.75 325 TYR A O 1
ATOM 2491 N N . GLN A 1 326 ? -15.656 -38.438 -10.016 1 93.88 326 GLN A N 1
ATOM 2492 C CA . GLN A 1 326 ? -15.32 -39.531 -10.922 1 93.88 326 GLN A CA 1
ATOM 2493 C C . GLN A 1 326 ? -16.516 -40.469 -11.133 1 93.88 326 GLN A C 1
ATOM 2495 O O . GLN A 1 326 ? -16.75 -40.938 -12.25 1 93.88 326 GLN A O 1
ATOM 2500 N N . LYS A 1 327 ? -17.203 -40.688 -10.109 1 93.12 327 LYS A N 1
ATOM 2501 C CA . LYS A 1 327 ? -18.375 -41.562 -10.195 1 93.12 327 LYS A CA 1
ATOM 2502 C C . LYS A 1 327 ? -19.484 -40.906 -11.031 1 93.12 327 LYS A C 1
ATOM 2504 O O . LYS A 1 327 ? -20.188 -41.594 -11.766 1 93.12 327 LYS A O 1
ATOM 2509 N N . GLU A 1 328 ? -19.562 -39.656 -10.914 1 90.62 328 GLU A N 1
ATOM 2510 C CA . GLU A 1 328 ? -20.609 -38.938 -11.641 1 90.62 328 GLU A CA 1
ATOM 2511 C C . GLU A 1 328 ? -20.266 -38.812 -13.117 1 90.62 328 GLU A C 1
ATOM 2513 O O . GLU A 1 328 ? -21.156 -38.719 -13.961 1 90.62 328 GLU A O 1
ATOM 2518 N N . THR A 1 329 ? -19.047 -38.688 -13.422 1 85 329 THR A N 1
ATOM 2519 C CA . THR A 1 329 ? -18.641 -38.469 -14.812 1 85 329 THR A CA 1
ATOM 2520 C C . THR A 1 329 ? -18.266 -39.781 -15.484 1 85 329 THR A C 1
ATOM 2522 O O . THR A 1 329 ? -17.953 -39.812 -16.672 1 85 329 THR A O 1
ATOM 2525 N N . ALA A 1 330 ? -18.172 -40.875 -14.758 1 74.56 330 ALA A N 1
ATOM 2526 C CA . ALA A 1 330 ? -17.969 -42.188 -15.328 1 74.56 330 ALA A CA 1
ATOM 2527 C C . ALA A 1 330 ? -19.219 -42.688 -16.031 1 74.56 330 ALA A C 1
ATOM 2529 O O . ALA A 1 330 ? -20.344 -42.375 -15.625 1 74.56 330 ALA A O 1
ATOM 2530 N N . MET B 1 1 ? 12.625 12.344 -4.434 1 67.19 1 MET B N 1
ATOM 2531 C CA . MET B 1 1 ? 11.633 12.25 -3.371 1 67.19 1 MET B CA 1
ATOM 2532 C C . MET B 1 1 ? 11.695 13.469 -2.455 1 67.19 1 MET B C 1
ATOM 2534 O O . MET B 1 1 ? 12.781 13.969 -2.158 1 67.19 1 MET B O 1
ATOM 2538 N N . LEU B 1 2 ? 10.445 13.922 -2.148 1 77.62 2 LEU B N 1
ATOM 2539 C CA . LEU B 1 2 ? 10.305 15.086 -1.279 1 77.62 2 LEU B CA 1
ATOM 2540 C C . LEU B 1 2 ? 10.695 14.742 0.155 1 77.62 2 LEU B C 1
ATOM 2542 O O . LEU B 1 2 ? 10.641 13.578 0.555 1 77.62 2 LEU B O 1
ATOM 2546 N N . GLU B 1 3 ? 11.211 15.695 0.836 1 76.94 3 GLU B N 1
ATOM 2547 C CA . GLU B 1 3 ? 11.5 15.516 2.256 1 76.94 3 GLU B CA 1
ATOM 2548 C C . GLU B 1 3 ? 10.227 15.586 3.092 1 76.94 3 GLU B C 1
ATOM 2550 O O . GLU B 1 3 ? 9.359 16.422 2.838 1 76.94 3 GLU B O 1
ATOM 2555 N N . HIS B 1 4 ? 10.141 14.633 4.027 1 81.56 4 HIS B N 1
ATOM 2556 C CA . HIS B 1 4 ? 8.969 14.578 4.898 1 81.56 4 HIS B CA 1
ATOM 2557 C C . HIS B 1 4 ? 9.375 14.617 6.371 1 81.56 4 HIS B C 1
ATOM 2559 O O . HIS B 1 4 ? 10.555 14.453 6.695 1 81.56 4 HIS B O 1
ATOM 2565 N N . GLY B 1 5 ? 8.422 14.969 7.152 1 79.44 5 GLY B N 1
ATOM 2566 C CA . GLY B 1 5 ? 8.633 14.82 8.586 1 79.44 5 GLY B CA 1
ATOM 2567 C C . GLY B 1 5 ? 8.688 13.375 9.031 1 79.44 5 GLY B C 1
ATOM 2568 O O . GLY B 1 5 ? 8.359 12.469 8.258 1 79.44 5 GLY B O 1
ATOM 2569 N N . GLY B 1 6 ? 9.211 13.219 10.289 1 80.81 6 GLY B N 1
ATOM 2570 C CA . GLY B 1 6 ? 9.211 11.891 10.875 1 80.81 6 GLY B CA 1
ATOM 2571 C C . GLY B 1 6 ? 10.438 11.078 10.516 1 80.81 6 GLY B C 1
ATOM 2572 O O . GLY B 1 6 ? 10.508 9.883 10.805 1 80.81 6 GLY B O 1
ATOM 2573 N N . ARG B 1 7 ? 11.398 11.805 10.008 1 83.06 7 ARG B N 1
ATOM 2574 C CA . ARG B 1 7 ? 12.609 11.086 9.641 1 83.06 7 ARG B CA 1
ATOM 2575 C C . ARG B 1 7 ? 13.562 10.977 10.82 1 83.06 7 ARG B C 1
ATOM 2577 O O . ARG B 1 7 ? 14.672 11.508 10.789 1 83.06 7 ARG B O 1
ATOM 2584 N N . LEU B 1 8 ? 13.094 10.18 11.727 1 88.38 8 LEU B N 1
ATOM 2585 C CA . LEU B 1 8 ? 13.781 10.039 13 1 88.38 8 LEU B CA 1
ATOM 2586 C C . LEU B 1 8 ? 15.117 9.32 12.82 1 88.38 8 LEU B C 1
ATOM 2588 O O . LEU B 1 8 ? 16.125 9.695 13.438 1 88.38 8 LEU B O 1
ATOM 2592 N N . LEU B 1 9 ? 15.133 8.305 11.93 1 87.56 9 LEU B N 1
ATOM 2593 C CA . LEU B 1 9 ? 16.375 7.57 11.711 1 87.56 9 LEU B CA 1
ATOM 2594 C C . LEU B 1 9 ? 17.453 8.477 11.141 1 87.56 9 LEU B C 1
ATOM 2596 O O . LEU B 1 9 ? 18.625 8.359 11.508 1 87.56 9 LEU B O 1
ATOM 2600 N N . ARG B 1 10 ? 17.062 9.344 10.305 1 88.31 10 ARG B N 1
ATOM 2601 C CA . ARG B 1 10 ? 18.016 10.32 9.781 1 88.31 10 ARG B CA 1
ATOM 2602 C C . ARG B 1 10 ? 18.547 11.219 10.883 1 88.31 10 ARG B C 1
ATOM 2604 O O . ARG B 1 10 ? 19.75 11.516 10.93 1 88.31 10 ARG B O 1
ATOM 2611 N N . ALA B 1 11 ? 17.672 11.688 11.758 1 91.69 11 ALA B N 1
ATOM 2612 C CA . ALA B 1 11 ? 18.078 12.539 12.875 1 91.69 11 ALA B CA 1
ATOM 2613 C C . ALA B 1 11 ? 19.031 11.805 13.805 1 91.69 11 ALA B C 1
ATOM 2615 O O . ALA B 1 11 ? 20.016 12.383 14.281 1 91.69 11 ALA B O 1
ATOM 2616 N N . VAL B 1 12 ? 18.719 10.539 14.039 1 93.38 12 VAL B N 1
ATOM 2617 C CA . VAL B 1 12 ? 19.578 9.703 14.883 1 93.38 12 VAL B CA 1
ATOM 2618 C C . VAL B 1 12 ? 20.984 9.664 14.32 1 93.38 12 VAL B C 1
ATOM 2620 O O . VAL B 1 12 ? 21.969 9.852 15.047 1 93.38 12 VAL B O 1
ATOM 2623 N N . GLN B 1 13 ? 21.078 9.461 13.078 1 92.31 13 GLN B N 1
ATOM 2624 C CA . GLN B 1 13 ? 22.391 9.383 12.422 1 92.31 13 GLN B CA 1
ATOM 2625 C C . GLN B 1 13 ? 23.078 10.742 12.391 1 92.31 13 GLN B C 1
ATOM 2627 O O . GLN B 1 13 ? 24.266 10.844 12.703 1 92.31 13 GLN B O 1
ATOM 2632 N N . GLN B 1 14 ? 22.422 11.766 12.102 1 93.56 14 GLN B N 1
ATOM 2633 C CA . GLN B 1 14 ? 22.969 13.102 11.898 1 93.56 14 GLN B CA 1
ATOM 2634 C C . GLN B 1 14 ? 23.5 13.68 13.211 1 93.56 14 GLN B C 1
ATOM 2636 O O . GLN B 1 14 ? 24.547 14.312 13.242 1 93.56 14 GLN B O 1
ATOM 2641 N N . TYR B 1 15 ? 22.797 13.438 14.312 1 96.25 15 TYR B N 1
ATOM 2642 C CA . TYR B 1 15 ? 23.125 14.141 15.547 1 96.25 15 TYR B CA 1
ATOM 2643 C C . TYR B 1 15 ? 23.781 13.188 16.547 1 96.25 15 TYR B C 1
ATOM 2645 O O . TYR B 1 15 ? 24.234 13.617 17.625 1 96.25 15 TYR B O 1
ATOM 2653 N N . GLY B 1 16 ? 23.734 11.898 16.25 1 96.38 16 GLY B N 1
ATOM 2654 C CA . GLY B 1 16 ? 24.406 10.93 17.094 1 96.38 16 GLY B CA 1
ATOM 2655 C C . GLY B 1 16 ? 23.688 10.688 18.406 1 96.38 16 GLY B C 1
ATOM 2656 O O . GLY B 1 16 ? 24.312 10.336 19.406 1 96.38 16 GLY B O 1
ATOM 2657 N N . ILE B 1 17 ? 22.469 11.055 18.484 1 97 17 ILE B N 1
ATOM 2658 C CA . ILE B 1 17 ? 21.625 10.805 19.656 1 97 17 ILE B CA 1
ATOM 2659 C C . ILE B 1 17 ? 20.844 9.508 19.453 1 97 17 ILE B C 1
ATOM 2661 O O . ILE B 1 17 ? 20.203 9.32 18.422 1 97 17 ILE B O 1
ATOM 2665 N N . PRO B 1 18 ? 20.891 8.625 20.453 1 96 18 PRO B N 1
ATOM 2666 C CA . PRO B 1 18 ? 20.172 7.359 20.312 1 96 18 PRO B CA 1
ATOM 2667 C C . PRO B 1 18 ? 18.672 7.555 20.094 1 96 18 PRO B C 1
ATOM 2669 O O . PRO B 1 18 ? 18.078 8.484 20.656 1 96 18 PRO B O 1
ATOM 2672 N N . ARG B 1 19 ? 18.109 6.676 19.344 1 93 19 ARG B N 1
ATOM 2673 C CA . ARG B 1 19 ? 16.703 6.746 18.922 1 93 19 ARG B CA 1
ATOM 2674 C C . ARG B 1 19 ? 15.789 6.922 20.125 1 93 19 ARG B C 1
ATOM 2676 O O . ARG B 1 19 ? 14.852 7.723 20.094 1 93 19 ARG B O 1
ATOM 2683 N N . GLU B 1 20 ? 16.047 6.266 21.203 1 93.12 20 GLU B N 1
ATOM 2684 C CA . GLU B 1 20 ? 15.188 6.211 22.391 1 93.12 20 GLU B CA 1
ATOM 2685 C C . GLU B 1 20 ? 15.211 7.531 23.141 1 93.12 20 GLU B C 1
ATOM 2687 O O . GLU B 1 20 ? 14.367 7.77 24.016 1 93.12 20 GLU B O 1
ATOM 2692 N N . GLN B 1 21 ? 16.125 8.391 22.797 1 95.94 21 GLN B N 1
ATOM 2693 C CA . GLN B 1 21 ? 16.281 9.641 23.531 1 95.94 21 GLN B CA 1
ATOM 2694 C C . GLN B 1 21 ? 15.648 10.805 22.781 1 95.94 21 GLN B C 1
ATOM 2696 O O . GLN B 1 21 ? 15.672 11.945 23.25 1 95.94 21 GLN B O 1
ATOM 2701 N N . TRP B 1 22 ? 15.062 10.484 21.703 1 96.62 22 TRP B N 1
ATOM 2702 C CA . TRP B 1 22 ? 14.477 11.547 20.891 1 96.62 22 TRP B CA 1
ATOM 2703 C C . TRP B 1 22 ? 13.031 11.812 21.297 1 96.62 22 TRP B C 1
ATOM 2705 O O . TRP B 1 22 ? 12.281 10.875 21.578 1 96.62 22 TRP B O 1
ATOM 2715 N N . LEU B 1 23 ? 12.68 13.07 21.406 1 97.69 23 LEU B N 1
ATOM 2716 C CA . LEU B 1 23 ? 11.305 13.547 21.375 1 97.69 23 LEU B CA 1
ATOM 2717 C C . LEU B 1 23 ? 10.906 14.008 19.984 1 97.69 23 LEU B C 1
ATOM 2719 O O . LEU B 1 23 ? 11.312 15.086 19.547 1 97.69 23 LEU B O 1
ATOM 2723 N N . ASP B 1 24 ? 10.172 13.203 19.266 1 96.88 24 ASP B N 1
ATOM 2724 C CA . ASP B 1 24 ? 9.797 13.516 17.891 1 96.88 24 ASP B CA 1
ATOM 2725 C C . ASP B 1 24 ? 8.477 14.289 17.844 1 96.88 24 ASP B C 1
ATOM 2727 O O . ASP B 1 24 ? 7.41 13.719 18.078 1 96.88 24 ASP B O 1
ATOM 2731 N N . LEU B 1 25 ? 8.555 15.531 17.578 1 98.06 25 LEU B N 1
ATOM 2732 C CA . LEU B 1 25 ? 7.398 16.406 17.406 1 98.06 25 LEU B CA 1
ATOM 2733 C C . LEU B 1 25 ? 7.285 16.891 15.969 1 98.06 25 LEU B C 1
ATOM 2735 O O . LEU B 1 25 ? 6.699 17.953 15.711 1 98.06 25 LEU B O 1
ATOM 2739 N N . SER B 1 26 ? 7.93 16.156 15.094 1 96.5 26 SER B N 1
ATOM 2740 C CA . SER B 1 26 ? 8.055 16.625 13.727 1 96.5 26 SER B CA 1
ATOM 2741 C C . SER B 1 26 ? 6.863 16.188 12.875 1 96.5 26 SER B C 1
ATOM 2743 O O . SER B 1 26 ? 6.707 16.641 11.742 1 96.5 26 SER B O 1
ATOM 2745 N N . SER B 1 27 ? 6.066 15.359 13.531 1 91.81 27 SER B N 1
ATOM 2746 C CA . SER B 1 27 ? 4.926 14.867 12.766 1 91.81 27 SER B CA 1
ATOM 2747 C C . SER B 1 27 ? 3.615 15.43 13.297 1 91.81 27 SER B C 1
ATOM 2749 O O . SER B 1 27 ? 3.559 15.922 14.422 1 91.81 27 SER B O 1
ATOM 2751 N N . GLY B 1 28 ? 2.59 15.805 12.57 1 95.56 28 GLY B N 1
ATOM 2752 C CA . GLY B 1 28 ? 1.247 16.188 12.977 1 95.56 28 GLY B CA 1
ATOM 2753 C C . GLY B 1 28 ? 0.35 15 13.273 1 95.56 28 GLY B C 1
ATOM 2754 O O . GLY B 1 28 ? -0.83 15.008 12.914 1 95.56 28 GLY B O 1
ATOM 2755 N N . ILE B 1 29 ? 0.958 13.922 14 1 97.81 29 ILE B N 1
ATOM 2756 C CA . ILE B 1 29 ? 0.243 12.695 14.328 1 97.81 29 ILE B CA 1
ATOM 2757 C C . ILE B 1 29 ? -0.078 12.672 15.82 1 97.81 29 ILE B C 1
ATOM 2759 O O . ILE B 1 29 ? 0.762 13.031 16.656 1 97.81 29 ILE B O 1
ATOM 2763 N N . ALA B 1 30 ? -1.331 12.32 16.172 1 98.69 30 ALA B N 1
ATOM 2764 C CA . ALA B 1 30 ? -1.66 12.156 17.578 1 98.69 30 ALA B CA 1
ATOM 2765 C C . ALA B 1 30 ? -0.698 11.188 18.266 1 98.69 30 ALA B C 1
ATOM 2767 O O . ALA B 1 30 ? -0.487 10.078 17.781 1 98.69 30 ALA B O 1
ATOM 2768 N N . PRO B 1 31 ? -0.095 11.617 19.375 1 98.06 31 PRO B N 1
ATOM 2769 C CA . PRO B 1 31 ? 0.942 10.773 19.969 1 98.06 31 PRO B CA 1
ATOM 2770 C C . PRO B 1 31 ? 0.366 9.617 20.781 1 98.06 31 PRO B C 1
ATOM 2772 O O . PRO B 1 31 ? 1.118 8.836 21.375 1 98.06 31 PRO B O 1
ATOM 2775 N N . TRP B 1 32 ? -0.937 9.461 20.859 1 98.44 32 TRP B N 1
ATOM 2776 C CA . TRP B 1 32 ? -1.616 8.375 21.578 1 98.44 32 TRP B CA 1
ATOM 2777 C C . TRP B 1 32 ? -2.307 7.434 20.594 1 98.44 32 TRP B C 1
ATOM 2779 O O . TRP B 1 32 ? -3.496 7.586 20.312 1 98.44 32 TRP B O 1
ATOM 2789 N N . PRO B 1 33 ? -1.617 6.426 20.125 1 98.62 33 PRO B N 1
ATOM 2790 C CA . PRO B 1 33 ? -2.246 5.52 19.156 1 98.62 33 PRO B CA 1
ATOM 2791 C C . PRO B 1 33 ? -3.443 4.77 19.75 1 98.62 33 PRO B C 1
ATOM 2793 O O . PRO B 1 33 ? -3.426 4.398 20.922 1 98.62 33 PRO B O 1
ATOM 2796 N N . PHE B 1 34 ? -4.453 4.621 18.922 1 98.69 34 PHE B N 1
ATOM 2797 C CA . PHE B 1 34 ? -5.559 3.748 19.297 1 98.69 34 PHE B CA 1
ATOM 2798 C C . PHE B 1 34 ? -5.07 2.326 19.547 1 98.69 34 PHE B C 1
ATOM 2800 O O . PHE B 1 34 ? -4.062 1.906 18.969 1 98.69 34 PHE B O 1
ATOM 2807 N N . PRO B 1 35 ? -5.738 1.604 20.406 1 97.31 35 PRO B N 1
ATOM 2808 C CA . PRO B 1 35 ? -5.32 0.226 20.688 1 97.31 35 PRO B CA 1
ATOM 2809 C C . PRO B 1 35 ? -5.398 -0.667 19.453 1 97.31 35 PRO B C 1
ATOM 2811 O O . PRO B 1 35 ? -6.332 -0.547 18.656 1 97.31 35 PRO B O 1
ATOM 2814 N N . VAL B 1 36 ? -4.418 -1.502 19.281 1 97.75 36 VAL B N 1
ATOM 2815 C CA . VAL B 1 36 ? -4.441 -2.521 18.234 1 97.75 36 VAL B CA 1
ATOM 2816 C C . VAL B 1 36 ? -5.219 -3.742 18.734 1 97.75 36 VAL B C 1
ATOM 2818 O O . VAL B 1 36 ? -4.824 -4.391 19.703 1 97.75 36 VAL B O 1
ATOM 2821 N N . PRO B 1 37 ? -6.293 -4.023 18.078 1 97.81 37 PRO B N 1
ATOM 2822 C CA . PRO B 1 37 ? -7.043 -5.215 18.484 1 97.81 37 PRO B CA 1
ATOM 2823 C C . PRO B 1 37 ? -6.34 -6.512 18.094 1 97.81 37 PRO B C 1
ATOM 2825 O O . PRO B 1 37 ? -5.371 -6.488 17.328 1 97.81 37 PRO B O 1
ATOM 2828 N N . PRO B 1 38 ? -6.797 -7.609 18.734 1 97.06 38 PRO B N 1
ATOM 2829 C CA . PRO B 1 38 ? -6.328 -8.875 18.156 1 97.06 38 PRO B CA 1
ATOM 2830 C C . PRO B 1 38 ? -6.648 -9 16.672 1 97.06 38 PRO B C 1
ATOM 2832 O O . PRO B 1 38 ? -7.777 -8.734 16.25 1 97.06 38 PRO B O 1
ATOM 2835 N N . ILE B 1 39 ? -5.684 -9.305 15.906 1 98.06 39 ILE B N 1
ATOM 2836 C CA . ILE B 1 39 ? -5.863 -9.469 14.469 1 98.06 39 ILE B CA 1
ATOM 2837 C C . ILE B 1 39 ? -5.891 -10.953 14.117 1 98.06 39 ILE B C 1
ATOM 2839 O O . ILE B 1 39 ? -4.93 -11.68 14.391 1 98.06 39 ILE B O 1
ATOM 2843 N N . PRO B 1 40 ? -6.973 -11.398 13.531 1 97.38 40 PRO B N 1
ATOM 2844 C CA . PRO B 1 40 ? -7.055 -12.812 13.156 1 97.38 40 PRO B CA 1
ATOM 2845 C C . PRO B 1 40 ? -5.969 -13.227 12.172 1 97.38 40 PRO B C 1
ATOM 2847 O O . PRO B 1 40 ? -5.594 -12.445 11.289 1 97.38 40 PRO B O 1
ATOM 2850 N N . VAL B 1 41 ? -5.523 -14.445 12.273 1 97.06 41 VAL B N 1
ATOM 2851 C CA . VAL B 1 41 ? -4.461 -14.984 11.43 1 97.06 41 VAL B CA 1
ATOM 2852 C C . VAL B 1 41 ? -4.844 -14.859 9.961 1 97.06 41 VAL B C 1
ATOM 2854 O O . VAL B 1 41 ? -3.988 -14.594 9.109 1 97.06 41 VAL B O 1
ATOM 2857 N N . ASP B 1 42 ? -6.102 -15 9.609 1 96 42 ASP B N 1
ATOM 2858 C CA . ASP B 1 42 ? -6.57 -14.945 8.234 1 96 42 ASP B CA 1
ATOM 2859 C C . ASP B 1 42 ? -6.281 -13.578 7.609 1 96 42 ASP B C 1
ATOM 2861 O O . ASP B 1 42 ? -6.031 -13.484 6.406 1 96 42 ASP B O 1
ATOM 2865 N N . ALA B 1 43 ? -6.32 -12.539 8.422 1 97.56 43 ALA B N 1
ATOM 2866 C CA . ALA B 1 43 ? -6.055 -11.195 7.914 1 97.56 43 ALA B CA 1
ATOM 2867 C C . ALA B 1 43 ? -4.613 -11.062 7.43 1 97.56 43 ALA B C 1
ATOM 2869 O O . ALA B 1 43 ? -4.332 -10.305 6.5 1 97.56 43 ALA B O 1
ATOM 2870 N N . TRP B 1 44 ? -3.707 -11.789 8.094 1 98.44 44 TRP B N 1
ATOM 2871 C CA . TRP B 1 44 ? -2.303 -11.805 7.695 1 98.44 44 TRP B CA 1
ATOM 2872 C C . TRP B 1 44 ? -2.076 -12.773 6.535 1 98.44 44 TRP B C 1
ATOM 2874 O O . TRP B 1 44 ? -1.262 -12.508 5.648 1 98.44 44 TRP B O 1
ATOM 2884 N N . ALA B 1 45 ? -2.824 -13.844 6.48 1 97.69 45 ALA B N 1
ATOM 2885 C CA . ALA B 1 45 ? -2.5 -15.008 5.66 1 97.69 45 ALA B CA 1
ATOM 2886 C C . ALA B 1 45 ? -3.184 -14.922 4.297 1 97.69 45 ALA B C 1
ATOM 2888 O O . ALA B 1 45 ? -2.633 -15.375 3.291 1 97.69 45 ALA B O 1
ATOM 2889 N N . ARG B 1 46 ? -4.348 -14.391 4.234 1 96 46 ARG B N 1
ATOM 2890 C CA . ARG B 1 46 ? -5.145 -14.422 3.012 1 96 46 ARG B CA 1
ATOM 2891 C C . ARG B 1 46 ? -5.082 -13.086 2.285 1 96 46 ARG B C 1
ATOM 2893 O O . ARG B 1 46 ? -4.902 -12.039 2.912 1 96 46 ARG B O 1
ATOM 2900 N N . LEU B 1 47 ? -5.27 -13.164 0.992 1 95.81 47 LEU B N 1
ATOM 2901 C CA . LEU B 1 47 ? -5.406 -11.93 0.225 1 95.81 47 LEU B CA 1
ATOM 2902 C C . LEU B 1 47 ? -6.586 -11.102 0.729 1 95.81 47 LEU B C 1
ATOM 2904 O O . LEU B 1 47 ? -7.652 -11.648 1.016 1 95.81 47 LEU B O 1
ATOM 2908 N N . PRO B 1 48 ? -6.359 -9.812 0.855 1 96.06 48 PRO B N 1
ATOM 2909 C CA . PRO B 1 48 ? -7.469 -8.984 1.325 1 96.06 48 PRO B CA 1
ATOM 2910 C C . PRO B 1 48 ? -8.625 -8.93 0.334 1 96.06 48 PRO B C 1
ATOM 2912 O O . PRO B 1 48 ? -8.422 -9.078 -0.873 1 96.06 48 PRO B O 1
ATOM 2915 N N . GLU B 1 49 ? -9.75 -8.781 0.828 1 92.88 49 GLU B N 1
ATOM 2916 C CA . GLU B 1 49 ? -10.953 -8.602 0.012 1 92.88 49 GLU B CA 1
ATOM 2917 C C . GLU B 1 49 ? -11.641 -7.277 0.325 1 92.88 49 GLU B C 1
ATOM 2919 O O . GLU B 1 49 ? -11.555 -6.773 1.447 1 92.88 49 GLU B O 1
ATOM 2924 N N . THR B 1 50 ? -12.258 -6.73 -0.65 1 91.19 50 THR B N 1
ATOM 2925 C CA . THR B 1 50 ? -13.047 -5.527 -0.447 1 91.19 50 THR B CA 1
ATOM 2926 C C . THR B 1 50 ? -14.414 -5.871 0.132 1 91.19 50 THR B C 1
ATOM 2928 O O . THR B 1 50 ? -14.844 -7.027 0.081 1 91.19 50 THR B O 1
ATOM 2931 N N . GLU B 1 51 ? -15.062 -4.879 0.702 1 91.19 51 GLU B N 1
ATOM 2932 C CA . GLU B 1 51 ? -16.391 -4.996 1.296 1 91.19 51 GLU B CA 1
ATOM 2933 C C . GLU B 1 51 ? -16.406 -6.051 2.4 1 91.19 51 GLU B C 1
ATOM 2935 O O . GLU B 1 51 ? -17.359 -6.824 2.512 1 91.19 51 GLU B O 1
ATOM 2940 N N . ASP B 1 52 ? -15.336 -6.145 3.094 1 94.19 52 ASP B N 1
ATOM 2941 C CA . ASP B 1 52 ? -15.211 -7.039 4.242 1 94.19 52 ASP B CA 1
ATOM 2942 C C . ASP B 1 52 ? -15.719 -6.375 5.516 1 94.19 52 ASP B C 1
ATOM 2944 O O . ASP B 1 52 ? -15.625 -6.949 6.605 1 94.19 52 ASP B O 1
ATOM 2948 N N . GLY B 1 53 ? -16.188 -5.168 5.395 1 96.69 53 GLY B N 1
ATOM 2949 C CA . GLY B 1 53 ? -16.656 -4.41 6.539 1 96.69 53 GLY B CA 1
ATOM 2950 C C . GLY B 1 53 ? -15.969 -3.068 6.695 1 96.69 53 GLY B C 1
ATOM 2951 O O . GLY B 1 53 ? -16.516 -2.146 7.301 1 96.69 53 GLY B O 1
ATOM 2952 N N . LEU B 1 54 ? -14.773 -2.908 6.133 1 98.31 54 LEU B N 1
ATOM 2953 C CA . LEU B 1 54 ? -14 -1.68 6.273 1 98.31 54 LEU B CA 1
ATOM 2954 C C . LEU B 1 54 ? -14.727 -0.501 5.637 1 98.31 54 LEU B C 1
ATOM 2956 O O . LEU B 1 54 ? -14.844 0.565 6.246 1 98.31 54 LEU B O 1
ATOM 2960 N N . GLU B 1 55 ? -15.211 -0.715 4.41 1 98.25 55 GLU B N 1
ATOM 2961 C CA . GLU B 1 55 ? -15.898 0.36 3.701 1 98.25 55 GLU B CA 1
ATOM 2962 C C . GLU B 1 55 ? -17.141 0.819 4.465 1 98.25 55 GLU B C 1
ATOM 2964 O O . GLU B 1 55 ? -17.391 2.02 4.594 1 98.25 55 GLU B O 1
ATOM 2969 N N . ASP B 1 56 ? -17.859 -0.117 5.027 1 98.19 56 ASP B N 1
ATOM 2970 C CA . ASP B 1 56 ? -19.031 0.225 5.812 1 98.19 56 ASP B CA 1
ATOM 2971 C C . ASP B 1 56 ? -18.656 1.031 7.055 1 98.19 56 ASP B C 1
ATOM 2973 O O . ASP B 1 56 ? -19.297 2.035 7.371 1 98.19 56 ASP B O 1
ATOM 2977 N N . ALA B 1 57 ? -17.672 0.593 7.754 1 98.62 57 ALA B N 1
ATOM 2978 C CA . ALA B 1 57 ? -17.203 1.3 8.945 1 98.62 57 ALA B CA 1
ATOM 2979 C C . ALA B 1 57 ? -16.75 2.719 8.594 1 98.62 57 ALA B C 1
ATOM 2981 O O . ALA B 1 57 ? -17.062 3.666 9.328 1 98.62 57 ALA B O 1
ATOM 2982 N N . ALA B 1 58 ? -16.062 2.854 7.516 1 98.69 58 ALA B N 1
ATOM 2983 C CA . ALA B 1 58 ? -15.562 4.156 7.09 1 98.69 58 ALA B CA 1
ATOM 2984 C C . ALA B 1 58 ? -16.703 5.086 6.691 1 98.69 58 ALA B C 1
ATOM 2986 O O . ALA B 1 58 ? -16.703 6.266 7.047 1 98.69 58 ALA B O 1
ATOM 2987 N N . ARG B 1 59 ? -17.641 4.562 5.895 1 98.31 59 ARG B N 1
ATOM 2988 C CA . ARG B 1 59 ? -18.797 5.363 5.508 1 98.31 59 ARG B CA 1
ATOM 2989 C C . ARG B 1 59 ? -19.547 5.863 6.734 1 98.31 59 ARG B C 1
ATOM 2991 O O . ARG B 1 59 ? -19.953 7.023 6.785 1 98.31 59 ARG B O 1
ATOM 2998 N N . ALA B 1 60 ? -19.734 4.984 7.664 1 98.25 60 ALA B N 1
ATOM 2999 C CA . ALA B 1 60 ? -20.438 5.355 8.891 1 98.25 60 ALA B CA 1
ATOM 3000 C C . ALA B 1 60 ? -19.656 6.41 9.672 1 98.25 60 ALA B C 1
ATOM 3002 O O . ALA B 1 60 ? -20.234 7.379 10.164 1 98.25 60 ALA B O 1
ATOM 3003 N N . TYR B 1 61 ? -18.422 6.297 9.797 1 98.69 61 TYR B N 1
ATOM 3004 C CA . TYR B 1 61 ? -17.578 7.203 10.578 1 98.69 61 TYR B CA 1
ATOM 3005 C C . TYR B 1 61 ? -17.516 8.578 9.93 1 98.69 61 TYR B C 1
ATOM 3007 O O . TYR B 1 61 ? -17.688 9.602 10.602 1 98.69 61 TYR B O 1
ATOM 3015 N N . TYR B 1 62 ? -17.25 8.617 8.609 1 98.38 62 TYR B N 1
ATOM 3016 C CA . TYR B 1 62 ? -17 9.883 7.922 1 98.38 62 TYR B CA 1
ATOM 3017 C C . TYR B 1 62 ? -18.312 10.516 7.465 1 98.38 62 TYR B C 1
ATOM 3019 O O . TYR B 1 62 ? -18.359 11.711 7.16 1 98.38 62 TYR B O 1
ATOM 3027 N N . GLY B 1 63 ? -19.328 9.742 7.375 1 97.75 63 GLY B N 1
ATOM 3028 C CA . GLY B 1 63 ? -20.594 10.242 6.871 1 97.75 63 GLY B CA 1
ATOM 3029 C C . GLY B 1 63 ? -20.609 10.414 5.363 1 97.75 63 GLY B C 1
ATOM 3030 O O . GLY B 1 63 ? -21.312 11.289 4.844 1 97.75 63 GLY B O 1
ATOM 3031 N N . ALA B 1 64 ? -19.766 9.758 4.676 1 97.62 64 ALA B N 1
ATOM 3032 C CA . ALA B 1 64 ? -19.719 9.789 3.219 1 97.62 64 ALA B CA 1
ATOM 3033 C C . ALA B 1 64 ? -20.547 8.664 2.615 1 97.62 64 ALA B C 1
ATOM 3035 O O . ALA B 1 64 ? -20.594 7.551 3.15 1 97.62 64 ALA B O 1
ATOM 3036 N N . ARG B 1 65 ? -21.172 8.875 1.529 1 96.38 65 ARG B N 1
ATOM 3037 C CA . ARG B 1 65 ? -21.984 7.863 0.867 1 96.38 65 ARG B CA 1
ATOM 3038 C C . ARG B 1 65 ? -21.109 6.852 0.131 1 96.38 65 ARG B C 1
ATOM 3040 O O . ARG B 1 65 ? -21.406 5.656 0.128 1 96.38 65 ARG B O 1
ATOM 3047 N N . GLN B 1 66 ? -20.156 7.406 -0.505 1 96.75 66 GLN B N 1
ATOM 3048 C CA . GLN B 1 66 ? -19.219 6.586 -1.267 1 96.75 66 GLN B CA 1
ATOM 3049 C C . GLN B 1 66 ? -17.766 6.918 -0.907 1 96.75 66 GLN B C 1
ATOM 3051 O O . GLN B 1 66 ? -17.422 8.086 -0.728 1 96.75 66 GLN B O 1
ATOM 3056 N N . LEU B 1 67 ? -17 5.875 -0.73 1 97.81 67 LEU B N 1
ATOM 3057 C CA . LEU B 1 67 ? -15.594 6.109 -0.438 1 97.81 67 LEU B CA 1
ATOM 3058 C C . LEU B 1 67 ? -14.742 4.926 -0.878 1 97.81 67 LEU B C 1
ATOM 3060 O O . LEU B 1 67 ? -15.258 3.828 -1.096 1 97.81 67 LEU B O 1
ATOM 3064 N N . LEU B 1 68 ? -13.492 5.109 -1.107 1 98.62 68 LEU B N 1
ATOM 3065 C CA . LEU B 1 68 ? -12.492 4.125 -1.501 1 98.62 68 LEU B CA 1
ATOM 3066 C C . LEU B 1 68 ? -11.32 4.125 -0.525 1 98.62 68 LEU B C 1
ATOM 3068 O O . LEU B 1 68 ? -10.648 5.145 -0.353 1 98.62 68 LEU B O 1
ATOM 3072 N N . PRO B 1 69 ? -11.156 2.975 0.248 1 98.69 69 PRO B N 1
ATOM 3073 C CA . PRO B 1 69 ? -9.906 2.883 1.01 1 98.69 69 PRO B CA 1
ATOM 3074 C C . PRO B 1 69 ? -8.672 2.844 0.114 1 98.69 69 PRO B C 1
ATOM 3076 O O . PRO B 1 69 ? -8.695 2.217 -0.948 1 98.69 69 PRO B O 1
ATOM 3079 N N . VAL B 1 70 ? -7.652 3.537 0.501 1 98.44 70 VAL B N 1
ATOM 3080 C CA . VAL B 1 70 ? -6.41 3.596 -0.263 1 98.44 70 VAL B CA 1
ATOM 3081 C C . VAL B 1 70 ? -5.215 3.449 0.678 1 98.44 70 VAL B C 1
ATOM 3083 O O . VAL B 1 70 ? -5.355 3.596 1.895 1 98.44 70 VAL B O 1
ATOM 3086 N N . ALA B 1 71 ? -4.035 3.109 0.185 1 97.5 71 ALA B N 1
ATOM 3087 C CA . ALA B 1 71 ? -2.807 2.914 0.953 1 97.5 71 ALA B CA 1
ATOM 3088 C C . ALA B 1 71 ? -2.227 4.25 1.41 1 97.5 71 ALA B C 1
ATOM 3090 O O . ALA B 1 71 ? -1.157 4.656 0.951 1 97.5 71 ALA B O 1
ATOM 3091 N N . GLY B 1 72 ? -2.898 4.801 2.389 1 97.25 72 GLY B N 1
ATOM 3092 C CA . GLY B 1 72 ? -2.592 6.188 2.703 1 97.25 72 GLY B CA 1
ATOM 3093 C C . GLY B 1 72 ? -3.148 7.168 1.688 1 97.25 72 GLY B C 1
ATOM 3094 O O . GLY B 1 72 ? -3.223 6.859 0.496 1 97.25 72 GLY B O 1
ATOM 3095 N N . SER B 1 73 ? -3.48 8.367 2.172 1 97 73 SER B N 1
ATOM 3096 C CA . SER B 1 73 ? -3.965 9.359 1.22 1 97 73 SER B CA 1
ATOM 3097 C C . SER B 1 73 ? -2.912 9.664 0.159 1 97 73 SER B C 1
ATOM 3099 O O . SER B 1 73 ? -3.236 10.18 -0.912 1 97 73 SER B O 1
ATOM 3101 N N . GLN B 1 74 ? -1.681 9.305 0.458 1 95.94 74 GLN B N 1
ATOM 3102 C CA . GLN B 1 74 ? -0.571 9.492 -0.47 1 95.94 74 GLN B CA 1
ATOM 3103 C C . GLN B 1 74 ? -0.863 8.844 -1.818 1 95.94 74 GLN B C 1
ATOM 3105 O O . GLN B 1 74 ? -0.573 9.422 -2.869 1 95.94 74 GLN B O 1
ATOM 3110 N N . ALA B 1 75 ? -1.43 7.625 -1.783 1 97.38 75 ALA B N 1
ATOM 3111 C CA . ALA B 1 75 ? -1.746 6.91 -3.018 1 97.38 75 ALA B CA 1
ATOM 3112 C C . ALA B 1 75 ? -2.721 7.711 -3.879 1 97.38 75 ALA B C 1
ATOM 3114 O O . ALA B 1 75 ? -2.566 7.781 -5.102 1 97.38 75 ALA B O 1
ATOM 3115 N N . ALA B 1 76 ? -3.701 8.312 -3.271 1 98.31 76 ALA B N 1
ATOM 3116 C CA . ALA B 1 76 ? -4.691 9.109 -3.992 1 98.31 76 ALA B CA 1
ATOM 3117 C C . ALA B 1 76 ? -4.07 10.398 -4.523 1 98.31 76 ALA B C 1
ATOM 3119 O O . ALA B 1 76 ? -4.371 10.82 -5.645 1 98.31 76 ALA B O 1
ATOM 3120 N N . ILE B 1 77 ? -3.223 11.016 -3.711 1 98.5 77 ILE B N 1
ATOM 3121 C CA . ILE B 1 77 ? -2.549 12.25 -4.098 1 98.5 77 ILE B CA 1
ATOM 3122 C C . ILE B 1 77 ? -1.754 12.031 -5.383 1 98.5 77 ILE B C 1
ATOM 3124 O O . ILE B 1 77 ? -1.759 12.875 -6.277 1 98.5 77 ILE B O 1
ATOM 3128 N N . GLN B 1 78 ? -1.173 10.906 -5.512 1 97.69 78 GLN B N 1
ATOM 3129 C CA . GLN B 1 78 ? -0.343 10.586 -6.672 1 97.69 78 GLN B CA 1
ATOM 3130 C C . GLN B 1 78 ? -1.2 10.188 -7.867 1 97.69 78 GLN B C 1
ATOM 3132 O O . GLN B 1 78 ? -0.821 10.43 -9.016 1 97.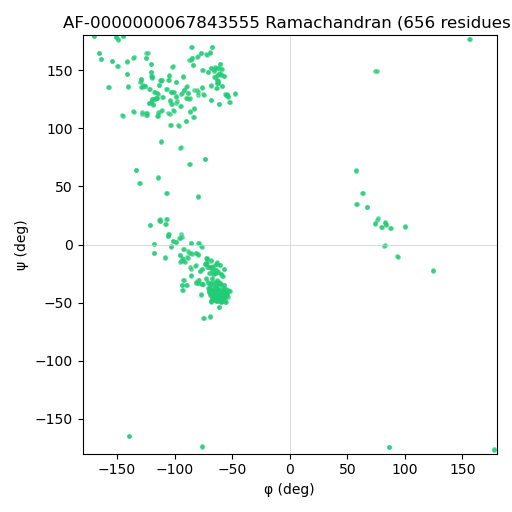69 78 GLN B O 1
ATOM 3137 N N . ALA B 1 79 ? -2.344 9.547 -7.641 1 98.19 79 ALA B N 1
ATOM 3138 C CA . ALA B 1 79 ? -3.113 8.906 -8.703 1 98.19 79 ALA B CA 1
ATOM 3139 C C . ALA B 1 79 ? -4.113 9.875 -9.32 1 98.19 79 ALA B C 1
ATOM 3141 O O . ALA B 1 79 ? -4.352 9.852 -10.531 1 98.19 79 ALA B O 1
ATOM 3142 N N . LEU B 1 80 ? -4.684 10.773 -8.539 1 98.69 80 LEU B N 1
ATOM 3143 C CA . LEU B 1 80 ? -5.805 11.594 -8.969 1 98.69 80 LEU B CA 1
ATOM 3144 C C . LEU B 1 80 ? -5.41 12.477 -10.156 1 98.69 80 LEU B C 1
ATOM 3146 O O . LEU B 1 80 ? -6.172 12.609 -11.109 1 98.69 80 LEU B O 1
ATOM 3150 N N . PRO B 1 81 ? -4.195 13.039 -10.172 1 98.62 81 PRO B N 1
ATOM 3151 C CA . PRO B 1 81 ? -3.816 13.875 -11.312 1 98.62 81 PRO B CA 1
ATOM 3152 C C . PRO B 1 81 ? -3.848 13.117 -12.641 1 98.62 81 PRO B C 1
ATOM 3154 O O . PRO B 1 81 ? -4.043 13.719 -13.695 1 98.62 81 PRO B O 1
ATOM 3157 N N . LEU B 1 82 ? -3.695 11.82 -12.586 1 97.56 82 LEU B N 1
ATOM 3158 C CA . LEU B 1 82 ? -3.615 11.008 -13.789 1 97.56 82 LEU B CA 1
ATOM 3159 C C . LEU B 1 82 ? -5.004 10.75 -14.367 1 97.56 82 LEU B C 1
ATOM 3161 O O . LEU B 1 82 ? -5.133 10.227 -15.477 1 97.56 82 LEU B O 1
ATOM 3165 N N . LEU B 1 83 ? -6.008 11.109 -13.672 1 98 83 LEU B N 1
ATOM 3166 C CA . LEU B 1 83 ? -7.379 10.828 -14.094 1 98 83 LEU B CA 1
ATOM 3167 C C . LEU B 1 83 ? -7.98 12.023 -14.82 1 98 83 LEU B C 1
ATOM 3169 O O . LEU B 1 83 ? -9.18 12.031 -15.117 1 98 83 LEU B O 1
ATOM 3173 N N . ARG B 1 84 ? -7.172 13 -15.031 1 96.12 84 ARG B N 1
ATOM 3174 C CA . ARG B 1 84 ? -7.602 14.18 -15.766 1 96.12 84 ARG B CA 1
ATOM 3175 C C . ARG B 1 84 ? -6.621 14.516 -16.891 1 96.12 84 ARG B C 1
ATOM 3177 O O . ARG B 1 84 ? -5.41 14.328 -16.734 1 96.12 84 ARG B O 1
ATOM 3184 N N . THR B 1 85 ? -7.16 14.945 -17.969 1 95.5 85 THR B N 1
ATOM 3185 C CA . THR B 1 85 ? -6.301 15.484 -19.016 1 95.5 85 THR B CA 1
ATOM 3186 C C . THR B 1 85 ? -5.656 16.797 -18.562 1 95.5 85 THR B C 1
ATOM 3188 O O . THR B 1 85 ? -6.023 17.344 -17.531 1 95.5 85 THR B O 1
ATOM 3191 N N . THR B 1 86 ? -4.73 17.281 -19.281 1 96.31 86 THR B N 1
ATOM 3192 C CA . THR B 1 86 ? -3.994 18.484 -18.906 1 96.31 86 THR B CA 1
ATOM 3193 C C . THR B 1 86 ? -4.949 19.594 -18.469 1 96.31 86 THR B C 1
ATOM 3195 O O . THR B 1 86 ? -5.906 19.906 -19.172 1 96.31 86 THR B O 1
ATOM 3198 N N . ALA B 1 87 ? -4.641 20.125 -17.344 1 97.75 87 ALA B N 1
ATOM 3199 C CA . ALA B 1 87 ? -5.543 21.078 -16.703 1 97.75 87 ALA B CA 1
ATOM 3200 C C . ALA B 1 87 ? -4.766 22.219 -16.047 1 97.75 87 ALA B C 1
ATOM 3202 O O . ALA B 1 87 ? -3.562 22.094 -15.805 1 97.75 87 ALA B O 1
ATOM 3203 N N . ARG B 1 88 ? -5.5 23.312 -15.867 1 98.5 88 ARG B N 1
ATOM 3204 C CA . ARG B 1 88 ? -5.023 24.391 -15.008 1 98.5 88 ARG B CA 1
ATOM 3205 C C . ARG B 1 88 ? -5.41 24.141 -13.555 1 98.5 88 ARG B C 1
ATOM 3207 O O . ARG B 1 88 ? -6.594 24.109 -13.219 1 98.5 88 ARG B O 1
ATOM 3214 N N . VAL B 1 89 ? -4.406 23.938 -12.734 1 98.81 89 VAL B N 1
ATOM 3215 C CA . VAL B 1 89 ? -4.621 23.516 -11.359 1 98.81 89 VAL B CA 1
ATOM 3216 C C . VAL B 1 89 ? -4.156 24.609 -10.398 1 98.81 89 VAL B C 1
ATOM 3218 O O . VAL B 1 89 ? -2.973 24.953 -10.375 1 98.81 89 VAL B O 1
ATOM 3221 N N . GLY B 1 90 ? -5.125 25.25 -9.656 1 98.75 90 GLY B N 1
ATOM 3222 C CA . GLY B 1 90 ? -4.762 26.094 -8.539 1 98.75 90 GLY B CA 1
ATOM 3223 C C . GLY B 1 90 ? -4.465 25.328 -7.266 1 98.75 90 GLY B C 1
ATOM 3224 O O . GLY B 1 90 ? -5.195 24.391 -6.91 1 98.75 90 GLY B O 1
ATOM 3225 N N . VAL B 1 91 ? -3.391 25.656 -6.621 1 98.44 91 VAL B N 1
ATOM 3226 C CA . VAL B 1 91 ? -3.037 25.047 -5.34 1 98.44 91 VAL B CA 1
ATOM 3227 C C . VAL B 1 91 ? -2.893 26.141 -4.281 1 98.44 91 VAL B C 1
ATOM 3229 O O . VAL B 1 91 ? -2.125 27.094 -4.457 1 98.44 91 VAL B O 1
ATOM 3232 N N . LEU B 1 92 ? -3.658 26.016 -3.262 1 97.31 92 LEU B N 1
ATOM 3233 C CA . LEU B 1 92 ? -3.459 26.922 -2.141 1 97.31 92 LEU B CA 1
ATOM 3234 C C . LEU B 1 92 ? -2.131 26.641 -1.442 1 97.31 92 LEU B C 1
ATOM 3236 O O . LEU B 1 92 ? -1.876 25.516 -1.016 1 97.31 92 LEU B O 1
ATOM 3240 N N . THR B 1 93 ? -1.278 27.641 -1.319 1 94.75 93 THR B N 1
ATOM 3241 C CA . THR B 1 93 ? 0.057 27.484 -0.754 1 94.75 93 THR B CA 1
ATOM 3242 C C . THR B 1 93 ? 0.229 28.375 0.476 1 94.75 93 THR B C 1
ATOM 3244 O O . THR B 1 93 ? -0.423 29.406 0.594 1 94.75 93 THR B O 1
ATOM 3247 N N . PRO B 1 94 ? 1.098 28.078 1.4 1 94.06 94 PRO B N 1
ATOM 3248 C CA . PRO B 1 94 ? 1.842 26.812 1.44 1 94.06 94 PRO B CA 1
ATOM 3249 C C . PRO B 1 94 ? 0.952 25.625 1.751 1 94.06 94 PRO B C 1
ATOM 3251 O O . PRO B 1 94 ? -0.167 25.781 2.244 1 94.06 94 PRO B O 1
ATOM 3254 N N . CYS B 1 95 ? 1.338 24.469 1.277 1 94 95 CYS B N 1
ATOM 3255 C CA . CYS B 1 95 ? 0.597 23.25 1.606 1 94 95 CYS B CA 1
ATOM 3256 C C . CYS B 1 95 ? 1.511 22.031 1.589 1 94 95 CYS B C 1
ATOM 3258 O O . CYS B 1 95 ? 2.73 22.172 1.471 1 94 95 CYS B O 1
ATOM 3260 N N . TYR B 1 96 ? 0.944 20.922 1.9 1 94.38 96 TYR B N 1
ATOM 3261 C CA . TYR B 1 96 ? 1.652 19.641 1.782 1 94.38 96 TYR B CA 1
ATOM 3262 C C . TYR B 1 96 ? 2.254 19.484 0.392 1 94.38 96 TYR B C 1
ATOM 3264 O O . TYR B 1 96 ? 1.527 19.406 -0.602 1 94.38 96 TYR B O 1
ATOM 3272 N N . ALA B 1 97 ? 3.502 19.297 0.245 1 93.75 97 ALA B N 1
ATOM 3273 C CA . ALA B 1 97 ? 4.281 19.469 -0.978 1 93.75 97 ALA B CA 1
ATOM 3274 C C . ALA B 1 97 ? 3.977 18.359 -1.983 1 93.75 97 ALA B C 1
ATOM 3276 O O . ALA B 1 97 ? 4.234 18.516 -3.18 1 93.75 97 ALA B O 1
ATOM 3277 N N . GLU B 1 98 ? 3.42 17.25 -1.525 1 94.69 98 GLU B N 1
ATOM 3278 C CA . GLU B 1 98 ? 3.107 16.141 -2.42 1 94.69 98 GLU B CA 1
ATOM 3279 C C . GLU B 1 98 ? 2.012 16.531 -3.41 1 94.69 98 GLU B C 1
ATOM 3281 O O . GLU B 1 98 ? 1.929 15.961 -4.5 1 94.69 98 GLU B O 1
ATOM 3286 N N . HIS B 1 99 ? 1.176 17.484 -3.064 1 97.56 99 HIS B N 1
ATOM 3287 C CA . HIS B 1 99 ? 0.073 17.859 -3.941 1 97.56 99 HIS B CA 1
ATOM 3288 C C . HIS B 1 99 ? 0.583 18.562 -5.199 1 97.56 99 HIS B C 1
ATOM 3290 O O . HIS B 1 99 ? 0.426 18.031 -6.309 1 97.56 99 HIS B O 1
ATOM 3296 N N . PRO B 1 100 ? 1.273 19.75 -5.027 1 97.25 100 PRO B N 1
ATOM 3297 C CA . PRO B 1 100 ? 1.784 20.359 -6.262 1 97.25 100 PRO B CA 1
ATOM 3298 C C . PRO B 1 100 ? 2.766 19.453 -7 1 97.25 100 PRO B C 1
ATOM 3300 O O . PRO B 1 100 ? 2.775 19.422 -8.234 1 97.25 100 PRO B O 1
ATOM 3303 N N . TYR B 1 101 ? 3.559 18.672 -6.293 1 96.38 101 TYR B N 1
ATOM 3304 C CA . TYR B 1 101 ? 4.531 17.766 -6.906 1 96.38 101 TYR B CA 1
ATOM 3305 C C . TYR B 1 101 ? 3.84 16.766 -7.812 1 96.38 101 TYR B C 1
ATOM 3307 O O . TYR B 1 101 ? 4.258 16.547 -8.953 1 96.38 101 TYR B O 1
ATOM 3315 N N . ALA B 1 102 ? 2.797 16.109 -7.363 1 97.38 102 ALA B N 1
ATOM 3316 C CA . ALA B 1 102 ? 2.09 15.07 -8.109 1 97.38 102 ALA B CA 1
ATOM 3317 C C . ALA B 1 102 ? 1.42 15.648 -9.352 1 97.38 102 ALA B C 1
ATOM 3319 O O . ALA B 1 102 ? 1.465 15.047 -10.43 1 97.38 102 ALA B O 1
ATOM 3320 N N . TRP B 1 103 ? 0.791 16.797 -9.234 1 98.12 103 TRP B N 1
ATOM 3321 C CA . TRP B 1 103 ? 0.112 17.422 -10.359 1 98.12 103 TRP B CA 1
ATOM 3322 C C . TRP B 1 103 ? 1.116 17.875 -11.414 1 98.12 103 TRP B C 1
ATOM 3324 O O . TRP B 1 103 ? 0.881 17.719 -12.617 1 98.12 103 TRP B O 1
ATOM 3334 N N . GLN B 1 104 ? 2.225 18.422 -10.938 1 97.06 104 GLN B N 1
ATOM 3335 C CA . GLN B 1 104 ? 3.281 18.828 -11.852 1 97.06 104 GLN B CA 1
ATOM 3336 C C . GLN B 1 104 ? 3.861 17.641 -12.594 1 97.06 104 GLN B C 1
ATOM 3338 O O . GLN B 1 104 ? 4.055 17.688 -13.812 1 97.06 104 GLN B O 1
ATOM 3343 N N . ARG B 1 105 ? 4.102 16.594 -11.898 1 95.06 105 ARG B N 1
ATOM 3344 C CA . ARG B 1 105 ? 4.668 15.383 -12.469 1 95.06 105 ARG B CA 1
ATOM 3345 C C . ARG B 1 105 ? 3.75 14.805 -13.539 1 95.06 105 ARG B C 1
ATOM 3347 O O . ARG B 1 105 ? 4.219 14.242 -14.531 1 95.06 105 ARG B O 1
ATOM 3354 N N . ALA B 1 106 ? 2.471 14.945 -13.391 1 96.56 106 ALA B N 1
ATOM 3355 C CA . ALA B 1 106 ? 1.48 14.406 -14.32 1 96.56 106 ALA B CA 1
ATOM 3356 C C . ALA B 1 106 ? 1.308 15.328 -15.531 1 96.56 106 ALA B C 1
ATOM 3358 O O . ALA B 1 106 ? 0.54 15.023 -16.438 1 96.56 106 ALA B O 1
ATOM 3359 N N . GLY B 1 107 ? 1.948 16.547 -15.516 1 97.19 107 GLY B N 1
ATOM 3360 C CA . GLY B 1 107 ? 1.978 17.391 -16.703 1 97.19 107 GLY B CA 1
ATOM 3361 C C . GLY B 1 107 ? 0.948 18.516 -16.672 1 97.19 107 GLY B C 1
ATOM 3362 O O . GLY B 1 107 ? 0.682 19.141 -17.688 1 97.19 107 GLY B O 1
ATOM 3363 N N . HIS B 1 108 ? 0.392 18.812 -15.523 1 98.5 108 HIS B N 1
ATOM 3364 C CA . HIS B 1 108 ? -0.609 19.859 -15.398 1 98.5 108 HIS B CA 1
ATOM 3365 C C . HIS B 1 108 ? 0.047 21.219 -15.164 1 98.5 108 HIS B C 1
ATOM 3367 O O . HIS B 1 108 ? 1.225 21.281 -14.805 1 98.5 108 HIS B O 1
ATOM 3373 N N . GLN B 1 109 ? -0.686 22.25 -15.453 1 98.31 109 GLN B N 1
ATOM 3374 C CA . GLN B 1 109 ? -0.223 23.594 -15.188 1 98.31 109 GLN B CA 1
ATOM 3375 C C . GLN B 1 109 ? -0.626 24.062 -13.789 1 98.31 109 GLN B C 1
ATOM 3377 O O . GLN B 1 109 ? -1.813 24.094 -13.461 1 98.31 109 GLN B O 1
ATOM 3382 N N . LEU B 1 110 ? 0.327 24.484 -13.047 1 98.19 110 LEU B N 1
ATOM 3383 C CA . LEU B 1 110 ? 0.068 24.828 -11.656 1 98.19 110 LEU B CA 1
ATOM 3384 C C . LEU B 1 110 ? 0.046 26.344 -11.461 1 98.19 110 LEU B C 1
ATOM 3386 O O . LEU B 1 110 ? 0.841 27.062 -12.07 1 98.19 110 LEU B O 1
ATOM 3390 N N . LEU B 1 111 ? -0.84 26.734 -10.641 1 98.19 111 LEU B N 1
ATOM 3391 C CA . LEU B 1 111 ? -0.925 28.109 -10.156 1 98.19 111 LEU B CA 1
ATOM 3392 C C . LEU B 1 111 ? -0.975 28.156 -8.633 1 98.19 111 LEU B C 1
ATOM 3394 O O . LEU B 1 111 ? -1.939 27.672 -8.023 1 98.19 111 LEU B O 1
ATOM 3398 N N . ALA B 1 112 ? 0.078 28.688 -8.023 1 97.56 112 ALA B N 1
ATOM 3399 C CA . ALA B 1 112 ? 0.08 28.875 -6.578 1 97.56 112 ALA B CA 1
ATOM 3400 C C . ALA B 1 112 ? -0.811 30.047 -6.172 1 97.56 112 ALA B C 1
ATOM 3402 O O . ALA B 1 112 ? -0.714 31.141 -6.746 1 97.56 112 ALA B O 1
ATOM 3403 N N . LEU B 1 113 ? -1.696 29.781 -5.219 1 97.75 113 LEU B N 1
ATOM 3404 C CA . LEU B 1 113 ? -2.664 30.797 -4.82 1 97.75 113 LEU B CA 1
ATOM 3405 C C . LEU B 1 113 ? -2.674 30.969 -3.305 1 97.75 113 LEU B C 1
ATOM 3407 O O . LEU B 1 113 ? -2.574 30 -2.561 1 97.75 113 LEU B O 1
ATOM 3411 N N . ASP B 1 114 ? -2.783 32.188 -2.912 1 94.81 114 ASP B N 1
ATOM 3412 C CA . ASP B 1 114 ? -3.246 32.438 -1.549 1 94.81 114 ASP B CA 1
ATOM 3413 C C . ASP B 1 114 ? -4.77 32.438 -1.476 1 94.81 114 ASP B C 1
ATOM 3415 O O . ASP B 1 114 ? -5.449 32.562 -2.498 1 94.81 114 ASP B O 1
ATOM 3419 N N . GLU B 1 115 ? -5.203 32.25 -0.276 1 94.62 115 GLU B N 1
ATOM 3420 C CA . GLU B 1 115 ? -6.648 32.156 -0.1 1 94.62 115 GLU B CA 1
ATOM 3421 C C . GLU B 1 115 ? -7.379 33.344 -0.696 1 94.62 115 GLU B C 1
ATOM 3423 O O . GLU B 1 115 ? -8.438 33.188 -1.307 1 94.62 115 GLU B O 1
ATOM 3428 N N . ALA B 1 116 ? -6.875 34.5 -0.583 1 94.81 116 ALA B N 1
ATOM 3429 C CA . ALA B 1 116 ? -7.508 35.719 -1.033 1 94.81 116 ALA B CA 1
ATOM 3430 C C . ALA B 1 116 ? -7.598 35.781 -2.557 1 94.81 116 ALA B C 1
ATOM 3432 O O . ALA B 1 116 ? -8.398 36.531 -3.115 1 94.81 116 ALA B O 1
ATOM 3433 N N . GLN B 1 117 ? -6.801 35 -3.221 1 97.44 117 GLN B N 1
ATOM 3434 C CA . GLN B 1 117 ? -6.727 35.031 -4.68 1 97.44 117 GLN B CA 1
ATOM 3435 C C . GLN B 1 117 ? -7.664 34 -5.301 1 97.44 117 GLN B C 1
ATOM 3437 O O . GLN B 1 117 ? -7.918 34.031 -6.508 1 97.44 117 GLN B O 1
ATOM 3442 N N . VAL B 1 118 ? -8.18 33.125 -4.5 1 97.44 118 VAL B N 1
ATOM 3443 C CA . VAL B 1 118 ? -8.883 31.953 -5.012 1 97.44 118 VAL B CA 1
ATOM 3444 C C . VAL B 1 118 ? -10.125 32.375 -5.781 1 97.44 118 VAL B C 1
ATOM 3446 O O . VAL B 1 118 ? -10.328 31.969 -6.93 1 97.44 118 VAL B O 1
ATOM 3449 N N . GLU B 1 119 ? -10.906 33.219 -5.242 1 96.44 119 GLU B N 1
ATOM 3450 C CA . GLU B 1 119 ? -12.172 33.594 -5.852 1 96.44 119 GLU B CA 1
ATOM 3451 C C . GLU B 1 119 ? -11.969 34.219 -7.238 1 96.44 119 GLU B C 1
ATOM 3453 O O . GLU B 1 119 ? -12.711 33.906 -8.172 1 96.44 119 GLU B O 1
ATOM 3458 N N . ALA B 1 120 ? -11.008 35.031 -7.309 1 96.81 120 ALA B N 1
ATOM 3459 C CA . ALA B 1 120 ? -10.734 35.719 -8.57 1 96.81 120 ALA B CA 1
ATOM 3460 C C . ALA B 1 120 ? -10.188 34.719 -9.609 1 96.81 120 ALA B C 1
ATOM 3462 O O . ALA B 1 120 ? -10.359 34.938 -10.812 1 96.81 120 ALA B O 1
ATOM 3463 N N . ALA B 1 121 ? -9.602 33.656 -9.156 1 97.44 121 ALA B N 1
ATOM 3464 C CA . ALA B 1 121 ? -8.898 32.75 -10.055 1 97.44 121 ALA B CA 1
ATOM 3465 C C . ALA B 1 121 ? -9.812 31.594 -10.477 1 97.44 121 ALA B C 1
ATOM 3467 O O . ALA B 1 121 ? -9.531 30.906 -11.461 1 97.44 121 ALA B O 1
ATOM 3468 N N . LEU B 1 122 ? -10.875 31.375 -9.852 1 97.5 122 LEU B N 1
ATOM 3469 C CA . LEU B 1 122 ? -11.68 30.156 -9.93 1 97.5 122 LEU B CA 1
ATOM 3470 C C . LEU B 1 122 ? -12.156 29.922 -11.359 1 97.5 122 LEU B C 1
ATOM 3472 O O . LEU B 1 122 ? -12.156 28.781 -11.836 1 97.5 122 LEU B O 1
ATOM 3476 N N . ASP B 1 123 ? -12.547 30.953 -12.039 1 96.19 123 ASP B N 1
ATOM 3477 C CA . ASP B 1 123 ? -13.148 30.781 -13.359 1 96.19 123 ASP B CA 1
ATOM 3478 C C . ASP B 1 123 ? -12.094 30.375 -14.391 1 96.19 123 ASP B C 1
ATOM 3480 O O . ASP B 1 123 ? -12.438 29.922 -15.484 1 96.19 123 ASP B O 1
ATOM 3484 N N . GLY B 1 124 ? -10.859 30.547 -14.078 1 96.94 124 GLY B N 1
ATOM 3485 C CA . GLY B 1 124 ? -9.781 30.141 -14.969 1 96.94 124 GLY B CA 1
ATOM 3486 C C . GLY B 1 124 ? -9.172 28.812 -14.602 1 96.94 124 GLY B C 1
ATOM 3487 O O . GLY B 1 124 ? -8.219 28.359 -15.25 1 96.94 124 GLY B O 1
ATOM 3488 N N . LEU B 1 125 ? -9.688 28.156 -13.578 1 98.38 125 LEU B N 1
ATOM 3489 C CA . LEU B 1 125 ? -9.125 26.906 -13.086 1 98.38 125 LEU B CA 1
ATOM 3490 C C . LEU B 1 125 ? -9.984 25.719 -13.508 1 98.38 125 LEU B C 1
ATOM 3492 O O . LEU B 1 125 ? -11.211 25.844 -13.602 1 98.38 125 LEU B O 1
ATOM 3496 N N . ASP B 1 126 ? -9.336 24.578 -13.789 1 98.69 126 ASP B N 1
ATOM 3497 C CA . ASP B 1 126 ? -10.016 23.297 -13.961 1 98.69 126 ASP B CA 1
ATOM 3498 C C . ASP B 1 126 ? -10.086 22.531 -12.641 1 98.69 126 ASP B C 1
ATOM 3500 O O . ASP B 1 126 ? -11 21.719 -12.43 1 98.69 126 ASP B O 1
ATOM 3504 N N . VAL B 1 127 ? -9.094 22.75 -11.82 1 98.88 127 VAL B N 1
ATOM 3505 C CA . VAL B 1 127 ? -8.984 22.062 -10.531 1 98.88 127 VAL B CA 1
ATOM 3506 C C . VAL B 1 127 ? -8.484 23.031 -9.469 1 98.88 127 VAL B C 1
ATOM 3508 O O . VAL B 1 127 ? -7.605 23.859 -9.734 1 98.88 127 VAL B O 1
ATOM 3511 N N . LEU B 1 128 ? -9.039 23.031 -8.344 1 98.88 128 LEU B N 1
ATOM 3512 C CA . LEU B 1 128 ? -8.508 23.688 -7.148 1 98.88 128 LEU B CA 1
ATOM 3513 C C . LEU B 1 128 ? -8.164 22.656 -6.078 1 98.88 128 LEU B C 1
ATOM 3515 O O . LEU B 1 128 ? -8.984 21.797 -5.754 1 98.88 128 LEU B O 1
ATOM 3519 N N . VAL B 1 129 ? -6.934 22.672 -5.566 1 98.88 129 VAL B N 1
ATOM 3520 C CA . VAL B 1 129 ? -6.438 21.75 -4.543 1 98.88 129 VAL B CA 1
ATOM 3521 C C . VAL B 1 129 ? -6.129 22.531 -3.266 1 98.88 129 VAL B C 1
ATOM 3523 O O . VAL B 1 129 ? -5.438 23.547 -3.307 1 98.88 129 VAL B O 1
ATOM 3526 N N . LEU B 1 130 ? -6.598 22.109 -2.176 1 98.38 130 LEU B N 1
ATOM 3527 C CA . LEU B 1 130 ? -6.188 22.703 -0.907 1 98.38 130 LEU B CA 1
ATOM 3528 C C . LEU B 1 130 ? -6.219 21.656 0.212 1 98.38 130 LEU B C 1
ATOM 3530 O O . LEU B 1 130 ? -6.938 20.656 0.119 1 98.38 130 LEU B O 1
ATOM 3534 N N . VAL B 1 131 ? -5.43 21.875 1.175 1 98.44 131 VAL B N 1
ATOM 3535 C CA . VAL B 1 131 ? -5.402 21.125 2.426 1 98.44 131 VAL B CA 1
ATOM 3536 C C . VAL B 1 131 ? -6.168 21.875 3.504 1 98.44 131 VAL B C 1
ATOM 3538 O O . VAL B 1 131 ? -5.93 23.078 3.719 1 98.44 131 VAL B O 1
ATOM 3541 N N . ASN B 1 132 ? -7.117 21.234 4.156 1 98.5 132 ASN B N 1
ATOM 3542 C CA . ASN B 1 132 ? -8.023 21.891 5.086 1 98.5 132 ASN B CA 1
ATOM 3543 C C . ASN B 1 132 ? -8.391 20.984 6.258 1 98.5 132 ASN B C 1
ATOM 3545 O O . ASN B 1 132 ? -9.172 20.047 6.102 1 98.5 132 ASN B O 1
ATOM 3549 N N . PRO B 1 133 ? -7.914 21.297 7.52 1 97.94 133 PRO B N 1
ATOM 3550 C CA . PRO B 1 133 ? -6.988 22.359 7.91 1 97.94 133 PRO B CA 1
ATOM 3551 C C . PRO B 1 133 ? -5.648 22.281 7.184 1 97.94 133 PRO B C 1
ATOM 3553 O O . PRO B 1 133 ? -5.156 21.188 6.914 1 97.94 133 PRO B O 1
ATOM 3556 N N . ASN B 1 134 ? -5.148 23.438 6.922 1 97.69 134 ASN B N 1
ATOM 3557 C CA . ASN B 1 134 ? -3.941 23.531 6.109 1 97.69 134 ASN B CA 1
ATOM 3558 C C . ASN B 1 134 ? -2.725 22.969 6.836 1 97.69 134 ASN B C 1
ATOM 3560 O O . ASN B 1 134 ? -2.588 23.141 8.047 1 97.69 134 ASN B O 1
ATOM 3564 N N . ASN B 1 135 ? -1.924 22.234 6.211 1 96 135 ASN B N 1
ATOM 3565 C CA . ASN B 1 135 ? -0.569 21.875 6.605 1 96 135 ASN B CA 1
ATOM 3566 C C . ASN B 1 135 ? 0.478 22.656 5.832 1 96 135 ASN B C 1
ATOM 3568 O O . ASN B 1 135 ? 0.643 22.469 4.625 1 96 135 ASN B O 1
ATOM 3572 N N . PRO B 1 136 ? 1.062 23.641 6.449 1 96.12 136 PRO B N 1
ATOM 3573 C CA . PRO B 1 136 ? 1.457 23.578 7.859 1 96.12 136 PRO B CA 1
ATOM 3574 C C . PRO B 1 136 ? 0.741 24.625 8.719 1 96.12 136 PRO B C 1
ATOM 3576 O O . PRO B 1 136 ? 0.894 24.625 9.938 1 96.12 136 PRO B O 1
ATOM 3579 N N . THR B 1 137 ? -0.116 25.438 8.172 1 96.62 137 THR B N 1
ATOM 3580 C CA . THR B 1 137 ? -0.531 26.641 8.867 1 96.62 137 THR B CA 1
ATOM 3581 C C . THR B 1 137 ? -1.689 26.359 9.82 1 96.62 137 THR B C 1
ATOM 3583 O O . THR B 1 137 ? -1.948 27.125 10.742 1 96.62 137 THR B O 1
ATOM 3586 N N . GLY B 1 138 ? -2.436 25.359 9.5 1 97.12 138 GLY B N 1
ATOM 3587 C CA . GLY B 1 138 ? -3.613 25.047 10.297 1 97.12 138 GLY B CA 1
ATOM 3588 C C . GLY B 1 138 ? -4.82 25.891 9.93 1 97.12 138 GLY B C 1
ATOM 3589 O O . GLY B 1 138 ? -5.91 25.688 10.469 1 97.12 138 GLY B O 1
ATOM 3590 N N . GLN B 1 139 ? -4.648 26.75 9.008 1 95.62 139 GLN B N 1
ATOM 3591 C CA . GLN B 1 139 ? -5.746 27.609 8.578 1 95.62 139 GLN B CA 1
ATOM 3592 C C . GLN B 1 139 ? -6.887 26.797 7.984 1 95.62 139 GLN B C 1
ATOM 3594 O O . GLN B 1 139 ? -6.652 25.781 7.316 1 95.62 139 GLN B O 1
ATOM 3599 N N . ARG B 1 140 ? -8.141 27.328 8.234 1 97.06 140 ARG B N 1
ATOM 3600 C CA . ARG B 1 140 ? -9.328 26.625 7.754 1 97.06 140 ARG B CA 1
ATOM 3601 C C . ARG B 1 140 ? -10.156 27.5 6.828 1 97.06 140 ARG B C 1
ATOM 3603 O O . ARG B 1 140 ? -10.328 28.703 7.086 1 97.06 140 ARG B O 1
ATOM 3610 N N . VAL B 1 141 ? -10.547 26.969 5.762 1 97.88 141 VAL B N 1
ATOM 3611 C CA . VAL B 1 141 ? -11.586 27.547 4.918 1 97.88 141 VAL B CA 1
ATOM 3612 C C . VAL B 1 141 ? -12.953 26.984 5.316 1 97.88 141 VAL B C 1
ATOM 3614 O O . VAL B 1 141 ? -13.094 25.781 5.516 1 97.88 141 VAL B O 1
ATOM 3617 N N . SER B 1 142 ? -13.93 27.828 5.461 1 97.94 142 SER B N 1
ATOM 3618 C CA . SER B 1 142 ? -15.234 27.406 5.953 1 97.94 142 SER B CA 1
ATOM 3619 C C . SER B 1 142 ? -15.906 26.453 4.969 1 97.94 142 SER B C 1
ATOM 3621 O O . SER B 1 142 ? -15.633 26.5 3.768 1 97.94 142 SER B O 1
ATOM 3623 N N . ARG B 1 143 ? -16.734 25.625 5.512 1 98.06 143 ARG B N 1
ATOM 3624 C CA . ARG B 1 143 ? -17.516 24.688 4.711 1 98.06 143 ARG B CA 1
ATOM 3625 C C . ARG B 1 143 ? -18.312 25.438 3.639 1 98.06 143 ARG B C 1
ATOM 3627 O O . ARG B 1 143 ? -18.359 25 2.484 1 98.06 143 ARG B O 1
ATOM 3634 N N . GLU B 1 144 ? -18.922 26.5 3.996 1 97.94 144 GLU B N 1
ATOM 3635 C CA . GLU B 1 144 ? -19.734 27.297 3.082 1 97.94 144 GLU B CA 1
ATOM 3636 C C . GLU B 1 144 ? -18.891 27.812 1.905 1 97.94 144 GLU B C 1
ATOM 3638 O O . GLU B 1 144 ? -19.328 27.719 0.753 1 97.94 144 GLU B O 1
ATOM 3643 N N . ARG B 1 145 ? -17.781 28.312 2.213 1 98.12 145 ARG B N 1
ATOM 3644 C CA . ARG B 1 145 ? -16.906 28.844 1.175 1 98.12 145 ARG B CA 1
ATOM 3645 C C . ARG B 1 145 ? -16.422 27.734 0.256 1 98.12 145 ARG B C 1
ATOM 3647 O O . ARG B 1 145 ? -16.391 27.891 -0.966 1 98.12 145 ARG B O 1
ATOM 3654 N N . LEU B 1 146 ? -16.047 26.609 0.775 1 98.69 146 LEU B N 1
ATOM 3655 C CA . LEU B 1 146 ? -15.594 25.453 -0.012 1 98.69 146 LEU B CA 1
ATOM 3656 C C . LEU B 1 146 ? -16.672 25 -0.98 1 98.69 146 LEU B C 1
ATOM 3658 O O . LEU B 1 146 ? -16.406 24.766 -2.156 1 98.69 146 LEU B O 1
ATOM 3662 N N . LEU B 1 147 ? -17.891 24.891 -0.475 1 98.69 147 LEU B N 1
ATOM 3663 C CA . LEU B 1 147 ? -18.984 24.422 -1.309 1 98.69 147 LEU B CA 1
ATOM 3664 C C . LEU B 1 147 ? -19.328 25.438 -2.389 1 98.69 147 LEU B C 1
ATOM 3666 O O . LEU B 1 147 ? -19.734 25.062 -3.496 1 98.69 147 LEU B O 1
ATOM 3670 N N . ALA B 1 148 ? -19.172 26.703 -2.055 1 98.44 148 ALA B N 1
ATOM 3671 C CA . ALA B 1 148 ? -19.359 27.734 -3.07 1 98.44 148 ALA B CA 1
ATOM 3672 C C . ALA B 1 148 ? -18.297 27.625 -4.16 1 98.44 148 ALA B C 1
ATOM 3674 O O . ALA B 1 148 ? -18.609 27.75 -5.352 1 98.44 148 ALA B O 1
ATOM 3675 N N . TRP B 1 149 ? -17 27.5 -3.754 1 98.69 149 TRP B N 1
ATOM 3676 C CA . TRP B 1 149 ? -15.922 27.297 -4.719 1 98.69 149 TRP B CA 1
ATOM 3677 C C . TRP B 1 149 ? -16.188 26.078 -5.59 1 98.69 149 TRP B C 1
ATOM 3679 O O . TRP B 1 149 ? -16 26.109 -6.809 1 98.69 149 TRP B O 1
ATOM 3689 N N . HIS B 1 150 ? -16.672 24.969 -4.98 1 98.75 150 HIS B N 1
ATOM 3690 C CA . HIS B 1 150 ? -16.984 23.734 -5.703 1 98.75 150 HIS B CA 1
ATOM 3691 C C . HIS B 1 150 ? -18.047 23.984 -6.766 1 98.75 150 HIS B C 1
ATOM 3693 O O . HIS B 1 150 ? -17.906 23.531 -7.906 1 98.75 150 HIS B O 1
ATOM 3699 N N . ALA B 1 151 ? -19.125 24.625 -6.371 1 98.19 151 ALA B N 1
ATOM 3700 C CA . ALA B 1 151 ? -20.219 24.875 -7.293 1 98.19 151 ALA B CA 1
ATOM 3701 C C . ALA B 1 151 ? -19.75 25.625 -8.539 1 98.19 151 ALA B C 1
ATOM 3703 O O . ALA B 1 151 ? -20.156 25.297 -9.656 1 98.19 151 ALA B O 1
ATOM 3704 N N . ARG B 1 152 ? -18.922 26.562 -8.375 1 97.88 152 ARG B N 1
ATOM 3705 C CA . ARG B 1 152 ? -18.391 27.344 -9.484 1 97.88 152 ARG B CA 1
ATOM 3706 C C . ARG B 1 152 ? -17.5 26.5 -10.383 1 97.88 152 ARG B C 1
ATOM 3708 O O . ARG B 1 152 ? -17.562 26.609 -11.609 1 97.88 152 ARG B O 1
ATOM 3715 N N . LEU B 1 153 ? -16.656 25.688 -9.781 1 98.25 153 LEU B N 1
ATOM 3716 C CA . LEU B 1 153 ? -15.789 24.797 -10.539 1 98.25 153 LEU B CA 1
ATOM 3717 C C . LEU B 1 153 ? -16.609 23.75 -11.289 1 98.25 153 LEU B C 1
ATOM 3719 O O . LEU B 1 153 ? -16.375 23.516 -12.484 1 98.25 153 LEU B O 1
ATOM 3723 N N . ALA B 1 154 ? -17.547 23.141 -10.594 1 96.88 154 ALA B N 1
ATOM 3724 C CA . ALA B 1 154 ? -18.328 22.031 -11.125 1 96.88 154 ALA B CA 1
ATOM 3725 C C . ALA B 1 154 ? -19.172 22.469 -12.32 1 96.88 154 ALA B C 1
ATOM 3727 O O . ALA B 1 154 ? -19.438 21.672 -13.227 1 96.88 154 ALA B O 1
ATOM 3728 N N . ALA B 1 155 ? -19.578 23.688 -12.328 1 95.69 155 ALA B N 1
ATOM 3729 C CA . ALA B 1 155 ? -20.375 24.234 -13.414 1 95.69 155 ALA B CA 1
ATOM 3730 C C . ALA B 1 155 ? -19.656 24.094 -14.75 1 95.69 155 ALA B C 1
ATOM 3732 O O . ALA B 1 155 ? -20.297 24.062 -15.805 1 95.69 155 ALA B O 1
ATOM 3733 N N . ARG B 1 156 ? -18.406 23.938 -14.727 1 95 156 ARG B N 1
ATOM 3734 C CA . ARG B 1 156 ? -17.625 23.812 -15.953 1 95 156 ARG B CA 1
ATOM 3735 C C . ARG B 1 156 ? -16.859 22.5 -15.984 1 95 156 ARG B C 1
ATOM 3737 O O . ARG B 1 156 ? -15.836 22.391 -16.672 1 95 156 ARG B O 1
ATOM 3744 N N . GLY B 1 157 ? -17.25 21.594 -15.164 1 96.25 157 GLY B N 1
ATOM 3745 C CA . GLY B 1 157 ? -16.641 20.281 -15.164 1 96.25 157 GLY B CA 1
ATOM 3746 C C . GLY B 1 157 ? -15.359 20.203 -14.367 1 96.25 157 GLY B C 1
ATOM 3747 O O . GLY B 1 157 ? -14.531 19.312 -14.586 1 96.25 157 GLY B O 1
ATOM 3748 N N . GLY B 1 158 ? -15.133 21.219 -13.484 1 98.19 158 GLY B N 1
ATOM 3749 C CA . GLY B 1 158 ? -13.906 21.281 -12.695 1 98.19 158 GLY B CA 1
ATOM 3750 C C . GLY B 1 158 ? -13.977 20.469 -11.422 1 98.19 158 GLY B C 1
ATOM 3751 O O . GLY B 1 158 ? -15.008 19.875 -11.102 1 98.19 158 GLY B O 1
ATOM 3752 N N . TRP B 1 159 ? -12.797 20.328 -10.766 1 98.81 159 TRP B N 1
ATOM 3753 C CA . TRP B 1 159 ? -12.664 19.578 -9.516 1 98.81 159 TRP B CA 1
ATOM 3754 C C . TRP B 1 159 ? -12.305 20.5 -8.359 1 98.81 159 TRP B C 1
ATOM 3756 O O . TRP B 1 159 ? -11.508 21.438 -8.531 1 98.81 159 TRP B O 1
ATOM 3766 N N . LEU B 1 160 ? -12.883 20.344 -7.266 1 98.94 160 LEU B N 1
ATOM 3767 C CA . LEU B 1 160 ? -12.352 20.797 -5.984 1 98.94 160 LEU B CA 1
ATOM 3768 C C . LEU B 1 160 ? -11.805 19.625 -5.18 1 98.94 160 LEU B C 1
ATOM 3770 O O . LEU B 1 160 ? -12.562 18.719 -4.805 1 98.94 160 LEU B O 1
ATOM 3774 N N . LEU B 1 161 ? -10.547 19.562 -4.988 1 98.94 161 LEU B N 1
ATOM 3775 C CA . LEU B 1 161 ? -9.891 18.547 -4.176 1 98.94 161 LEU B CA 1
ATOM 3776 C C . LEU B 1 161 ? -9.547 19.094 -2.795 1 98.94 161 LEU B C 1
ATOM 3778 O O . LEU B 1 161 ? -8.719 20 -2.672 1 98.94 161 LEU B O 1
ATOM 3782 N N . VAL B 1 162 ? -10.133 18.578 -1.783 1 98.94 162 VAL B N 1
ATOM 3783 C CA . VAL B 1 162 ? -9.906 19.016 -0.411 1 98.94 162 VAL B CA 1
ATOM 3784 C C . VAL B 1 162 ? -9.242 17.906 0.392 1 98.94 162 VAL B C 1
ATOM 3786 O O . VAL B 1 162 ? -9.859 16.875 0.662 1 98.94 162 VAL B O 1
ATOM 3789 N N . ASP B 1 163 ? -8.039 18.094 0.739 1 98.88 163 ASP B N 1
ATOM 3790 C CA . ASP B 1 163 ? -7.344 17.172 1.631 1 98.88 163 ASP B CA 1
ATOM 3791 C C . ASP B 1 163 ? -7.652 17.484 3.094 1 98.88 163 ASP B C 1
ATOM 3793 O O . ASP B 1 163 ? -7.152 18.469 3.643 1 98.88 163 ASP B O 1
ATOM 3797 N N . GLU B 1 164 ? -8.383 16.625 3.697 1 98.81 164 GLU B N 1
ATOM 3798 C CA . GLU B 1 164 ? -8.82 16.797 5.078 1 98.81 164 GLU B CA 1
ATOM 3799 C C . GLU B 1 164 ? -8.078 15.859 6.02 1 98.81 164 GLU B C 1
ATOM 3801 O O . GLU B 1 164 ? -8.688 15.266 6.918 1 98.81 164 GLU B O 1
ATOM 3806 N N . ALA B 1 165 ? -6.812 15.75 5.855 1 98.25 165 ALA B N 1
ATOM 3807 C CA . ALA B 1 165 ? -5.977 14.844 6.648 1 98.25 165 ALA B CA 1
ATOM 3808 C C . ALA B 1 165 ? -6.082 15.172 8.133 1 98.25 165 ALA B C 1
ATOM 3810 O O . ALA B 1 165 ? -5.961 14.281 8.984 1 98.25 165 ALA B O 1
ATOM 3811 N N . PHE B 1 166 ? -6.387 16.438 8.5 1 98.31 166 PHE B N 1
ATOM 3812 C CA . PHE B 1 166 ? -6.371 16.859 9.891 1 98.31 166 PHE B CA 1
ATOM 3813 C C . PHE B 1 166 ? -7.777 17.188 10.375 1 98.31 166 PHE B C 1
ATOM 3815 O O . PHE B 1 166 ? -7.945 17.875 11.383 1 98.31 166 PHE B O 1
ATOM 3822 N N . MET B 1 167 ? -8.805 16.672 9.734 1 98.5 167 MET B N 1
ATOM 3823 C CA . MET B 1 167 ? -10.172 17.141 9.961 1 98.5 167 MET B CA 1
ATOM 3824 C C . MET B 1 167 ? -10.852 16.312 11.055 1 98.5 167 MET B C 1
ATOM 3826 O O . MET B 1 167 ? -11.914 16.703 11.555 1 98.5 167 MET B O 1
ATOM 3830 N N . ASP B 1 168 ? -10.32 15.156 11.461 1 98.44 168 ASP B N 1
ATOM 3831 C CA . ASP B 1 168 ? -10.992 14.234 12.367 1 98.44 168 ASP B CA 1
ATOM 3832 C C . ASP B 1 168 ? -11.242 14.891 13.727 1 98.44 168 ASP B C 1
ATOM 3834 O O . ASP B 1 168 ? -12.188 14.531 14.438 1 98.44 168 ASP B O 1
ATOM 3838 N N . ASN B 1 169 ? -10.469 15.875 14.055 1 97.94 169 ASN B N 1
ATOM 3839 C CA . ASN B 1 169 ? -10.641 16.562 15.336 1 97.94 169 ASN B CA 1
ATOM 3840 C C . ASN B 1 169 ? -11.812 17.531 15.289 1 97.94 169 ASN B C 1
ATOM 3842 O O . ASN B 1 169 ? -12.32 17.938 16.344 1 97.94 169 ASN B O 1
ATOM 3846 N N . THR B 1 170 ? -12.18 17.969 14.078 1 96.56 170 THR B N 1
ATOM 3847 C CA . THR B 1 170 ? -13.266 18.922 13.891 1 96.56 170 THR B CA 1
ATOM 3848 C C . THR B 1 170 ? -14.195 18.469 12.766 1 96.56 170 THR B C 1
ATOM 3850 O O . THR B 1 170 ? -14.375 19.188 11.773 1 96.56 170 THR B O 1
ATOM 3853 N N . PRO B 1 171 ? -14.867 17.344 12.945 1 95.94 171 PRO B N 1
ATOM 3854 C CA . PRO B 1 171 ? -15.602 16.719 11.844 1 95.94 171 PRO B CA 1
ATOM 3855 C C . PRO B 1 171 ? -16.75 17.578 11.328 1 95.94 171 PRO B C 1
ATOM 3857 O O . PRO B 1 171 ? -17.172 17.438 10.18 1 95.94 171 PRO B O 1
ATOM 3860 N N . ALA B 1 172 ? -17.266 18.531 12.141 1 95.31 172 ALA B N 1
ATOM 3861 C CA . ALA B 1 172 ? -18.391 19.375 11.742 1 95.31 172 ALA B CA 1
ATOM 3862 C C . ALA B 1 172 ? -17.984 20.312 10.594 1 95.31 172 ALA B C 1
ATOM 3864 O O . ALA B 1 172 ? -18.844 20.812 9.867 1 95.31 172 ALA B O 1
ATOM 3865 N N . ASP B 1 173 ? -16.734 20.516 10.398 1 97.38 173 ASP B N 1
ATOM 3866 C CA . ASP B 1 173 ? -16.234 21.453 9.383 1 97.38 173 ASP B CA 1
ATOM 3867 C C . ASP B 1 173 ? -15.961 20.734 8.062 1 97.38 173 ASP B C 1
ATOM 3869 O O . ASP B 1 173 ? -15.633 21.359 7.062 1 97.38 173 ASP B O 1
ATOM 3873 N N . SER B 1 174 ? -16.125 19.438 8.023 1 98.56 174 SER B N 1
ATOM 3874 C CA . SER B 1 174 ? -15.797 18.625 6.848 1 98.56 174 SER B CA 1
ATOM 3875 C C . SER B 1 174 ? -16.859 18.781 5.762 1 98.56 174 SER B C 1
ATOM 3877 O O . SER B 1 174 ? -18.016 19.047 6.055 1 98.56 174 SER B O 1
ATOM 3879 N N . VAL B 1 175 ? -16.422 18.641 4.539 1 98.81 175 VAL B N 1
ATOM 3880 C CA . VAL B 1 175 ? -17.375 18.641 3.424 1 98.81 175 VAL B CA 1
ATOM 3881 C C . VAL B 1 175 ? -17.484 17.219 2.865 1 98.81 175 VAL B C 1
ATOM 3883 O O . VAL B 1 175 ? -18.016 17.016 1.767 1 98.81 175 VAL B O 1
ATOM 3886 N N . VAL B 1 176 ? -17.062 16.203 3.592 1 98.81 176 VAL B N 1
ATOM 3887 C CA . VAL B 1 176 ? -16.984 14.828 3.107 1 98.81 176 VAL B CA 1
ATOM 3888 C C . VAL B 1 176 ? -18.391 14.281 2.859 1 98.81 176 VAL B C 1
ATOM 3890 O O . VAL B 1 176 ? -18.594 13.445 1.975 1 98.81 176 VAL B O 1
ATOM 3893 N N . ASP B 1 177 ? -19.359 14.766 3.586 1 98.31 177 ASP B N 1
ATOM 3894 C CA . ASP B 1 177 ? -20.734 14.32 3.438 1 98.31 177 ASP B CA 1
ATOM 3895 C C . ASP B 1 177 ? -21.312 14.773 2.102 1 98.31 177 ASP B C 1
ATOM 3897 O O . ASP B 1 177 ? -22.359 14.273 1.671 1 98.31 177 ASP B O 1
ATOM 3901 N N . CYS B 1 178 ? -20.656 15.703 1.39 1 98.5 178 CYS B N 1
ATOM 3902 C CA . CYS B 1 178 ? -21.125 16.234 0.114 1 98.5 178 CYS B CA 1
ATOM 3903 C C . CYS B 1 178 ? -20.297 15.672 -1.043 1 98.5 178 CYS B C 1
ATOM 3905 O O . CYS B 1 178 ? -20.5 16.062 -2.195 1 98.5 178 CYS B O 1
ATOM 3907 N N . ALA B 1 179 ? -19.438 14.727 -0.736 1 98.5 179 ALA B N 1
ATOM 3908 C CA . ALA B 1 179 ? -18.406 14.32 -1.69 1 98.5 179 ALA B CA 1
ATOM 3909 C C . ALA B 1 179 ? -19.016 13.539 -2.852 1 98.5 179 ALA B C 1
ATOM 3911 O O . ALA B 1 179 ? -18.359 13.328 -3.875 1 98.5 179 ALA B O 1
ATOM 3912 N N . GLU B 1 180 ? -20.25 13.117 -2.766 1 97.5 180 GLU B N 1
ATOM 3913 C CA . GLU B 1 180 ? -20.906 12.43 -3.871 1 97.5 180 GLU B CA 1
ATOM 3914 C C . GLU B 1 180 ? -21.172 13.375 -5.035 1 97.5 180 GLU B C 1
ATOM 3916 O O . GLU B 1 180 ? -21.453 12.93 -6.152 1 97.5 180 GLU B O 1
ATOM 3921 N N . ARG B 1 181 ? -21.156 14.734 -4.75 1 97.81 181 ARG B N 1
ATOM 3922 C CA . ARG B 1 181 ? -21.359 15.734 -5.801 1 97.81 181 ARG B CA 1
ATOM 3923 C C . ARG B 1 181 ? -20.234 15.672 -6.836 1 97.81 181 ARG B C 1
ATOM 3925 O O . ARG B 1 181 ? -19.062 15.586 -6.48 1 97.81 181 ARG B O 1
ATOM 3932 N N . PRO B 1 182 ? -20.641 15.703 -8.094 1 97.88 182 PRO B N 1
ATOM 3933 C CA . PRO B 1 182 ? -19.609 15.641 -9.133 1 97.88 182 PRO B CA 1
ATOM 3934 C C . PRO B 1 182 ? -18.547 16.719 -8.977 1 97.88 182 PRO B C 1
ATOM 3936 O O . PRO B 1 182 ? -18.875 17.891 -8.75 1 97.88 182 PRO B O 1
ATOM 3939 N N . GLY B 1 183 ? -17.344 16.312 -9 1 98.31 183 GLY B N 1
ATOM 3940 C CA . GLY B 1 183 ? -16.234 17.25 -8.992 1 98.31 183 GLY B CA 1
ATOM 3941 C C . GLY B 1 183 ? -15.703 17.547 -7.598 1 98.31 183 GLY B C 1
ATOM 3942 O O . GLY B 1 183 ? -14.672 18.203 -7.445 1 98.31 183 GLY B O 1
ATOM 3943 N N . LEU B 1 184 ? -16.391 17.109 -6.57 1 98.88 184 LEU B N 1
ATOM 3944 C CA . LEU B 1 184 ? -15.867 17.266 -5.215 1 98.88 184 LEU B CA 1
ATOM 3945 C C . LEU B 1 184 ? -15.133 16.016 -4.766 1 98.88 184 LEU B C 1
ATOM 3947 O O . LEU B 1 184 ? -15.703 14.922 -4.754 1 98.88 184 LEU B O 1
ATOM 3951 N N . ILE B 1 185 ? -13.891 16.125 -4.469 1 98.94 185 ILE B N 1
ATOM 3952 C CA . ILE B 1 185 ? -13.047 15.023 -4.008 1 98.94 185 ILE B CA 1
ATOM 3953 C C . ILE B 1 185 ? -12.477 15.352 -2.627 1 98.94 185 ILE B C 1
ATOM 3955 O O . ILE B 1 185 ? -11.844 16.391 -2.441 1 98.94 185 ILE B O 1
ATOM 3959 N N . VAL B 1 186 ? -12.719 14.508 -1.635 1 98.94 186 VAL B N 1
ATOM 3960 C CA . VAL B 1 186 ? -12.258 14.727 -0.268 1 98.94 186 VAL B CA 1
ATOM 3961 C C . VAL B 1 186 ? -11.344 13.586 0.156 1 98.94 186 VAL B C 1
ATOM 3963 O O . VAL B 1 186 ? -11.703 12.414 0.033 1 98.94 186 VAL B O 1
ATOM 3966 N N . LEU B 1 187 ? -10.18 13.898 0.576 1 98.88 187 LEU B N 1
ATOM 3967 C CA . LEU B 1 187 ? -9.234 12.922 1.106 1 98.88 187 LEU B CA 1
ATOM 3968 C C . LEU B 1 187 ? -9.258 12.922 2.631 1 98.88 187 LEU B C 1
ATOM 3970 O O . LEU B 1 187 ? -9.359 13.977 3.258 1 98.88 187 LEU B O 1
ATOM 3974 N N . ARG B 1 188 ? -9.18 11.789 3.201 1 98.69 188 ARG B N 1
ATOM 3975 C CA . ARG B 1 188 ? -9.047 11.594 4.645 1 98.69 188 ARG B CA 1
ATOM 3976 C C . ARG B 1 188 ? -7.844 10.727 4.977 1 98.69 188 ARG B C 1
ATOM 3978 O O . ARG B 1 188 ? -7.594 9.719 4.309 1 98.69 188 ARG B O 1
ATOM 3985 N N . SER B 1 189 ? -7.098 11.109 5.961 1 97.81 189 SER B N 1
ATOM 3986 C CA . SER B 1 189 ? -5.965 10.344 6.469 1 97.81 189 SER B CA 1
ATOM 3987 C C . SER B 1 189 ? -6.309 9.656 7.781 1 97.81 189 SER B C 1
ATOM 3989 O O . SER B 1 189 ? -6.711 10.305 8.75 1 97.81 189 SER B O 1
ATOM 3991 N N . PHE B 1 190 ? -6.156 8.406 7.844 1 98.5 190 PHE B N 1
ATOM 3992 C CA . PHE B 1 190 ? -6.461 7.613 9.031 1 98.5 190 PHE B CA 1
ATOM 3993 C C . PHE B 1 190 ? -5.379 7.785 10.094 1 98.5 190 PHE B C 1
ATOM 3995 O O . PHE B 1 190 ? -5.684 7.895 11.281 1 98.5 190 PHE B O 1
ATOM 4002 N N . GLY B 1 191 ? -4.211 7.945 9.727 1 98 191 GLY B N 1
ATOM 4003 C CA . GLY B 1 191 ? -3.055 7.816 10.602 1 98 191 GLY B CA 1
ATOM 4004 C C . GLY B 1 191 ? -2.869 9 11.523 1 98 191 GLY B C 1
ATOM 4005 O O . GLY B 1 191 ? -2.205 8.891 12.562 1 98 191 GLY B O 1
ATOM 4006 N N . LYS B 1 192 ? -3.469 10.219 11.172 1 98.31 192 LYS B N 1
ATOM 4007 C CA . LYS B 1 192 ? -3.217 11.445 11.93 1 98.31 192 LYS B CA 1
ATOM 4008 C C . LYS B 1 192 ? -3.959 11.43 13.258 1 98.31 192 LYS B C 1
ATOM 4010 O O . LYS B 1 192 ? -3.344 11.289 14.32 1 98.31 192 LYS B O 1
ATOM 4015 N N . PHE B 1 193 ? -5.238 11.398 13.242 1 98.75 193 PHE B N 1
ATOM 4016 C CA . PHE B 1 193 ? -6.102 11.477 14.414 1 98.75 193 PHE B CA 1
ATOM 4017 C C . PHE B 1 193 ? -6 10.211 15.25 1 98.75 193 PHE B C 1
ATOM 4019 O O . PHE B 1 193 ? -5.93 10.273 16.484 1 98.75 193 PHE B O 1
ATOM 4026 N N . PHE B 1 194 ? -5.887 9.055 14.594 1 98.88 194 PHE B N 1
ATOM 4027 C CA . PHE B 1 194 ? -5.914 7.773 15.289 1 98.88 194 PHE B CA 1
ATOM 4028 C C . PHE B 1 194 ? -4.527 7.402 15.789 1 98.88 194 PHE B C 1
ATOM 4030 O O . PHE B 1 194 ? -4.371 6.434 16.531 1 98.88 194 PHE B O 1
ATOM 4037 N N . GLY B 1 195 ? -3.504 8.172 15.406 1 98.62 195 GLY B N 1
ATOM 4038 C CA . GLY B 1 195 ? -2.143 7.91 15.852 1 98.62 195 GLY B CA 1
ATOM 4039 C C . GLY B 1 195 ? -1.577 6.617 15.297 1 98.62 195 GLY B C 1
ATOM 4040 O O . GLY B 1 195 ? -0.859 5.898 15.992 1 98.62 195 GLY B O 1
ATOM 4041 N N . LEU B 1 196 ? -1.984 6.293 14.148 1 98.62 196 LEU B N 1
ATOM 4042 C CA . LEU B 1 196 ? -1.619 5.023 13.531 1 98.62 196 LEU B CA 1
ATOM 4043 C C . LEU B 1 196 ? -1.104 5.234 12.109 1 98.62 196 LEU B C 1
ATOM 4045 O O . LEU B 1 196 ? -1.582 4.598 11.172 1 98.62 196 LEU B O 1
ATOM 4049 N N . ALA B 1 197 ? -0.111 6.121 11.984 1 98.06 197 ALA B N 1
ATOM 4050 C CA . ALA B 1 197 ? 0.403 6.496 10.672 1 98.06 197 ALA B CA 1
ATOM 4051 C C . ALA B 1 197 ? 1.111 5.32 10 1 98.06 197 ALA B C 1
ATOM 4053 O O . ALA B 1 197 ? 1.207 5.262 8.773 1 98.06 197 ALA B O 1
ATOM 4054 N N . GLY B 1 198 ? 1.562 4.344 10.781 1 98.12 198 GLY B N 1
ATOM 4055 C CA . GLY B 1 198 ? 2.322 3.223 10.258 1 98.12 198 GLY B CA 1
ATOM 4056 C C . GLY B 1 198 ? 1.473 2.246 9.461 1 98.12 198 GLY B C 1
ATOM 4057 O O . GLY B 1 198 ? 2.002 1.422 8.711 1 98.12 198 GLY B O 1
ATOM 4058 N N . VAL B 1 199 ? 0.146 2.297 9.594 1 98.25 199 VAL B N 1
ATOM 4059 C CA . VAL B 1 199 ? -0.724 1.311 8.961 1 98.25 199 VAL B CA 1
ATOM 4060 C C . VAL B 1 199 ? -0.947 1.683 7.496 1 98.25 199 VAL B C 1
ATOM 4062 O O . VAL B 1 199 ? -1.405 0.857 6.699 1 98.25 199 VAL B O 1
ATOM 4065 N N . ARG B 1 200 ? -0.657 2.979 7.133 1 98.12 200 ARG B N 1
ATOM 4066 C CA . ARG B 1 200 ? -0.74 3.488 5.766 1 98.12 200 ARG B CA 1
ATOM 4067 C C . ARG B 1 200 ? -2.139 3.289 5.195 1 98.12 200 ARG B C 1
ATOM 4069 O O . ARG B 1 200 ? -2.311 2.602 4.184 1 98.12 200 ARG B O 1
ATOM 4076 N N . LEU B 1 201 ? -3.074 3.947 5.801 1 98.75 201 LEU B N 1
ATOM 4077 C CA . LEU B 1 201 ? -4.469 3.891 5.371 1 98.75 201 LEU B CA 1
ATOM 4078 C C . LEU B 1 201 ? -5.035 5.293 5.172 1 98.75 201 LEU B C 1
ATOM 4080 O O . LEU B 1 201 ? -4.738 6.203 5.949 1 98.75 201 LEU B O 1
ATOM 4084 N N . GLY B 1 202 ? -5.738 5.492 4.152 1 98.62 202 GLY B N 1
ATOM 4085 C CA . GLY B 1 202 ? -6.535 6.676 3.877 1 98.62 202 GLY B CA 1
ATOM 4086 C C . GLY B 1 202 ? -7.828 6.367 3.146 1 98.62 202 GLY B C 1
ATOM 4087 O O . GLY B 1 202 ? -8.133 5.203 2.881 1 98.62 202 GLY B O 1
ATOM 4088 N N . PHE B 1 203 ? -8.586 7.387 2.875 1 98.88 203 PHE B N 1
ATOM 4089 C CA . PHE B 1 203 ? -9.852 7.242 2.168 1 98.88 203 PHE B CA 1
ATOM 4090 C C . PHE B 1 203 ? -10.062 8.391 1.188 1 98.88 203 PHE B C 1
ATOM 4092 O O . PHE B 1 203 ? -9.602 9.508 1.426 1 98.88 203 PHE B O 1
ATOM 4099 N N . VAL B 1 204 ? -10.703 8.07 0.128 1 98.94 204 VAL B N 1
ATOM 4100 C CA . VAL B 1 204 ? -11.156 9.062 -0.844 1 98.94 204 VAL B CA 1
ATOM 4101 C C . VAL B 1 204 ? -12.68 9.031 -0.955 1 98.94 204 VAL B C 1
ATOM 4103 O O . VAL B 1 204 ? -13.266 7.969 -1.197 1 98.94 204 VAL B O 1
ATOM 4106 N N . ALA B 1 205 ? -13.305 10.102 -0.677 1 98.88 205 ALA B N 1
ATOM 4107 C CA . ALA B 1 205 ? -14.734 10.266 -0.937 1 98.88 205 ALA B CA 1
ATOM 4108 C C . ALA B 1 205 ? -14.969 11.117 -2.18 1 98.88 205 ALA B C 1
ATOM 4110 O O . ALA B 1 205 ? -14.383 12.188 -2.328 1 98.88 205 ALA B O 1
ATOM 4111 N N . ALA B 1 206 ? -15.766 10.719 -3.068 1 98.81 206 ALA B N 1
ATOM 4112 C CA . ALA B 1 206 ? -16.078 11.359 -4.344 1 98.81 206 ALA B CA 1
ATOM 4113 C C . ALA B 1 206 ? -17.266 10.695 -5.02 1 98.81 206 ALA B C 1
ATOM 4115 O O . ALA B 1 206 ? -17.891 9.781 -4.453 1 98.81 206 ALA B O 1
ATOM 4116 N N . GLU B 1 207 ? -17.609 11.227 -6.164 1 98.38 207 GLU B N 1
ATOM 4117 C CA . GLU B 1 207 ? -18.641 10.57 -6.957 1 98.38 207 GLU B CA 1
ATOM 4118 C C . GLU B 1 207 ? -18.219 9.172 -7.383 1 98.38 207 GLU B C 1
ATOM 4120 O O . GLU B 1 207 ? -17.016 8.922 -7.59 1 98.38 207 GLU B O 1
ATOM 4125 N N . HIS B 1 208 ? -19.156 8.289 -7.586 1 97.81 208 HIS B N 1
ATOM 4126 C CA . HIS B 1 208 ? -18.938 6.863 -7.785 1 97.81 208 HIS B CA 1
ATOM 4127 C C . HIS B 1 208 ? -18.078 6.605 -9.016 1 97.81 208 HIS B C 1
ATOM 4129 O O . HIS B 1 208 ? -17.156 5.781 -8.977 1 97.81 208 HIS B O 1
ATOM 4135 N N . SER B 1 209 ? -18.375 7.23 -10.094 1 97.94 209 SER B N 1
ATOM 4136 C CA . SER B 1 209 ? -17.656 7.008 -11.344 1 97.94 209 SER B CA 1
ATOM 4137 C C . SER B 1 209 ? -16.172 7.316 -11.195 1 97.94 209 SER B C 1
ATOM 4139 O O . SER B 1 209 ? -15.32 6.602 -11.734 1 97.94 209 SER B O 1
ATOM 4141 N N . LEU B 1 210 ? -15.82 8.391 -10.5 1 98.31 210 LEU B N 1
ATOM 4142 C CA . LEU B 1 210 ? -14.422 8.75 -10.273 1 98.31 210 LEU B CA 1
ATOM 4143 C C . LEU B 1 210 ? -13.734 7.711 -9.391 1 98.31 210 LEU B C 1
ATOM 4145 O O . LEU B 1 210 ? -12.586 7.344 -9.641 1 98.31 210 LEU B O 1
ATOM 4149 N N . LEU B 1 211 ? -14.438 7.238 -8.344 1 98.62 211 LEU B N 1
ATOM 4150 C CA . LEU B 1 211 ? -13.867 6.242 -7.445 1 98.62 211 LEU B CA 1
ATOM 4151 C C . LEU B 1 211 ? -13.562 4.945 -8.188 1 98.62 211 LEU B C 1
ATOM 4153 O O . LEU B 1 211 ? -12.562 4.289 -7.91 1 98.62 211 LEU B O 1
ATOM 4157 N N . LEU B 1 212 ? -14.445 4.566 -9.086 1 97.94 212 LEU B N 1
ATOM 4158 C CA . LEU B 1 212 ? -14.211 3.369 -9.891 1 97.94 212 LEU B CA 1
ATOM 4159 C C . LEU B 1 212 ? -12.945 3.514 -10.734 1 97.94 212 LEU B C 1
ATOM 4161 O O . LEU B 1 212 ? -12.141 2.586 -10.805 1 97.94 212 LEU B O 1
ATOM 4165 N N . ARG B 1 213 ? -12.805 4.66 -11.344 1 98 213 ARG B N 1
ATOM 4166 C CA . ARG B 1 213 ? -11.625 4.906 -12.164 1 98 213 ARG B CA 1
ATOM 4167 C C . ARG B 1 213 ? -10.359 4.93 -11.305 1 98 213 ARG B C 1
ATOM 4169 O O . ARG B 1 213 ? -9.312 4.449 -11.727 1 98 213 ARG B O 1
ATOM 4176 N N . LEU B 1 214 ? -10.492 5.551 -10.156 1 98.5 214 LEU B N 1
ATOM 4177 C CA . LEU B 1 214 ? -9.359 5.586 -9.234 1 98.5 214 LEU B CA 1
ATOM 4178 C C . LEU B 1 214 ? -8.977 4.176 -8.797 1 98.5 214 LEU B C 1
ATOM 4180 O O . LEU B 1 214 ? -7.789 3.836 -8.766 1 98.5 214 LEU B O 1
ATOM 4184 N N . ALA B 1 215 ? -9.953 3.363 -8.422 1 97.56 215 ALA B N 1
ATOM 4185 C CA . ALA B 1 215 ? -9.711 1.98 -8.016 1 97.56 215 ALA B CA 1
ATOM 4186 C C . ALA B 1 215 ? -9.016 1.194 -9.117 1 97.56 215 ALA B C 1
ATOM 4188 O O . ALA B 1 215 ? -8.086 0.424 -8.844 1 97.56 215 ALA B O 1
ATOM 4189 N N . GLU B 1 216 ? -9.492 1.374 -10.312 1 95.75 216 GLU B N 1
ATOM 4190 C CA . GLU B 1 216 ? -8.891 0.7 -11.453 1 95.75 216 GLU B CA 1
ATOM 4191 C C . GLU B 1 216 ? -7.43 1.105 -11.633 1 95.75 216 GLU B C 1
ATOM 4193 O O . GLU B 1 216 ? -6.574 0.263 -11.914 1 95.75 216 GLU B O 1
ATOM 4198 N N . LEU B 1 217 ? -7.18 2.373 -11.477 1 96.38 217 LEU B N 1
ATOM 4199 C CA . LEU B 1 217 ? -5.824 2.893 -11.633 1 96.38 217 LEU B CA 1
ATOM 4200 C C . LEU B 1 217 ? -4.91 2.354 -10.539 1 96.38 217 LEU B C 1
ATOM 4202 O O . LEU B 1 217 ? -3.764 1.982 -10.805 1 96.38 217 LEU B O 1
ATOM 4206 N N . LEU B 1 218 ? -5.383 2.318 -9.297 1 96.62 218 LEU B N 1
ATOM 4207 C CA . LEU B 1 218 ? -4.578 1.903 -8.156 1 96.62 218 LEU B CA 1
ATOM 4208 C C . LEU B 1 218 ? -4.336 0.398 -8.18 1 96.62 218 LEU B C 1
ATOM 4210 O O . LEU B 1 218 ? -3.326 -0.081 -7.656 1 96.62 218 LEU B O 1
ATOM 4214 N N . GLY B 1 219 ? -5.297 -0.37 -8.758 1 94 219 GLY B N 1
ATOM 4215 C CA . GLY B 1 219 ? -5.141 -1.813 -8.828 1 94 219 GLY B CA 1
ATOM 4216 C C . GLY B 1 219 ? -5.637 -2.529 -7.59 1 94 219 GLY B C 1
ATOM 4217 O O . GLY B 1 219 ? -6.18 -1.9 -6.68 1 94 219 GLY B O 1
ATOM 4218 N N . PRO B 1 220 ? -5.418 -3.828 -7.551 1 93.25 220 PRO B N 1
ATOM 4219 C CA . PRO B 1 220 ? -5.984 -4.648 -6.477 1 93.25 220 PRO B CA 1
ATOM 4220 C C . PRO B 1 220 ? -5.129 -4.637 -5.211 1 93.25 220 PRO B C 1
ATOM 4222 O O . PRO B 1 220 ? -3.92 -4.398 -5.285 1 93.25 220 PRO B O 1
ATOM 4225 N N . TRP B 1 221 ? -5.75 -4.879 -4.027 1 95.19 221 TRP B N 1
ATOM 4226 C CA . TRP B 1 221 ? -5.145 -5.188 -2.734 1 95.19 221 TRP B CA 1
ATOM 4227 C C . TRP B 1 221 ? -4.293 -4.02 -2.244 1 95.19 221 TRP B C 1
ATOM 4229 O O . TRP B 1 221 ? -3.168 -4.219 -1.773 1 95.19 221 TRP B O 1
ATOM 4239 N N . THR B 1 222 ? -4.832 -2.863 -2.377 1 94.44 222 THR B N 1
ATOM 4240 C CA . THR B 1 222 ? -4.062 -1.682 -2.004 1 94.44 222 THR B CA 1
ATOM 4241 C C . THR B 1 222 ? -3.912 -1.591 -0.487 1 94.44 222 THR B C 1
ATOM 4243 O O . THR B 1 222 ? -2.912 -1.072 0.013 1 94.44 222 THR B O 1
ATOM 4246 N N . VAL B 1 223 ? -4.883 -2.043 0.258 1 97.75 223 VAL B N 1
ATOM 4247 C CA . VAL B 1 223 ? -4.852 -1.998 1.716 1 97.75 223 VAL B CA 1
ATOM 4248 C C . VAL B 1 223 ? -4.715 -3.412 2.273 1 97.75 223 VAL B C 1
ATOM 4250 O O . VAL B 1 223 ? -5.52 -4.293 1.961 1 97.75 223 VAL B O 1
ATOM 4253 N N . ASN B 1 224 ? -3.744 -3.615 3.113 1 98 224 ASN B N 1
ATOM 4254 C CA . ASN B 1 224 ? -3.461 -4.973 3.57 1 98 224 ASN B CA 1
ATOM 4255 C C . ASN B 1 224 ? -4.473 -5.434 4.617 1 98 224 ASN B C 1
ATOM 4257 O O . ASN B 1 224 ? -5.242 -4.625 5.141 1 98 224 ASN B O 1
ATOM 4261 N N . GLY B 1 225 ? -4.504 -6.699 4.863 1 98.38 225 GLY B N 1
ATOM 4262 C CA . GLY B 1 225 ? -5.5 -7.34 5.707 1 98.38 225 GLY B CA 1
ATOM 4263 C C . GLY B 1 225 ? -5.484 -6.836 7.141 1 98.38 225 GLY B C 1
ATOM 4264 O O . GLY B 1 225 ? -6.508 -6.387 7.66 1 98.38 225 GLY B O 1
ATOM 4265 N N . PRO B 1 226 ? -4.316 -6.863 7.812 1 98.69 226 PRO B N 1
ATOM 4266 C CA . PRO B 1 226 ? -4.258 -6.414 9.203 1 98.69 226 PRO B CA 1
ATOM 4267 C C . PRO B 1 226 ? -4.738 -4.973 9.383 1 98.69 226 PRO B C 1
ATOM 4269 O O . PRO B 1 226 ? -5.426 -4.66 10.352 1 98.69 226 PRO B O 1
ATOM 4272 N N . THR B 1 227 ? -4.383 -4.121 8.445 1 98.69 227 THR B N 1
ATOM 4273 C CA . THR B 1 227 ? -4.816 -2.729 8.484 1 98.69 227 THR B CA 1
ATOM 4274 C C . THR B 1 227 ? -6.34 -2.635 8.406 1 98.69 227 THR B C 1
ATOM 4276 O O . THR B 1 227 ? -6.957 -1.844 9.117 1 98.69 227 THR B O 1
ATOM 4279 N N . ARG B 1 228 ? -6.926 -3.43 7.539 1 98.69 228 ARG B N 1
ATOM 4280 C CA . ARG B 1 228 ? -8.375 -3.412 7.371 1 98.69 228 ARG B CA 1
ATOM 4281 C C . ARG B 1 228 ? -9.078 -3.807 8.664 1 98.69 228 ARG B C 1
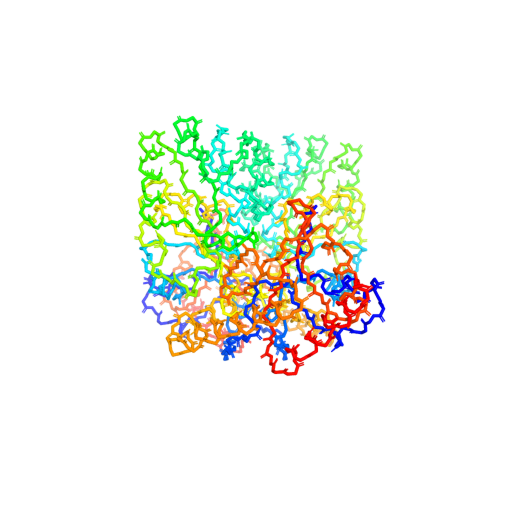ATOM 4283 O O . ARG B 1 228 ? -10.078 -3.191 9.047 1 98.69 228 ARG B O 1
ATOM 4290 N N . VAL B 1 229 ? -8.531 -4.793 9.406 1 98.5 229 VAL B N 1
ATOM 4291 C CA . VAL B 1 229 ? -9.102 -5.246 10.672 1 98.5 229 VAL B CA 1
ATOM 4292 C C . VAL B 1 229 ? -8.961 -4.152 11.727 1 98.5 229 VAL B C 1
ATOM 4294 O O . VAL B 1 229 ? -9.93 -3.785 12.391 1 98.5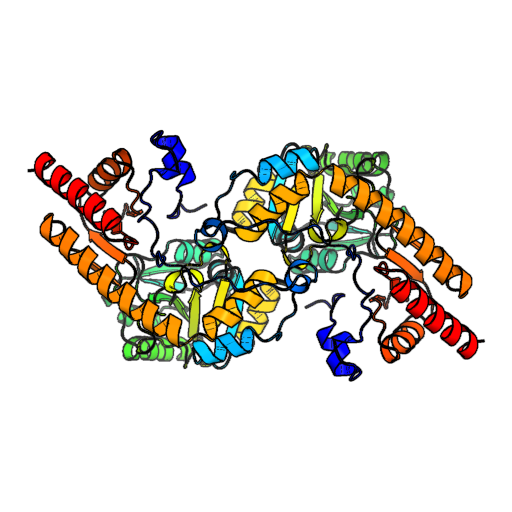 229 VAL B O 1
ATOM 4297 N N . LEU B 1 230 ? -7.781 -3.629 11.844 1 98.62 230 LEU B N 1
ATOM 4298 C CA . LEU B 1 230 ? -7.488 -2.602 12.836 1 98.62 230 LEU B CA 1
ATOM 4299 C C . LEU B 1 230 ? -8.352 -1.364 12.609 1 98.62 230 LEU B C 1
ATOM 4301 O O . LEU B 1 230 ? -8.891 -0.796 13.555 1 98.62 230 LEU B O 1
ATOM 4305 N N . ALA B 1 231 ? -8.477 -0.962 11.391 1 98.75 231 ALA B N 1
ATOM 4306 C CA . ALA B 1 231 ? -9.211 0.254 11.055 1 98.75 231 ALA B CA 1
ATOM 4307 C C . ALA B 1 231 ? -10.695 0.115 11.391 1 98.75 231 ALA B C 1
ATOM 4309 O O . ALA B 1 231 ? -11.328 1.069 11.852 1 98.75 231 ALA B O 1
ATOM 4310 N N . GLN B 1 232 ? -11.266 -1.078 11.125 1 98.62 232 GLN B N 1
ATOM 4311 C CA . GLN B 1 232 ? -12.664 -1.303 11.461 1 98.62 232 GLN B CA 1
ATOM 4312 C C . GLN B 1 232 ? -12.914 -1.068 12.953 1 98.62 232 GLN B C 1
ATOM 4314 O O . GLN B 1 232 ? -13.883 -0.408 13.328 1 98.62 232 GLN B O 1
ATOM 4319 N N . ALA B 1 233 ? -12.023 -1.566 13.766 1 98.62 233 ALA B N 1
ATOM 4320 C CA . ALA B 1 233 ? -12.148 -1.415 15.211 1 98.62 233 ALA B CA 1
ATOM 4321 C C . ALA B 1 233 ? -12.023 0.05 15.625 1 98.62 233 ALA B C 1
ATOM 4323 O O . ALA B 1 233 ? -12.82 0.543 16.422 1 98.62 233 ALA B O 1
ATOM 4324 N N . SER B 1 234 ? -11.07 0.769 15.086 1 98.75 234 SER B N 1
ATOM 4325 C CA . SER B 1 234 ? -10.828 2.168 15.422 1 98.75 234 SER B CA 1
ATOM 4326 C C . SER B 1 234 ? -11.984 3.051 14.969 1 98.75 234 SER B C 1
ATOM 4328 O O . SER B 1 234 ? -12.414 3.947 15.703 1 98.75 234 SER B O 1
ATOM 4330 N N . LEU B 1 235 ? -12.516 2.764 13.773 1 98.75 235 LEU B N 1
ATOM 4331 C CA . LEU B 1 235 ? -13.555 3.59 13.172 1 98.75 235 LEU B CA 1
ATOM 4332 C C . LEU B 1 235 ? -14.891 3.391 13.875 1 98.75 235 LEU B C 1
ATOM 4334 O O . LEU B 1 235 ? -15.797 4.219 13.742 1 98.75 235 LEU B O 1
ATOM 4338 N N . SER B 1 236 ? -15.023 2.334 14.633 1 98.25 236 SER B N 1
ATOM 4339 C CA . SER B 1 236 ? -16.281 2.037 15.297 1 98.25 236 SER B CA 1
ATOM 4340 C C . SER B 1 236 ? -16.234 2.396 16.781 1 98.25 236 SER B C 1
ATOM 4342 O O . SER B 1 236 ? -17.219 2.246 17.5 1 98.25 236 SER B O 1
ATOM 4344 N N . ASP B 1 237 ? -15.141 2.867 17.266 1 98.25 237 ASP B N 1
ATOM 4345 C CA . ASP B 1 237 ? -14.945 3.139 18.688 1 98.25 237 ASP B CA 1
ATOM 4346 C C . ASP B 1 237 ? -15.242 4.602 19.016 1 98.25 237 ASP B C 1
ATOM 4348 O O . ASP B 1 237 ? -14.32 5.387 19.25 1 98.25 237 ASP B O 1
ATOM 4352 N N . GLU B 1 238 ? -16.438 4.902 19.203 1 97.75 238 GLU B N 1
ATOM 4353 C CA . GLU B 1 238 ? -16.891 6.277 19.406 1 97.75 238 GLU B CA 1
ATOM 4354 C C . GLU B 1 238 ? -16.328 6.852 20.703 1 97.75 238 GLU B C 1
ATOM 4356 O O . GLU B 1 238 ? -15.984 8.031 20.766 1 97.75 238 GLU B O 1
ATOM 4361 N N . THR B 1 239 ? -16.281 6.031 21.672 1 98.25 239 THR B N 1
ATOM 4362 C CA . THR B 1 239 ? -15.781 6.477 22.969 1 98.25 239 THR B CA 1
ATOM 4363 C C . THR B 1 239 ? -14.32 6.906 22.859 1 98.25 239 THR B C 1
ATOM 4365 O O . THR B 1 239 ? -13.953 7.996 23.312 1 98.25 239 THR B O 1
ATOM 4368 N N . ALA B 1 240 ? -13.508 6.082 22.25 1 98.25 240 ALA B N 1
ATOM 4369 C CA . ALA B 1 240 ? -12.094 6.406 22.078 1 98.25 240 ALA B CA 1
ATOM 4370 C C . ALA B 1 240 ? -11.914 7.633 21.203 1 98.25 240 ALA B C 1
ATOM 4372 O O . ALA B 1 240 ? -10.992 8.43 21.406 1 98.25 240 ALA B O 1
ATOM 4373 N N . GLN B 1 241 ? -12.773 7.797 20.234 1 98.5 241 GLN B N 1
ATOM 4374 C CA . GLN B 1 241 ? -12.719 8.938 19.328 1 98.5 241 GLN B CA 1
ATOM 4375 C C . GLN B 1 241 ? -12.977 10.242 20.078 1 98.5 241 GLN B C 1
ATOM 4377 O O . GLN B 1 241 ? -12.25 11.219 19.906 1 98.5 241 GLN B O 1
ATOM 4382 N N . ARG B 1 242 ? -13.977 10.258 20.922 1 98.06 242 ARG B N 1
ATOM 4383 C CA . ARG B 1 242 ? -14.289 11.445 21.703 1 98.06 242 ARG B CA 1
ATOM 4384 C C . ARG B 1 242 ? -13.133 11.789 22.656 1 98.06 242 ARG B C 1
ATOM 4386 O O . ARG B 1 242 ? -12.758 12.953 22.766 1 98.06 242 ARG B O 1
ATOM 4393 N N . ALA B 1 243 ? -12.609 10.773 23.266 1 98.38 243 ALA B N 1
ATOM 4394 C CA . ALA B 1 243 ? -11.484 10.977 24.172 1 98.38 243 ALA B CA 1
ATOM 4395 C C . ALA B 1 243 ? -10.273 11.547 23.422 1 98.38 243 ALA B C 1
ATOM 4397 O O . ALA B 1 243 ? -9.586 12.43 23.938 1 98.38 243 ALA B O 1
ATOM 4398 N N . GLN B 1 244 ? -10.023 11.023 22.25 1 98.69 244 GLN B N 1
ATOM 4399 C CA . GLN B 1 244 ? -8.898 11.477 21.453 1 98.69 244 GLN B CA 1
ATOM 4400 C C . GLN B 1 244 ? -9.07 12.938 21.047 1 98.69 244 GLN B C 1
ATOM 4402 O O . GLN B 1 244 ? -8.117 13.719 21.094 1 98.69 244 GLN B O 1
ATOM 4407 N N . ALA B 1 245 ? -10.258 13.312 20.594 1 98.5 245 ALA B N 1
ATOM 4408 C CA . ALA B 1 245 ? -10.531 14.688 20.188 1 98.5 245 ALA B CA 1
ATOM 4409 C C . ALA B 1 245 ? -10.289 15.648 21.344 1 98.5 245 ALA B C 1
ATOM 4411 O O . ALA B 1 245 ? -9.656 16.703 21.172 1 98.5 245 ALA B O 1
ATOM 4412 N N . GLN B 1 246 ? -10.727 15.258 22.484 1 98.31 246 GLN B N 1
ATOM 4413 C CA . GLN B 1 246 ? -10.578 16.109 23.656 1 98.31 246 GLN B CA 1
ATOM 4414 C C . GLN B 1 246 ? -9.109 16.219 24.062 1 98.31 246 GLN B C 1
ATOM 4416 O O . GLN B 1 246 ? -8.633 17.312 24.375 1 98.31 246 GLN B O 1
ATOM 4421 N N . ARG B 1 247 ? -8.406 15.125 24.031 1 98 247 ARG B N 1
ATOM 4422 C CA . ARG B 1 247 ? -7.02 15.141 24.469 1 98 247 ARG B CA 1
ATOM 4423 C C . ARG B 1 247 ? -6.145 15.914 23.484 1 98 247 ARG B C 1
ATOM 4425 O O . ARG B 1 247 ? -5.227 16.625 23.906 1 98 247 ARG B O 1
ATOM 4432 N N . CYS B 1 248 ? -6.422 15.734 22.234 1 98.69 248 CYS B N 1
ATOM 4433 C CA . CYS B 1 248 ? -5.68 16.5 21.234 1 98.69 248 CYS B CA 1
ATOM 4434 C C . CYS B 1 248 ? -5.902 18 21.422 1 98.69 248 CYS B C 1
ATOM 4436 O O . CYS B 1 248 ? -4.945 18.766 21.406 1 98.69 248 CYS B O 1
ATOM 4438 N N . ALA B 1 249 ? -7.148 18.406 21.609 1 98.38 249 ALA B N 1
ATOM 4439 C CA . ALA B 1 249 ? -7.477 19.812 21.797 1 98.38 249 ALA B CA 1
ATOM 4440 C C . ALA B 1 249 ? -6.762 20.391 23.016 1 98.38 249 ALA B C 1
ATOM 4442 O O . ALA B 1 249 ? -6.172 21.469 22.953 1 98.38 249 ALA B O 1
ATOM 4443 N N . ALA B 1 250 ? -6.809 19.672 24.078 1 98.44 250 ALA B N 1
ATOM 4444 C CA . ALA B 1 250 ? -6.176 20.125 25.312 1 98.44 250 ALA B CA 1
ATOM 4445 C C . ALA B 1 250 ? -4.66 20.219 25.156 1 98.44 250 ALA B C 1
ATOM 4447 O O . ALA B 1 250 ? -4.043 21.188 25.594 1 98.44 250 ALA B O 1
ATOM 4448 N N . ALA B 1 251 ? -4.059 19.156 24.578 1 98.62 251 ALA B N 1
ATOM 4449 C CA . ALA B 1 251 ? -2.613 19.141 24.375 1 98.62 251 ALA B CA 1
ATOM 4450 C C . ALA B 1 251 ? -2.172 20.266 23.438 1 98.62 251 ALA B C 1
ATOM 4452 O O . ALA B 1 251 ? -1.117 20.875 23.656 1 98.62 251 ALA B O 1
ATOM 4453 N N . SER B 1 252 ? -2.963 20.484 22.406 1 98.56 252 SER B N 1
ATOM 4454 C CA . SER B 1 252 ? -2.656 21.562 21.484 1 98.56 252 SER B CA 1
ATOM 4455 C C . SER B 1 252 ? -2.662 22.906 22.188 1 98.56 252 SER B C 1
ATOM 4457 O O . SER B 1 252 ? -1.787 23.75 21.938 1 98.56 252 SER B O 1
ATOM 4459 N N . GLN B 1 253 ? -3.615 23.141 23.047 1 98.19 253 GLN B N 1
ATOM 4460 C CA . GLN B 1 253 ? -3.691 24.375 23.812 1 98.19 253 GLN B CA 1
ATOM 4461 C C . GLN B 1 253 ? -2.49 24.531 24.75 1 98.19 253 GLN B C 1
ATOM 4463 O O . GLN B 1 253 ? -1.922 25.609 24.875 1 98.19 253 GLN B O 1
ATOM 4468 N N . ARG B 1 254 ? -2.145 23.438 25.375 1 98.44 254 ARG B N 1
ATOM 4469 C CA . ARG B 1 254 ? -0.978 23.484 26.25 1 98.44 254 ARG B CA 1
ATOM 4470 C C . ARG B 1 254 ? 0.29 23.797 25.469 1 98.44 254 ARG B C 1
ATOM 4472 O O . ARG B 1 254 ? 1.13 24.578 25.922 1 98.44 254 ARG B O 1
ATOM 4479 N N . LEU B 1 255 ? 0.424 23.141 24.328 1 98.69 255 LEU B N 1
ATOM 4480 C CA . LEU B 1 255 ? 1.581 23.391 23.484 1 98.69 255 LEU B CA 1
ATOM 4481 C C . LEU B 1 255 ? 1.658 24.859 23.078 1 98.69 255 LEU B C 1
ATOM 4483 O O . LEU B 1 255 ? 2.732 25.469 23.125 1 98.69 255 LEU B O 1
ATOM 4487 N N . ALA B 1 256 ? 0.538 25.438 22.688 1 98.56 256 ALA B N 1
ATOM 4488 C CA . ALA B 1 256 ? 0.485 26.859 22.328 1 98.56 256 ALA B CA 1
ATOM 4489 C C . ALA B 1 256 ? 0.93 27.734 23.484 1 98.56 256 ALA B C 1
ATOM 4491 O O . ALA B 1 256 ? 1.647 28.719 23.297 1 98.56 256 ALA B O 1
ATOM 4492 N N . HIS B 1 257 ? 0.481 27.375 24.641 1 98 257 HIS B N 1
ATOM 4493 C CA . HIS B 1 257 ? 0.848 28.141 25.844 1 98 257 HIS B CA 1
ATOM 4494 C C . HIS B 1 257 ? 2.35 28.062 26.094 1 98 257 HIS B C 1
ATOM 4496 O O . HIS B 1 257 ? 2.98 29.078 26.391 1 98 257 HIS B O 1
ATOM 4502 N N . VAL B 1 258 ? 2.91 26.859 25.984 1 97.94 258 VAL B N 1
ATOM 4503 C CA . VAL B 1 258 ? 4.344 26.656 26.188 1 97.94 258 VAL B CA 1
ATOM 4504 C C . VAL B 1 258 ? 5.125 27.516 25.172 1 97.94 258 VAL B C 1
ATOM 4506 O O . VAL B 1 258 ? 6.105 28.156 25.547 1 97.94 258 VAL B O 1
ATOM 4509 N N . LEU B 1 259 ? 4.699 27.531 23.953 1 98.25 259 LEU B N 1
ATOM 4510 C CA . LEU B 1 259 ? 5.367 28.281 22.906 1 98.25 259 LEU B CA 1
ATOM 4511 C C . LEU B 1 259 ? 5.266 29.781 23.156 1 98.25 259 LEU B C 1
ATOM 4513 O O . LEU B 1 259 ? 6.258 30.516 23.062 1 98.25 259 LEU B O 1
ATOM 4517 N N . ARG B 1 260 ? 4.098 30.266 23.547 1 97.31 260 ARG B N 1
ATOM 4518 C CA . ARG B 1 260 ? 3.889 31.672 23.828 1 97.31 260 ARG B CA 1
ATOM 4519 C C . ARG B 1 260 ? 4.781 32.125 24.984 1 97.31 260 ARG B C 1
ATOM 4521 O O . ARG B 1 260 ? 5.355 33.219 24.922 1 97.31 260 ARG B O 1
ATOM 4528 N N . SER B 1 261 ? 4.863 31.312 25.938 1 95.81 261 SER B N 1
ATOM 4529 C CA . SER B 1 261 ? 5.664 31.641 27.109 1 95.81 261 SER B CA 1
ATOM 4530 C C . SER B 1 261 ? 7.145 31.766 26.75 1 95.81 261 SER B C 1
ATOM 4532 O O . SER B 1 261 ? 7.898 32.438 27.453 1 95.81 261 SER B O 1
ATOM 4534 N N . ALA B 1 262 ? 7.531 31.125 25.719 1 95.38 262 ALA B N 1
ATOM 4535 C CA . ALA B 1 262 ? 8.922 31.172 25.281 1 95.38 262 ALA B CA 1
ATOM 4536 C C . ALA B 1 262 ? 9.133 32.25 24.219 1 95.38 262 ALA B C 1
ATOM 4538 O O . ALA B 1 262 ? 10.195 32.312 23.594 1 95.38 262 ALA B O 1
ATOM 4539 N N . GLY B 1 263 ? 8.109 33.094 23.984 1 94.81 263 GLY B N 1
ATOM 4540 C CA . GLY B 1 263 ? 8.227 34.188 23.016 1 94.81 263 GLY B CA 1
ATOM 4541 C C . GLY B 1 263 ? 8.055 33.719 21.594 1 94.81 263 GLY B C 1
ATOM 4542 O O . GLY B 1 263 ? 8.5 34.375 20.656 1 94.81 263 GLY B O 1
ATOM 4543 N N . LEU B 1 264 ? 7.539 32.531 21.422 1 96.75 264 LEU B N 1
ATOM 4544 C CA . LEU B 1 264 ? 7.309 31.938 20.109 1 96.75 264 LEU B CA 1
ATOM 4545 C C . LEU B 1 264 ? 5.816 31.75 19.859 1 96.75 264 LEU B C 1
ATOM 4547 O O . LEU B 1 264 ? 5.383 30.641 19.531 1 96.75 264 LEU B O 1
ATOM 4551 N N . ALA B 1 265 ? 5.086 32.812 19.922 1 96.62 265 ALA B N 1
ATOM 4552 C CA . ALA B 1 265 ? 3.639 32.719 19.719 1 96.62 265 ALA B CA 1
ATOM 4553 C C . ALA B 1 265 ? 3.297 32.062 18.391 1 96.62 265 ALA B C 1
ATOM 4555 O O . ALA B 1 265 ? 3.797 32.469 17.344 1 96.62 265 ALA B O 1
ATOM 4556 N N . PRO B 1 266 ? 2.426 31.047 18.422 1 98.12 266 PRO B N 1
ATOM 4557 C CA . PRO B 1 266 ? 2.053 30.375 17.172 1 98.12 266 PRO B CA 1
ATOM 4558 C C . PRO B 1 266 ? 1.363 31.312 16.188 1 98.12 266 PRO B C 1
ATOM 4560 O O . PRO B 1 266 ? 0.573 32.156 16.594 1 98.12 266 PRO B O 1
ATOM 4563 N N . SER B 1 267 ? 1.671 31.188 14.906 1 97.56 267 SER B N 1
ATOM 4564 C CA . SER B 1 267 ? 1.033 31.891 13.812 1 97.56 267 SER B CA 1
ATOM 4565 C C . SER B 1 267 ? -0.182 31.141 13.289 1 97.56 267 SER B C 1
ATOM 4567 O O . SER B 1 267 ? -0.931 31.656 12.453 1 97.56 267 SER B O 1
ATOM 4569 N N . GLY B 1 268 ? -0.323 29.969 13.703 1 97.25 268 GLY B N 1
ATOM 4570 C CA . GLY B 1 268 ? -1.411 29.078 13.328 1 97.25 268 GLY B CA 1
ATOM 4571 C C . GLY B 1 268 ? -1.288 27.688 13.93 1 97.25 268 GLY B C 1
ATOM 4572 O O . GLY B 1 268 ? -0.413 27.438 14.766 1 97.25 268 GLY B O 1
ATOM 4573 N N . GLY B 1 269 ? -2.242 26.859 13.531 1 97.38 269 GLY B N 1
ATOM 4574 C CA . GLY B 1 269 ? -2.248 25.484 14.023 1 97.38 269 GLY B CA 1
ATOM 4575 C C . GLY B 1 269 ? -3.621 24.844 13.992 1 97.38 269 GLY B C 1
ATOM 4576 O O . GLY B 1 269 ? -4.586 25.453 13.523 1 97.38 269 GLY B O 1
ATOM 4577 N N . CYS B 1 270 ? -3.629 23.594 14.375 1 97.88 270 CYS B N 1
ATOM 4578 C CA . CYS B 1 270 ? -4.848 22.828 14.625 1 97.88 270 CYS B CA 1
ATOM 4579 C C . CYS B 1 270 ? -4.695 21.938 15.859 1 97.88 270 CYS B C 1
ATOM 4581 O O . CYS B 1 270 ? -3.785 22.141 16.656 1 97.88 270 CYS B O 1
ATOM 4583 N N . ASP B 1 271 ? -5.551 21.016 16 1 98.38 271 ASP B N 1
ATOM 4584 C CA . ASP B 1 271 ? -5.578 20.25 17.234 1 98.38 271 ASP B CA 1
ATOM 4585 C C . ASP B 1 271 ? -4.445 19.219 17.266 1 98.38 271 ASP B C 1
ATOM 4587 O O . ASP B 1 271 ? -4.219 18.578 18.297 1 98.38 271 ASP B O 1
ATOM 4591 N N . LEU B 1 272 ? -3.639 19.156 16.172 1 98.69 272 LEU B N 1
ATOM 4592 C CA . LEU B 1 272 ? -2.596 18.141 16.141 1 98.69 272 LEU B CA 1
ATOM 4593 C C . LEU B 1 272 ? -1.213 18.781 16.078 1 98.69 272 LEU B C 1
ATOM 4595 O O . LEU B 1 272 ? -0.198 18.094 16.203 1 98.69 272 LEU B O 1
ATOM 4599 N N . PHE B 1 273 ? -1.163 20.109 15.914 1 98.69 273 PHE B N 1
ATOM 4600 C CA . PHE B 1 273 ? 0.141 20.75 15.859 1 98.69 273 PHE B CA 1
ATOM 4601 C C . PHE B 1 273 ? 0.003 22.266 16.016 1 98.69 273 PHE B C 1
ATOM 4603 O O . PHE B 1 273 ? -1.1 22.812 15.922 1 98.69 273 PHE B O 1
ATOM 4610 N N . GLN B 1 274 ? 1.105 22.891 16.281 1 98.75 274 GLN B N 1
ATOM 4611 C CA . GLN B 1 274 ? 1.248 24.344 16.266 1 98.75 274 GLN B CA 1
ATOM 4612 C C . GLN B 1 274 ? 2.291 24.781 15.234 1 98.75 274 GLN B C 1
ATOM 4614 O O . GLN B 1 274 ? 3.291 24.094 15.031 1 98.75 274 GLN B O 1
ATOM 4619 N N . TYR B 1 275 ? 2.016 25.859 14.625 1 98.5 275 TYR B N 1
ATOM 4620 C CA . TYR B 1 275 ? 2.844 26.422 13.562 1 98.5 275 TYR B CA 1
ATOM 4621 C C . TYR B 1 275 ? 3.432 27.766 13.977 1 98.5 275 TYR B C 1
ATOM 4623 O O . TYR B 1 275 ? 2.703 28.656 14.398 1 98.5 275 TYR B O 1
ATOM 4631 N N . VAL B 1 276 ? 4.77 27.891 13.883 1 98.31 276 VAL B N 1
ATOM 4632 C CA . VAL B 1 276 ? 5.465 29.109 14.305 1 98.31 276 VAL B CA 1
ATOM 4633 C C . VAL B 1 276 ? 6.297 29.656 13.148 1 98.31 276 VAL B C 1
ATOM 4635 O O . VAL B 1 276 ? 7.332 29.094 12.797 1 98.31 276 VAL B O 1
ATOM 4638 N N . ARG B 1 277 ? 5.887 30.75 12.656 1 97.12 277 ARG B N 1
ATOM 4639 C CA . ARG B 1 277 ? 6.707 31.469 11.68 1 97.12 277 ARG B CA 1
ATOM 4640 C C . ARG B 1 277 ? 7.82 32.25 12.367 1 97.12 277 ARG B C 1
ATOM 4642 O O . ARG B 1 277 ? 7.582 32.938 13.367 1 97.12 277 ARG B O 1
ATOM 4649 N N . SER B 1 278 ? 8.992 32.031 11.883 1 95.44 278 SER B N 1
ATOM 4650 C CA . SER B 1 278 ? 10.148 32.75 12.438 1 95.44 278 SER B CA 1
ATOM 4651 C C . SER B 1 278 ? 11.289 32.812 11.43 1 95.44 278 SER B C 1
ATOM 4653 O O . SER B 1 278 ? 11.617 31.828 10.781 1 95.44 278 SER B O 1
ATOM 4655 N N . GLU B 1 279 ? 11.891 34 11.312 1 94.5 279 GLU B N 1
ATOM 4656 C CA . GLU B 1 279 ? 13.07 34.125 10.469 1 94.5 279 GLU B CA 1
ATOM 4657 C C . GLU B 1 279 ? 14.227 33.281 10.992 1 94.5 279 GLU B C 1
ATOM 4659 O O . GLU B 1 279 ? 15.172 33 10.266 1 94.5 279 GLU B O 1
ATOM 4664 N N . HIS B 1 280 ? 14.07 32.875 12.219 1 95.5 280 HIS B N 1
ATOM 4665 C CA . HIS B 1 280 ? 15.125 32.094 12.844 1 95.5 280 HIS B CA 1
ATOM 4666 C C . HIS B 1 280 ? 14.703 30.625 12.984 1 95.5 280 HIS B C 1
ATOM 4668 O O . HIS B 1 280 ? 15.195 29.922 13.867 1 95.5 280 HIS B O 1
ATOM 4674 N N . ALA B 1 281 ? 13.781 30.219 12.195 1 97.44 281 ALA B N 1
ATOM 4675 C CA . ALA B 1 281 ? 13.234 28.875 12.281 1 97.44 281 ALA B CA 1
ATOM 4676 C C . ALA B 1 281 ? 14.336 27.828 12.188 1 97.44 281 ALA B C 1
ATOM 4678 O O . ALA B 1 281 ? 14.336 26.844 12.938 1 97.44 281 ALA B O 1
ATOM 4679 N N . ALA B 1 282 ? 15.258 28.016 11.281 1 97.62 282 ALA B N 1
ATOM 4680 C CA . ALA B 1 282 ? 16.344 27.047 11.094 1 97.62 282 ALA B CA 1
ATOM 4681 C C . ALA B 1 282 ? 17.203 26.953 12.344 1 97.62 282 ALA B C 1
ATOM 4683 O O . ALA B 1 282 ? 17.641 25.859 12.719 1 97.62 282 ALA B O 1
ATOM 4684 N N . ARG B 1 283 ? 17.5 28.047 12.914 1 97.44 283 ARG B N 1
ATOM 4685 C CA . ARG B 1 283 ? 18.281 28.078 14.141 1 97.44 283 ARG B CA 1
ATOM 4686 C C . ARG B 1 283 ? 17.562 27.375 15.281 1 97.44 283 ARG B C 1
ATOM 4688 O O . ARG B 1 283 ? 18.172 26.625 16.047 1 97.44 283 ARG B O 1
ATOM 4695 N N . LEU B 1 284 ? 16.312 27.719 15.398 1 97.88 284 LEU B N 1
ATOM 4696 C CA . LEU B 1 284 ? 15.5 27.062 16.406 1 97.88 284 LEU B CA 1
ATOM 4697 C C . LEU B 1 284 ? 15.477 25.562 16.203 1 97.88 284 LEU B C 1
ATOM 4699 O O . LEU B 1 284 ? 15.641 24.797 17.156 1 97.88 284 LEU B O 1
ATOM 4703 N N . HIS B 1 285 ? 15.258 25.109 14.977 1 98.06 285 HIS B N 1
ATOM 4704 C CA . HIS B 1 285 ? 15.234 23.688 14.625 1 98.06 285 HIS B CA 1
ATOM 4705 C C . HIS B 1 285 ? 16.531 23.016 15.023 1 98.06 285 HIS B C 1
ATOM 4707 O O . HIS B 1 285 ? 16.516 21.953 15.664 1 98.06 285 HIS B O 1
ATOM 4713 N N . GLU B 1 286 ? 17.641 23.562 14.68 1 97.94 286 GLU B N 1
ATOM 4714 C CA . GLU B 1 286 ? 18.953 23.016 14.992 1 97.94 286 GLU B CA 1
ATOM 4715 C C . GLU B 1 286 ? 19.172 22.953 16.5 1 97.94 286 GLU B C 1
ATOM 4717 O O . GLU B 1 286 ? 19.688 21.953 17.016 1 97.94 286 GLU B O 1
ATOM 4722 N N . PHE B 1 287 ? 18.812 24 17.156 1 98.12 287 PHE B N 1
ATOM 4723 C CA . PHE B 1 287 ? 18.969 24.094 18.594 1 98.12 287 PHE B CA 1
ATOM 4724 C C . PHE B 1 287 ? 18.219 22.953 19.281 1 98.12 287 PHE B C 1
ATOM 4726 O O . PHE B 1 287 ? 18.766 22.297 20.172 1 98.12 287 PHE B O 1
ATOM 4733 N N . LEU B 1 288 ? 16.984 22.766 18.891 1 98.38 288 LEU B N 1
ATOM 4734 C CA . LEU B 1 288 ? 16.156 21.703 19.469 1 98.38 288 LEU B CA 1
ATOM 4735 C C . LEU B 1 288 ? 16.688 20.328 19.094 1 98.38 288 LEU B C 1
ATOM 4737 O O . LEU B 1 288 ? 16.734 19.422 19.938 1 98.38 288 LEU B O 1
ATOM 4741 N N . ALA B 1 289 ? 17.094 20.156 17.844 1 98.19 289 ALA B N 1
ATOM 4742 C CA . ALA B 1 289 ? 17.609 18.875 17.359 1 98.19 289 ALA B CA 1
ATOM 4743 C C . ALA B 1 289 ? 18.844 18.453 18.156 1 98.19 289 ALA B C 1
ATOM 4745 O O . ALA B 1 289 ? 19 17.266 18.484 1 98.19 289 ALA B O 1
ATOM 4746 N N . ARG B 1 290 ? 19.672 19.359 18.422 1 97.75 290 ARG B N 1
ATOM 4747 C CA . ARG B 1 290 ? 20.891 19.078 19.172 1 97.75 290 ARG B CA 1
ATOM 4748 C C . ARG B 1 290 ? 20.562 18.609 20.594 1 97.75 290 ARG B C 1
ATOM 4750 O O . ARG B 1 290 ? 21.406 18.031 21.266 1 97.75 290 ARG B O 1
ATOM 4757 N N . ARG B 1 291 ? 19.375 18.859 21 1 97.62 291 ARG B N 1
ATOM 4758 C CA . ARG B 1 291 ? 18.922 18.453 22.328 1 97.62 291 ARG B CA 1
ATOM 4759 C C . ARG B 1 291 ? 17.984 17.25 22.234 1 97.62 291 ARG B C 1
ATOM 4761 O O . ARG B 1 291 ? 17.312 16.906 23.219 1 97.62 291 ARG B O 1
ATOM 4768 N N . GLY B 1 292 ? 17.844 16.641 21.094 1 97.81 292 GLY B N 1
ATOM 4769 C CA . GLY B 1 292 ? 17.062 15.438 20.906 1 97.81 292 GLY B CA 1
ATOM 4770 C C . GLY B 1 292 ? 15.578 15.711 20.719 1 97.81 292 GLY B C 1
ATOM 4771 O O . GLY B 1 292 ? 14.742 14.859 21.016 1 97.81 292 GLY B O 1
ATOM 4772 N N . ILE B 1 293 ? 15.25 16.922 20.375 1 98.5 293 ILE B N 1
ATOM 4773 C CA . ILE B 1 293 ? 13.867 17.266 20.062 1 98.5 293 ILE B CA 1
ATOM 4774 C C . ILE B 1 293 ? 13.727 17.562 18.578 1 98.5 293 ILE B C 1
ATOM 4776 O O . ILE B 1 293 ? 14.312 18.531 18.078 1 98.5 293 ILE B O 1
ATOM 4780 N N . LEU B 1 294 ? 12.969 16.75 17.891 1 97.88 294 LEU B N 1
ATOM 4781 C CA . LEU B 1 294 ? 12.805 16.875 16.453 1 97.88 294 LEU B CA 1
ATOM 4782 C C . LEU B 1 294 ? 11.508 17.609 16.109 1 97.88 294 LEU B C 1
ATOM 4784 O O . LEU B 1 294 ? 10.438 17.25 16.594 1 97.88 294 LEU B O 1
ATOM 4788 N N . VAL B 1 295 ? 11.57 18.703 15.406 1 98.06 295 VAL B N 1
ATOM 4789 C CA . VAL B 1 295 ? 10.406 19.438 14.914 1 98.06 295 VAL B CA 1
ATOM 4790 C C . VAL B 1 295 ? 10.484 19.578 13.398 1 98.06 295 VAL B C 1
ATOM 4792 O O . VAL B 1 295 ? 11.523 19.281 12.797 1 98.06 295 VAL B O 1
ATOM 4795 N N . ARG B 1 296 ? 9.461 19.922 12.75 1 97.62 296 ARG B N 1
ATOM 4796 C CA . ARG B 1 296 ? 9.438 20.062 11.297 1 97.62 296 ARG B CA 1
ATOM 4797 C C . ARG B 1 296 ? 9.875 21.469 10.883 1 97.62 296 ARG B C 1
ATOM 4799 O O . ARG B 1 296 ? 9.32 22.469 11.352 1 97.62 296 ARG B O 1
ATOM 4806 N N . LEU B 1 297 ? 10.859 21.5 10.039 1 97.12 297 LEU B N 1
ATOM 4807 C CA . LEU B 1 297 ? 11.367 22.781 9.531 1 97.12 297 LEU B CA 1
ATOM 4808 C C . LEU B 1 297 ? 10.828 23.062 8.133 1 97.12 297 LEU B C 1
ATOM 4810 O O . LEU B 1 297 ? 10.789 22.156 7.289 1 97.12 297 LEU B O 1
ATOM 4814 N N . PHE B 1 298 ? 10.336 24.203 7.926 1 95.75 298 PHE B N 1
ATOM 4815 C CA . PHE B 1 298 ? 9.953 24.719 6.613 1 95.75 298 PHE B CA 1
ATOM 4816 C C . PHE B 1 298 ? 10.852 25.859 6.188 1 95.75 298 PHE B C 1
ATOM 4818 O O . PHE B 1 298 ? 11.211 26.719 7.008 1 95.75 298 PHE B O 1
ATOM 4825 N N . GLU B 1 299 ? 11.195 25.922 4.973 1 91.94 299 GLU B N 1
ATOM 4826 C CA . GLU B 1 299 ? 12.102 26.938 4.48 1 91.94 299 GLU B CA 1
ATOM 4827 C C . GLU B 1 299 ? 11.336 28.156 3.963 1 91.94 299 GLU B C 1
ATOM 4829 O O . GLU B 1 299 ? 11.781 29.297 4.133 1 91.94 299 GLU B O 1
ATOM 4834 N N . GLN B 1 300 ? 10.188 27.859 3.271 1 88.75 300 GLN B N 1
ATOM 4835 C CA . GLN B 1 300 ? 9.43 28.953 2.672 1 88.75 300 GLN B CA 1
ATOM 4836 C C . GLN B 1 300 ? 7.934 28.797 2.928 1 88.75 300 GLN B C 1
ATOM 4838 O O . GLN B 1 300 ? 7.289 27.922 2.342 1 88.75 300 GLN B O 1
ATOM 4843 N N . PRO B 1 301 ? 7.465 29.766 3.713 1 92.81 301 PRO B N 1
ATOM 4844 C CA . PRO B 1 301 ? 8.156 30.688 4.613 1 92.81 301 PRO B CA 1
ATOM 4845 C C . PRO B 1 301 ? 8.914 29.984 5.727 1 92.81 301 PRO B C 1
ATOM 4847 O O . PRO B 1 301 ? 8.594 28.828 6.062 1 92.81 301 PRO B O 1
ATOM 4850 N N . ALA B 1 302 ? 9.875 30.594 6.234 1 96.5 302 ALA B N 1
ATOM 4851 C CA . ALA B 1 302 ? 10.633 30.016 7.336 1 96.5 302 ALA B CA 1
ATOM 4852 C C . ALA B 1 302 ? 9.75 29.781 8.555 1 96.5 302 ALA B C 1
ATOM 4854 O O . ALA B 1 302 ? 9.133 30.719 9.07 1 96.5 302 ALA B O 1
ATOM 4855 N N . ALA B 1 303 ? 9.648 28.609 9 1 98 303 ALA B N 1
ATOM 4856 C CA . ALA B 1 303 ? 8.758 28.234 10.102 1 98 303 ALA B CA 1
ATOM 4857 C C . ALA B 1 303 ? 9.125 26.875 10.68 1 98 303 ALA B C 1
ATOM 4859 O O . ALA B 1 303 ? 9.883 26.125 10.062 1 98 303 ALA B O 1
ATOM 4860 N N . VAL B 1 304 ? 8.688 26.656 11.859 1 98.06 304 VAL B N 1
ATOM 4861 C CA . VAL B 1 304 ? 8.695 25.312 12.438 1 98.06 304 VAL B CA 1
ATOM 4862 C C . VAL B 1 304 ? 7.273 24.906 12.797 1 98.06 304 VAL B C 1
ATOM 4864 O O . VAL B 1 304 ? 6.43 25.75 13.102 1 98.06 304 VAL B O 1
ATOM 4867 N N . ARG B 1 305 ? 7.023 23.703 12.641 1 98.44 305 ARG B N 1
ATOM 4868 C CA . ARG B 1 305 ? 5.777 23.094 13.109 1 98.44 305 ARG B CA 1
ATOM 4869 C C . ARG B 1 305 ? 6.051 22.031 14.164 1 98.44 305 ARG B C 1
ATOM 4871 O O . ARG B 1 305 ? 6.941 21.203 13.992 1 98.44 305 ARG B O 1
ATOM 4878 N N . LEU B 1 306 ? 5.355 22.094 15.242 1 98.62 306 LEU B N 1
ATOM 4879 C CA . LEU B 1 306 ? 5.527 21.172 16.359 1 98.62 306 LEU B CA 1
ATOM 4880 C C . LEU B 1 306 ? 4.258 20.359 16.594 1 98.62 306 LEU B C 1
ATOM 4882 O O . LEU B 1 306 ? 3.174 20.922 16.766 1 98.62 306 LEU B O 1
ATOM 4886 N N . GLY B 1 307 ? 4.422 19.031 16.594 1 98.44 307 GLY B N 1
ATOM 4887 C CA . GLY B 1 307 ? 3.334 18.156 17.016 1 98.44 307 GLY B CA 1
ATOM 4888 C C . GLY B 1 307 ? 3.145 18.125 18.516 1 98.44 307 GLY B C 1
ATOM 4889 O O . GLY B 1 307 ? 3.809 18.859 19.25 1 98.44 307 GLY B O 1
ATOM 4890 N N . LEU B 1 308 ? 2.312 17.312 18.984 1 98.69 308 LEU B N 1
ATOM 4891 C CA . LEU B 1 308 ? 1.883 17.297 20.375 1 98.69 308 LEU B CA 1
ATOM 4892 C C . LEU B 1 308 ? 2.807 16.422 21.219 1 98.69 308 LEU B C 1
ATOM 4894 O O . LEU B 1 308 ? 3.131 15.305 20.828 1 98.69 308 LEU B O 1
ATOM 4898 N N . PRO B 1 309 ? 3.275 16.938 22.344 1 98.25 309 PRO B N 1
ATOM 4899 C CA . PRO B 1 309 ? 3.922 16.047 23.312 1 98.25 309 PRO B CA 1
ATOM 4900 C C . PRO B 1 309 ? 2.959 15.016 23.906 1 98.25 309 PRO B C 1
ATOM 4902 O O . PRO B 1 309 ? 1.799 15.336 24.172 1 98.25 309 PRO B O 1
ATOM 4905 N N . ALA B 1 310 ? 3.406 13.883 24.141 1 96.69 310 ALA B N 1
ATOM 4906 C CA . ALA B 1 310 ? 2.561 12.758 24.547 1 96.69 310 ALA B CA 1
ATOM 4907 C C . ALA B 1 310 ? 2.199 12.844 26.031 1 96.69 310 ALA B C 1
ATOM 4909 O O . ALA B 1 310 ? 1.156 12.344 26.453 1 96.69 310 ALA B O 1
ATOM 4910 N N . CYS B 1 311 ? 3.082 13.414 26.812 1 97.19 311 CYS B N 1
ATOM 4911 C CA . CYS B 1 311 ? 2.9 13.414 28.266 1 97.19 311 CYS B CA 1
ATOM 4912 C C . CYS B 1 311 ? 3.514 14.664 28.891 1 97.19 311 CYS B C 1
ATOM 4914 O O . CYS B 1 311 ? 4.152 15.461 28.203 1 97.19 311 CYS B O 1
ATOM 4916 N N . ALA B 1 312 ? 3.322 14.75 30.188 1 97.56 312 ALA B N 1
ATOM 4917 C CA . ALA B 1 312 ? 3.787 15.922 30.922 1 97.56 312 ALA B CA 1
ATOM 4918 C C . ALA B 1 312 ? 5.309 16.016 30.891 1 97.56 312 ALA B C 1
ATOM 4920 O O . ALA B 1 312 ? 5.859 17.125 30.812 1 97.56 312 ALA B O 1
ATOM 4921 N N . ALA B 1 313 ? 5.957 14.906 30.938 1 98 313 ALA B N 1
ATOM 4922 C CA . ALA B 1 313 ? 7.414 14.891 30.891 1 98 313 ALA B CA 1
ATOM 4923 C C . ALA B 1 313 ? 7.93 15.453 29.562 1 98 313 ALA B C 1
ATOM 4925 O O . ALA B 1 313 ? 8.922 16.188 29.531 1 98 313 ALA B O 1
ATOM 4926 N N . ASP B 1 314 ? 7.281 15.078 28.484 1 98 314 ASP B N 1
ATOM 4927 C CA . ASP B 1 314 ? 7.641 15.578 27.172 1 98 314 ASP B CA 1
ATOM 4928 C C . ASP B 1 314 ? 7.387 17.078 27.062 1 98 314 ASP B C 1
ATOM 4930 O O . ASP B 1 314 ? 8.188 17.812 26.469 1 98 314 ASP B O 1
ATOM 4934 N N . GLU B 1 315 ? 6.289 17.547 27.641 1 98 315 GLU B N 1
ATOM 4935 C CA . GLU B 1 315 ? 5.965 18.969 27.656 1 98 315 GLU B CA 1
ATOM 4936 C C . GLU B 1 315 ? 7.023 19.766 28.406 1 98 315 GLU B C 1
ATOM 4938 O O . GLU B 1 315 ? 7.457 20.828 27.953 1 98 315 GLU B O 1
ATOM 4943 N N . GLN B 1 316 ? 7.395 19.188 29.5 1 97.94 316 GLN B N 1
ATOM 4944 C CA . GLN B 1 316 ? 8.398 19.844 30.328 1 97.94 316 GLN B CA 1
ATOM 4945 C C . GLN B 1 316 ? 9.75 19.906 29.609 1 97.94 316 GLN B C 1
ATOM 4947 O O . GLN B 1 316 ? 10.445 20.922 29.672 1 97.94 316 GLN B O 1
ATOM 4952 N N . ARG B 1 317 ? 10.086 18.844 29.016 1 98.38 317 ARG B N 1
ATOM 4953 C CA . ARG B 1 317 ? 11.336 18.797 28.25 1 98.38 317 ARG B CA 1
ATOM 4954 C C . ARG B 1 317 ? 11.359 19.859 27.172 1 98.38 317 ARG B C 1
ATOM 4956 O O . ARG B 1 317 ? 12.367 20.562 27 1 98.38 317 ARG B O 1
ATOM 4963 N N . LEU B 1 318 ? 10.312 19.969 26.469 1 98.62 318 LEU B N 1
ATOM 4964 C CA . LEU B 1 318 ? 10.211 21 25.422 1 98.62 318 LEU B CA 1
ATOM 4965 C C . LEU B 1 318 ? 10.289 22.391 26.031 1 98.62 318 LEU B C 1
ATOM 4967 O O . LEU B 1 318 ? 11.008 23.25 25.531 1 98.62 318 LEU B O 1
ATOM 4971 N N . ALA B 1 319 ? 9.547 22.625 27.109 1 98.38 319 ALA B N 1
ATOM 4972 C CA . ALA B 1 319 ? 9.523 23.938 27.766 1 98.38 319 ALA B CA 1
ATOM 4973 C C . ALA B 1 319 ? 10.922 24.359 28.203 1 98.38 319 ALA B C 1
ATOM 4975 O O . ALA B 1 319 ? 11.312 25.516 28.031 1 98.38 319 ALA B O 1
ATOM 4976 N N . GLN B 1 320 ? 11.602 23.406 28.75 1 98.25 320 GLN B N 1
ATOM 4977 C CA . GLN B 1 320 ? 12.961 23.688 29.219 1 98.25 320 GLN B CA 1
ATOM 4978 C C . GLN B 1 320 ? 13.883 24.047 28.047 1 98.25 320 GLN B C 1
ATOM 4980 O O . GLN B 1 320 ? 14.688 24.969 28.141 1 98.25 320 GLN B O 1
ATOM 4985 N N . ALA B 1 321 ? 13.797 23.266 27.016 1 98.44 321 ALA B N 1
ATOM 4986 C CA . ALA B 1 321 ? 14.609 23.531 25.844 1 98.44 321 ALA B CA 1
ATOM 4987 C C . ALA B 1 321 ? 14.297 24.906 25.266 1 98.44 321 ALA B C 1
ATOM 4989 O O . ALA B 1 321 ? 15.203 25.641 24.859 1 98.44 321 ALA B O 1
ATOM 4990 N N . LEU B 1 322 ? 13.039 25.281 25.234 1 98.06 322 LEU B N 1
ATOM 4991 C CA . LEU B 1 322 ? 12.625 26.578 24.672 1 98.06 322 LEU B CA 1
ATOM 4992 C C . LEU B 1 322 ? 13.062 27.719 25.578 1 98.06 322 LEU B C 1
ATOM 4994 O O . LEU B 1 322 ? 13.438 28.797 25.094 1 98.06 322 LEU B O 1
ATOM 4998 N N . ALA B 1 323 ? 12.984 27.484 26.844 1 96.81 323 ALA B N 1
ATOM 4999 C CA . ALA B 1 323 ? 13.484 28.5 27.781 1 96.81 323 ALA B CA 1
ATOM 5000 C C . ALA B 1 323 ? 14.977 28.75 27.562 1 96.81 323 ALA B C 1
ATOM 5002 O O . ALA B 1 323 ? 15.43 29.891 27.609 1 96.81 323 ALA B O 1
ATOM 5003 N N . ALA B 1 324 ? 15.68 27.672 27.406 1 97.12 324 ALA B N 1
ATOM 5004 C CA . ALA B 1 324 ? 17.109 27.797 27.125 1 97.12 324 ALA B CA 1
ATOM 5005 C C . ALA B 1 324 ? 17.359 28.547 25.828 1 97.12 324 ALA B C 1
ATOM 5007 O O . ALA B 1 324 ? 18.312 29.328 25.719 1 97.12 324 ALA B O 1
ATOM 5008 N N . TYR B 1 325 ? 16.609 28.266 24.875 1 96.69 325 TYR B N 1
ATOM 5009 C CA . TYR B 1 325 ? 16.734 28.953 23.594 1 96.69 325 TYR B CA 1
ATOM 5010 C C . TYR B 1 325 ? 16.516 30.453 23.766 1 96.69 325 TYR B C 1
ATOM 5012 O O . TYR B 1 325 ? 17.266 31.266 23.188 1 96.69 325 TYR B O 1
ATOM 5020 N N . GLN B 1 326 ? 15.531 30.859 24.484 1 93.94 326 GLN B N 1
ATOM 5021 C CA . GLN B 1 326 ? 15.227 32.281 24.734 1 93.94 326 GLN B CA 1
ATOM 5022 C C . GLN B 1 326 ? 16.391 32.969 25.422 1 93.94 326 GLN B C 1
ATOM 5024 O O . GLN B 1 326 ? 16.719 34.125 25.094 1 93.94 326 GLN B O 1
ATOM 5029 N N . LYS B 1 327 ? 16.984 32.281 26.266 1 93.19 327 LYS B N 1
ATOM 5030 C CA . LYS B 1 327 ? 18.125 32.844 26.984 1 93.19 327 LYS B CA 1
ATOM 5031 C C . LYS B 1 327 ? 19.328 33.031 26.047 1 93.19 327 LYS B C 1
ATOM 5033 O O . LYS B 1 327 ? 20.062 34 26.188 1 93.19 327 LYS B O 1
ATOM 5038 N N . GLU B 1 328 ? 19.438 32.156 25.156 1 90.69 328 GLU B N 1
ATOM 5039 C CA . GLU B 1 328 ? 20.562 32.219 24.234 1 90.69 328 GLU B CA 1
ATOM 5040 C C . GLU B 1 328 ? 20.344 33.312 23.172 1 90.69 328 GLU B C 1
ATOM 5042 O O . GLU B 1 328 ? 21.312 33.844 22.641 1 90.69 328 GLU B O 1
ATOM 5047 N N . THR B 1 329 ? 19.156 33.5 22.797 1 85.19 329 THR B N 1
ATOM 5048 C CA . THR B 1 329 ? 18.875 34.438 21.719 1 85.19 329 THR B CA 1
ATOM 5049 C C . THR B 1 329 ? 18.516 35.812 22.281 1 85.19 329 THR B C 1
ATOM 5051 O O . THR B 1 329 ? 18.312 36.781 21.531 1 85.19 329 THR B O 1
ATOM 5054 N N . ALA B 1 330 ? 18.328 35.938 23.578 1 75 330 ALA B N 1
ATOM 5055 C CA . ALA B 1 330 ? 18.125 37.25 24.234 1 75 330 ALA B CA 1
ATOM 5056 C C . ALA B 1 330 ? 19.422 38.031 24.297 1 75 330 ALA B C 1
ATOM 5058 O O . ALA B 1 330 ? 20.5 37.469 24.391 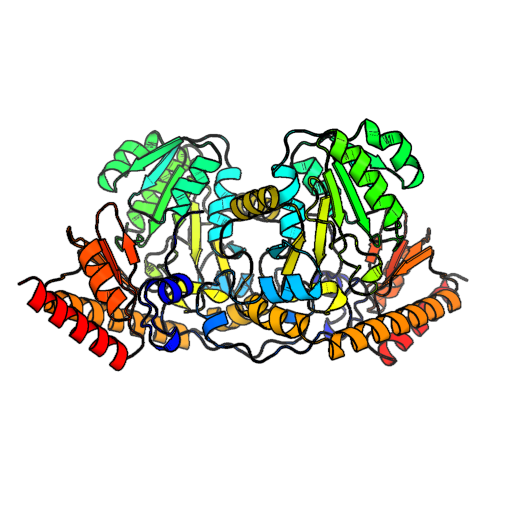1 75 330 ALA B O 1
#

Solvent-accessible surface area (backbone atoms only — not comparable to full-atom values): 33652 Å² total; per-residue (Å²): 130,82,89,66,65,63,53,54,69,58,50,26,66,76,69,69,44,59,71,88,64,48,44,77,18,24,37,64,36,34,65,65,50,61,84,79,62,92,70,61,67,60,30,37,32,35,65,49,67,80,83,76,48,42,60,59,31,48,29,65,60,64,50,25,90,40,70,42,81,30,41,14,40,61,50,51,49,55,47,54,44,70,77,48,73,83,38,40,32,35,33,45,53,75,42,60,64,62,49,65,51,28,33,47,72,64,61,33,45,77,39,84,29,46,80,87,46,42,76,82,43,44,88,74,34,40,28,40,38,39,45,41,38,21,42,66,45,22,51,72,74,53,49,68,56,52,54,51,54,34,54,64,24,33,76,72,73,9,32,30,37,39,34,25,45,63,26,76,71,47,59,88,57,56,61,40,63,54,8,58,41,72,39,30,38,30,34,34,35,50,16,24,68,43,5,30,32,3,51,30,39,15,33,39,22,24,22,66,72,59,49,53,53,49,46,57,72,71,46,82,62,57,50,35,18,52,46,46,56,44,47,33,56,59,50,66,34,62,68,61,49,53,52,46,38,51,50,32,43,53,42,29,51,49,50,46,50,48,31,38,76,44,73,46,55,56,76,32,32,48,52,34,28,41,13,30,68,31,97,54,22,67,58,53,46,50,58,36,41,77,70,32,32,40,54,25,77,40,75,80,70,36,16,33,33,36,23,42,62,75,45,70,68,49,46,48,53,51,45,50,54,39,46,51,48,42,62,68,74,98,129,83,89,66,65,62,54,53,70,58,50,25,66,75,68,70,46,59,72,88,64,48,48,76,19,24,38,64,37,36,65,66,49,62,84,80,62,91,70,61,68,61,31,37,32,34,65,49,69,80,84,75,46,42,59,59,30,48,29,65,60,62,49,26,91,41,70,43,81,30,40,14,41,63,51,50,50,57,47,55,44,71,75,49,73,81,38,38,31,35,32,46,53,74,43,61,64,62,49,64,49,30,34,46,74,63,61,34,45,79,39,85,28,45,79,88,45,42,76,81,44,43,87,75,35,40,29,39,39,39,46,40,38,19,41,67,45,22,52,72,74,53,49,68,57,51,53,51,54,32,53,64,24,31,74,75,74,8,33,31,39,40,35,25,44,64,26,76,69,49,60,89,56,55,60,39,61,55,9,59,41,72,38,31,35,29,33,33,35,50,16,23,68,41,6,32,33,2,51,31,39,15,32,38,23,24,24,66,71,58,49,54,52,48,46,56,71,70,46,81,62,58,51,34,17,52,44,44,56,43,47,34,55,62,49,65,34,60,68,61,49,54,53,46,38,52,50,31,43,53,42,28,52,49,49,47,49,51,31,38,75,44,74,45,56,56,77,33,32,47,52,34,27,40,12,29,68,31,96,52,22,67,59,52,48,52,57,37,40,76,70,32,32,39,54,26,77,42,76,81,70,35,15,35,34,37,22,42,61,74,45,71,68,49,45,49,53,50,44,52,52,40,47,51,48,43,61,70,74,97

pLDDT: mean 96.77, std 3.67, range [67.19, 98.94]

Organism: Pseudomonas putida (strain ATCC 47054 / DSM 6125 / CFBP 8728 / NCIMB 11950 / KT2440) (NCBI:txid160488)

Radius of gyration: 26.54 Å; Cα contacts (8 Å, |Δi|>4): 1344; chains: 2; bounding box: 49×79×63 Å